Protein AF-B4MTN2-F1 (afdb_monomer)

pLDDT: mean 71.53, std 23.49, range [26.39, 98.38]

Mean predicted aligned error: 24.42 Å

Organism: Drosophila willistoni (NCBI:txid7260)

Secondary structure (DSSP, 8-state):
-HHHHHHHHHHHHHHHHHHHHHHHHHHHHHHHHHHHHHHHHHHHHHHHHHHHTT--PPPGGG-----------PPP--------------------------------------------------------TTS-----------------------HHHHHHHHHT----------------S--SHHHHHHHHHHHHHHHHHHHHHHHHHH-HHHHHHHHT-HHHHHHHHHHHHHHHHHHHHHHHHHHHHHHHHHHHTT-GGG-----S--HHHHHHHHHHHHHHHHHHHHHHHHHHHHHHHHHHHHHHHHHHHHHHHHHHHHHHHHHHHHHS-STT-HHHHHHHHHHHHHHHHHHHHHHHHHHHHHHHHHHHHHHHHHHHHHHB-STT-BHHHHHHHHHHHHHHHHHHHHHHHHHHHHHHHHHHHHHHHHHHHHHHHHHHHHHHHHHHHHHHHHHHHHHHHHHHHHHHHHHHHHHHHHHHHHHS--GGG-HHHHHHHHHHHHHHHHHHHHHHHHHHHHHHHHHHHHHHHHHT--

InterPro domains:
  IPR025254 CCDC113/CCDC96, coiled-coil [PF13870] (355-531)
  IPR051885 Coiled-coil domain-containing protein involved in ciliogenesis [PTHR15654] (247-532)

Solvent-accessible surface area (backbone atoms only — not comparable to full-atom values): 32712 Å² total; per-residue (Å²): 117,69,77,65,50,58,58,48,54,55,51,48,57,48,53,53,48,57,50,50,58,50,52,56,52,51,55,54,48,56,56,51,54,55,53,56,52,51,56,51,51,54,53,50,52,54,52,50,57,53,50,61,74,58,64,85,61,80,64,77,84,76,72,70,95,70,94,75,94,78,91,79,81,86,78,88,80,89,83,86,83,82,90,87,84,90,86,84,88,86,81,89,80,89,93,84,90,84,92,78,81,95,75,93,73,88,80,76,84,86,79,85,78,88,76,79,86,81,80,82,77,89,71,88,81,82,87,82,79,91,79,76,94,78,84,81,86,81,81,84,88,79,90,86,83,92,78,92,75,81,82,75,74,78,84,79,82,53,73,66,59,58,58,51,55,63,70,65,66,72,81,79,82,77,89,71,90,78,76,91,72,93,76,88,86,91,75,68,68,66,58,50,53,53,51,50,51,51,49,52,50,50,50,47,54,50,50,52,52,46,49,57,60,64,34,63,69,52,44,47,54,66,73,62,34,63,67,63,52,49,54,53,48,52,50,50,52,49,52,52,50,51,50,52,49,53,48,56,51,47,53,48,54,51,48,54,51,32,58,78,67,68,48,63,90,73,69,63,74,88,69,73,82,57,62,69,58,56,51,53,49,51,51,53,50,52,51,47,50,52,52,51,50,54,50,48,53,51,49,51,56,46,49,54,52,49,50,53,53,50,51,53,51,49,52,53,47,51,56,49,53,49,54,51,50,54,49,50,50,50,50,47,59,69,74,51,71,55,94,88,51,62,68,57,45,52,51,51,52,50,50,53,54,50,52,50,50,54,50,50,55,53,46,52,57,50,49,53,49,53,52,52,52,50,51,49,54,54,48,52,59,44,50,60,58,66,35,38,77,52,98,80,43,40,50,68,57,51,52,52,52,47,53,51,49,51,56,49,50,52,52,49,51,53,52,51,51,53,52,50,56,50,50,54,50,52,51,50,58,49,52,52,50,51,52,52,53,51,54,47,52,52,49,53,52,51,52,49,53,51,52,52,51,50,53,51,53,50,51,53,52,50,54,51,51,50,52,53,50,54,48,51,52,51,51,53,47,54,53,48,53,53,49,49,51,56,73,75,40,59,64,82,79,38,64,70,62,39,52,52,48,55,51,51,53,53,52,51,50,55,50,48,57,51,49,52,53,51,47,55,52,47,56,50,49,49,54,50,49,62,48,52,61,59,69,72,75,118

Radius of gyration: 75.9 Å; Cα contacts (8 Å, |Δi|>4): 38; chains: 1; bounding box: 159×68×278 Å

Foldseek 3Di:
DVVVVVVVVVVVVVVVVVVVVVVVVVVVVVVVVVVVVVVVVVVVVVVVVVVVVVVPDDDPVVPDDDDDDDDDDDDDDDDDDDDDDDDDDDDDDDDDDDDDDDDDDDDDDDDDDDDDDPPDDDDDDDDDDDDDPPPPDDDDDDDDDDDDDDPDDPDPPPPVVVVVVVVPDDPDDPDDDPDDDDDDDDDPVVVVVVVVVVVVVVVVVVVVVVCVVVPPVVVVCVVPPVVVVVVVVVVVVVVVVVVVVVVVVVVVVVVVVCVVVVVVVPPDPDDDPPVVVVVVVVVVVVVVVVVVVVVVVVVVVVVVVVVVVVVVVVVVVVVVVVVLVVVLVVLCCVFVVDPPPVVSVVVSVVVSVVVVVVVVVVVVVVVVVVVVVVVVVVVVVVVVVVQPPPPRHGVVNVVVVVVVVVVVVVVVVVVVVVVVVVVVVVVVVVVVVVVVVVVVVVVVVVVVVVVVVVVVVVVVVVVVVVVVVVVVVVVVVVVVVLVVCVVPPDPVNPVVSVVVVVVVVVVVVVVVVVVVVVVVVVVVVVVVVVVVVVVVPD

Structure (mmCIF, N/CA/C/O backbone):
data_AF-B4MTN2-F1
#
_entry.id   AF-B4MTN2-F1
#
loop_
_atom_site.group_PDB
_atom_site.id
_atom_site.type_symbol
_atom_site.label_atom_id
_atom_site.label_alt_id
_atom_site.label_comp_id
_atom_site.label_asym_id
_atom_site.label_entity_id
_atom_site.label_seq_id
_atom_site.pdbx_PDB_ins_code
_atom_site.Cartn_x
_atom_site.Cartn_y
_atom_site.Cartn_z
_atom_site.occupancy
_atom_site.B_iso_or_equiv
_atom_site.auth_seq_id
_atom_site.auth_comp_id
_atom_site.auth_asym_id
_atom_site.auth_atom_id
_atom_site.pdbx_PDB_model_num
ATOM 1 N N . MET A 1 1 ? 62.648 -0.865 -48.982 1.00 49.62 1 MET A N 1
ATOM 2 C CA . MET A 1 1 ? 61.297 -1.332 -49.376 1.00 49.62 1 MET A CA 1
ATOM 3 C C . MET A 1 1 ? 60.649 -2.292 -48.371 1.00 49.62 1 MET A C 1
ATOM 5 O O . MET A 1 1 ? 59.435 -2.245 -48.251 1.00 49.62 1 MET A O 1
ATOM 9 N N . SER A 1 2 ? 61.390 -3.109 -47.608 1.00 49.22 2 SER A N 1
ATOM 10 C CA . SER A 1 2 ? 60.801 -4.161 -46.749 1.00 49.22 2 SER A CA 1
ATOM 11 C C . SER A 1 2 ? 59.825 -3.670 -45.664 1.00 49.22 2 SER A C 1
ATOM 13 O O . SER A 1 2 ? 58.795 -4.298 -45.461 1.00 49.22 2 SER A O 1
ATOM 15 N N . LYS A 1 3 ? 60.062 -2.506 -45.034 1.00 49.53 3 LYS A N 1
ATOM 16 C CA . LYS A 1 3 ? 59.155 -1.961 -43.996 1.00 49.53 3 LYS A CA 1
ATOM 17 C C . LYS A 1 3 ? 57.739 -1.626 -44.502 1.00 49.53 3 LYS A C 1
ATOM 19 O O . LYS A 1 3 ? 56.805 -1.644 -43.714 1.00 49.53 3 LYS A O 1
ATOM 24 N N . SER A 1 4 ? 57.569 -1.353 -45.800 1.00 52.56 4 SER A N 1
ATOM 25 C CA . SER A 1 4 ? 56.253 -1.036 -46.378 1.00 52.56 4 SER A CA 1
ATOM 26 C C . SER A 1 4 ? 55.410 -2.276 -46.688 1.00 52.56 4 SER A C 1
ATOM 28 O O . SER A 1 4 ? 54.206 -2.131 -46.868 1.00 52.56 4 SER A O 1
ATOM 30 N N . LYS A 1 5 ? 56.019 -3.469 -46.777 1.00 54.75 5 LYS A N 1
ATOM 31 C CA . LYS A 1 5 ? 55.292 -4.722 -47.033 1.00 54.75 5 LYS A CA 1
ATOM 32 C C . LYS A 1 5 ? 54.670 -5.268 -45.749 1.00 54.75 5 LYS A C 1
ATOM 34 O O . LYS A 1 5 ? 53.460 -5.442 -45.718 1.00 54.75 5 LYS A O 1
ATOM 39 N N . ASN A 1 6 ? 55.446 -5.348 -44.663 1.00 58.47 6 ASN A N 1
ATOM 40 C CA . ASN A 1 6 ? 54.928 -5.760 -43.352 1.00 58.47 6 ASN A CA 1
ATOM 41 C C . ASN A 1 6 ? 53.756 -4.882 -42.871 1.00 58.47 6 ASN A C 1
ATOM 43 O O . ASN A 1 6 ? 52.824 -5.396 -42.267 1.00 58.47 6 ASN A O 1
ATOM 47 N N . SER A 1 7 ? 53.772 -3.572 -43.156 1.00 57.06 7 SER A N 1
ATOM 48 C CA . SER A 1 7 ? 52.662 -2.670 -42.803 1.00 57.06 7 SER A CA 1
ATOM 49 C C . SER A 1 7 ? 51.372 -2.959 -43.582 1.00 57.06 7 SER A C 1
ATOM 51 O O . SER A 1 7 ? 50.293 -2.666 -43.078 1.00 57.06 7 SER A O 1
ATOM 53 N N . LEU A 1 8 ? 51.479 -3.494 -44.802 1.00 61.97 8 LEU A N 1
ATOM 54 C CA . LEU A 1 8 ? 50.344 -3.856 -45.653 1.00 61.97 8 LEU A CA 1
ATOM 55 C C . LEU A 1 8 ? 49.796 -5.237 -45.272 1.00 61.97 8 LEU A C 1
ATOM 57 O O . LEU A 1 8 ? 48.590 -5.375 -45.108 1.00 61.97 8 LEU A O 1
ATOM 61 N N . GLU A 1 9 ? 50.668 -6.216 -45.013 1.00 65.44 9 GLU A N 1
ATOM 62 C CA . GLU A 1 9 ? 50.270 -7.534 -44.489 1.00 65.44 9 GLU A CA 1
ATOM 63 C C . GLU A 1 9 ? 49.614 -7.423 -43.102 1.00 65.44 9 GLU A C 1
ATOM 65 O O . GLU A 1 9 ? 48.593 -8.054 -42.850 1.00 65.44 9 GLU A O 1
ATOM 70 N N . GLN A 1 10 ? 50.120 -6.558 -42.213 1.00 63.03 10 GLN A N 1
ATOM 71 C CA . GLN A 1 10 ? 49.482 -6.305 -40.914 1.00 63.03 10 GLN A CA 1
ATOM 72 C C . GLN A 1 10 ? 48.103 -5.640 -41.043 1.00 63.03 10 GLN A C 1
ATOM 74 O O . GLN A 1 10 ? 47.213 -5.942 -40.252 1.00 63.03 10 GLN A O 1
ATOM 79 N N . GLN A 1 11 ? 47.897 -4.771 -42.039 1.00 64.50 11 GLN A N 1
ATOM 80 C CA . GLN A 1 11 ? 46.586 -4.167 -42.307 1.00 64.50 11 GLN A CA 1
ATOM 81 C C . GLN A 1 11 ? 45.608 -5.152 -42.963 1.00 64.50 11 GLN A C 1
ATOM 83 O O . GLN A 1 11 ? 44.425 -5.126 -42.629 1.00 64.50 11 GLN A O 1
ATOM 88 N N . GLN A 1 12 ? 46.081 -6.045 -43.839 1.00 67.06 12 GLN A N 1
ATOM 89 C CA . GLN A 1 12 ? 45.249 -7.106 -44.416 1.00 67.06 12 GLN A CA 1
ATOM 90 C C . GLN A 1 12 ? 44.818 -8.120 -43.349 1.00 67.06 12 GLN A C 1
ATOM 92 O O . GLN A 1 12 ? 43.622 -8.343 -43.203 1.00 67.06 12 GLN A O 1
ATOM 97 N N . ASN A 1 13 ? 45.741 -8.620 -42.521 1.00 68.19 13 ASN A N 1
ATOM 98 C CA . ASN A 1 13 ? 45.415 -9.563 -41.441 1.00 68.19 13 ASN A CA 1
ATOM 99 C C . ASN A 1 13 ? 44.470 -8.963 -40.379 1.00 68.19 13 ASN A C 1
ATOM 101 O O . ASN A 1 13 ? 43.725 -9.694 -39.728 1.00 68.19 13 ASN A O 1
ATOM 105 N N . PHE A 1 14 ? 44.492 -7.639 -40.181 1.00 70.88 14 PHE A N 1
ATOM 106 C CA . PHE A 1 14 ? 43.542 -6.950 -39.301 1.00 70.88 14 PHE A CA 1
ATOM 107 C C . PHE A 1 14 ? 42.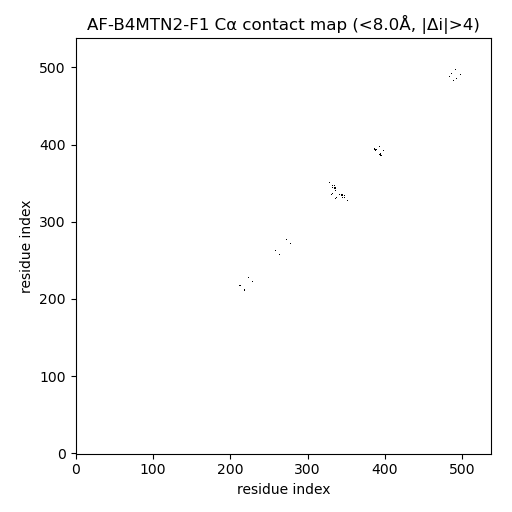139 -6.869 -39.924 1.00 70.88 14 PHE A C 1
ATOM 109 O O . PHE A 1 14 ? 41.154 -7.161 -39.253 1.00 70.88 14 PHE A O 1
ATOM 116 N N . LEU A 1 15 ? 42.046 -6.534 -41.217 1.00 63.72 15 LEU A N 1
ATOM 117 C CA . LEU A 1 15 ? 40.778 -6.527 -41.958 1.00 63.72 15 LEU A CA 1
ATOM 118 C C . LEU A 1 15 ? 40.149 -7.923 -42.064 1.00 63.72 15 LEU A C 1
ATOM 120 O O . LEU A 1 15 ? 38.935 -8.048 -41.942 1.00 63.72 15 LEU A O 1
ATOM 124 N N . GLU A 1 16 ? 40.962 -8.960 -42.262 1.00 67.50 16 GLU A N 1
ATOM 125 C CA . GLU A 1 16 ? 40.501 -10.348 -42.378 1.00 67.50 16 GLU A CA 1
ATOM 126 C C . GLU A 1 16 ? 39.918 -10.858 -41.046 1.00 67.50 16 GLU A C 1
ATOM 128 O O . GLU A 1 16 ? 38.827 -11.427 -41.036 1.00 67.50 16 GLU A O 1
ATOM 133 N N . ARG A 1 17 ? 40.548 -10.515 -39.909 1.00 66.12 17 ARG A N 1
ATOM 134 C CA . ARG A 1 17 ? 39.980 -10.750 -38.568 1.00 66.12 17 ARG A CA 1
ATOM 135 C C . ARG A 1 17 ? 38.664 -10.015 -38.333 1.00 66.12 17 ARG A C 1
ATOM 137 O O . ARG A 1 17 ? 37.696 -10.647 -37.934 1.00 66.12 17 ARG A O 1
ATOM 144 N N . CYS A 1 18 ? 38.591 -8.715 -38.626 1.00 61.28 18 CYS A N 1
ATOM 145 C CA . CYS A 1 18 ? 37.345 -7.964 -38.436 1.00 61.28 18 CYS A CA 1
ATOM 146 C C . CYS A 1 18 ? 36.190 -8.488 -39.307 1.00 61.28 18 CYS A C 1
ATOM 148 O O . CYS A 1 18 ? 35.030 -8.357 -38.917 1.00 61.28 18 CYS A O 1
ATOM 150 N N . LEU A 1 19 ? 36.485 -9.080 -40.470 1.00 59.66 19 LEU A N 1
ATOM 151 C CA . LEU A 1 19 ? 35.484 -9.752 -41.298 1.00 59.66 19 LEU A CA 1
ATOM 152 C C . LEU A 1 19 ? 35.035 -11.086 -40.682 1.00 59.66 19 LEU A C 1
ATOM 154 O O . LEU A 1 19 ? 33.831 -11.324 -40.637 1.00 59.66 19 LEU A O 1
ATOM 158 N N . GLN A 1 20 ? 35.954 -11.902 -40.151 1.00 61.12 20 GLN A N 1
ATOM 159 C CA . GLN A 1 20 ? 35.601 -13.146 -39.450 1.00 61.12 20 GLN A CA 1
ATOM 160 C C . GLN A 1 20 ? 34.764 -12.892 -38.187 1.00 61.12 20 GLN A C 1
ATOM 162 O O . GLN A 1 20 ? 33.677 -13.460 -38.071 1.00 61.12 20 GLN A O 1
ATOM 167 N N . ASP A 1 21 ? 35.182 -11.961 -37.323 1.00 58.47 21 ASP A N 1
ATOM 168 C CA . ASP A 1 21 ? 34.436 -11.580 -36.112 1.00 58.47 21 ASP A CA 1
ATOM 169 C C . ASP A 1 21 ? 33.015 -11.075 -36.458 1.00 58.47 21 ASP A C 1
ATOM 171 O O . ASP A 1 21 ? 32.048 -11.335 -35.740 1.00 58.47 21 ASP A O 1
ATOM 175 N N . SER A 1 22 ? 32.862 -10.383 -37.597 1.00 56.84 22 SER A N 1
ATOM 176 C CA . SER A 1 22 ? 31.555 -9.917 -38.086 1.00 56.84 22 SER A CA 1
ATOM 177 C C . SER A 1 22 ? 30.668 -11.064 -38.584 1.00 56.84 22 SER A C 1
ATOM 179 O O . SER A 1 22 ? 29.459 -11.032 -38.364 1.00 56.84 22 SER A O 1
ATOM 181 N N . THR A 1 23 ? 31.240 -12.080 -39.241 1.00 55.69 23 THR A N 1
ATOM 182 C CA . THR A 1 23 ? 30.480 -13.257 -39.701 1.00 55.69 23 THR A CA 1
ATOM 183 C C . THR A 1 23 ? 30.087 -14.197 -38.564 1.00 55.69 23 THR A C 1
ATOM 185 O O . THR A 1 23 ? 28.987 -14.738 -38.588 1.00 55.69 23 THR A O 1
ATOM 188 N N . GLU A 1 24 ? 30.930 -14.354 -37.540 1.00 54.09 24 GLU A N 1
ATOM 189 C CA . GLU A 1 24 ? 30.590 -15.155 -36.356 1.00 54.09 24 GLU A CA 1
ATOM 190 C C . GLU A 1 24 ? 29.486 -14.479 -35.524 1.00 54.09 24 GLU A C 1
ATOM 192 O O . GLU A 1 24 ? 28.557 -15.150 -35.077 1.00 54.09 24 GLU A O 1
ATOM 197 N N . SER A 1 25 ? 29.515 -13.145 -35.409 1.00 54.84 25 SER A N 1
ATOM 198 C CA . SER A 1 25 ? 28.452 -12.368 -34.756 1.00 54.84 25 SER A CA 1
ATOM 199 C C . SER A 1 25 ? 27.109 -12.435 -35.501 1.00 54.84 25 SER A C 1
ATOM 201 O O . SER A 1 25 ? 26.069 -12.599 -34.868 1.00 54.84 25 SER A O 1
ATOM 203 N N . LEU A 1 26 ? 27.104 -12.374 -36.840 1.00 53.53 26 LEU A N 1
ATOM 204 C CA . LEU A 1 26 ? 25.868 -12.497 -37.630 1.00 53.53 26 LEU A CA 1
ATOM 205 C C . LEU A 1 26 ? 25.243 -13.895 -37.515 1.00 53.53 26 LEU A C 1
ATOM 207 O O . LEU A 1 26 ? 24.050 -14.002 -37.239 1.00 53.53 26 LEU A O 1
ATOM 211 N N . ASN A 1 27 ? 26.051 -14.954 -37.619 1.00 51.94 27 ASN A N 1
ATOM 212 C CA . ASN A 1 27 ? 25.566 -16.325 -37.447 1.00 51.94 27 ASN A CA 1
ATOM 213 C C . ASN A 1 27 ? 25.023 -16.572 -36.025 1.00 51.94 27 ASN A C 1
ATOM 215 O O . ASN A 1 27 ? 24.081 -17.341 -35.854 1.00 51.94 27 ASN A O 1
ATOM 219 N N . ALA A 1 28 ? 25.583 -15.932 -34.992 1.00 53.16 28 ALA A N 1
ATOM 220 C CA . ALA A 1 28 ? 25.058 -16.038 -33.628 1.00 53.16 28 ALA A CA 1
ATOM 221 C C . ALA A 1 28 ? 23.677 -15.369 -33.463 1.00 53.16 28 ALA A C 1
ATOM 223 O O . ALA A 1 28 ? 22.854 -15.870 -32.699 1.00 53.16 28 ALA A O 1
ATOM 224 N N . PHE A 1 29 ? 23.409 -14.282 -34.195 1.00 52.06 29 PHE A N 1
ATOM 225 C CA . PHE A 1 29 ? 22.109 -13.603 -34.188 1.00 52.06 29 PHE A CA 1
ATOM 226 C C . PHE A 1 29 ? 21.030 -14.369 -34.969 1.00 52.06 29 PHE A C 1
ATOM 228 O O . PHE A 1 29 ? 19.929 -14.525 -34.448 1.00 52.06 29 PHE A O 1
ATOM 235 N N . GLU A 1 30 ? 21.334 -14.910 -36.156 1.00 53.47 30 GLU A N 1
ATOM 236 C CA . GLU A 1 30 ? 20.354 -15.695 -36.937 1.00 53.47 30 GLU A CA 1
ATOM 237 C C . GLU A 1 30 ? 19.887 -16.955 -36.179 1.00 53.47 30 GLU A C 1
ATOM 239 O O . GLU A 1 30 ? 18.696 -17.259 -36.164 1.00 53.47 30 GLU A O 1
ATOM 244 N N . ASN A 1 31 ? 20.789 -17.640 -35.461 1.00 53.47 31 ASN A N 1
ATOM 245 C CA . ASN A 1 31 ? 20.408 -18.791 -34.630 1.00 53.47 31 ASN A CA 1
ATOM 246 C C . ASN A 1 31 ? 19.537 -18.396 -33.416 1.00 53.47 31 ASN A C 1
ATOM 248 O O . ASN A 1 31 ? 18.671 -19.171 -33.019 1.00 53.47 31 ASN A O 1
ATOM 252 N N . GLN A 1 32 ? 19.720 -17.201 -32.836 1.00 53.09 32 GLN A N 1
ATOM 253 C CA . GLN A 1 32 ? 18.853 -16.723 -31.747 1.00 53.09 32 GLN A CA 1
ATOM 254 C C . GLN A 1 32 ? 17.469 -16.275 -32.236 1.00 53.09 32 GLN A C 1
ATOM 256 O O . GLN A 1 32 ? 16.490 -16.488 -31.524 1.00 53.09 32 GLN A O 1
ATOM 261 N N . GLU A 1 33 ? 17.355 -15.690 -33.433 1.00 52.88 33 GLU A N 1
ATOM 262 C CA . GLU A 1 33 ? 16.042 -15.368 -34.010 1.00 52.88 33 GLU A CA 1
ATOM 263 C C . GLU A 1 33 ? 15.255 -16.640 -34.374 1.00 52.88 33 GLU A C 1
ATOM 265 O O . GLU A 1 33 ? 14.055 -16.705 -34.108 1.00 52.88 33 GLU A O 1
ATOM 270 N N . GLU A 1 34 ? 15.914 -17.683 -34.892 1.00 53.16 34 GLU A N 1
ATOM 271 C CA . GLU A 1 34 ? 15.254 -18.960 -35.197 1.00 53.16 34 GLU A CA 1
ATOM 272 C C . GLU A 1 34 ? 14.681 -19.681 -33.964 1.00 53.16 34 GLU A C 1
ATOM 274 O O . GLU A 1 34 ? 13.585 -20.240 -34.049 1.00 53.16 34 GLU A O 1
ATOM 279 N N . ASP A 1 35 ? 15.387 -19.691 -32.831 1.00 54.91 35 ASP A N 1
ATOM 280 C CA . ASP A 1 35 ? 14.905 -20.371 -31.619 1.00 54.91 35 ASP A CA 1
ATOM 281 C C . ASP A 1 35 ? 13.746 -19.610 -30.949 1.00 54.91 35 ASP A C 1
ATOM 283 O O . ASP A 1 35 ? 12.779 -20.232 -30.509 1.00 54.91 35 ASP A O 1
ATOM 287 N N . ILE A 1 36 ? 13.768 -18.270 -30.966 1.00 56.72 36 ILE A N 1
ATOM 288 C CA . ILE A 1 36 ? 12.667 -17.438 -30.444 1.00 56.72 36 ILE A CA 1
ATOM 289 C C . ILE A 1 36 ? 11.398 -17.588 -31.303 1.00 56.72 36 ILE A C 1
ATOM 291 O O . ILE A 1 36 ? 10.290 -17.618 -30.766 1.00 56.72 36 ILE A O 1
ATOM 295 N N . VAL A 1 37 ? 11.528 -17.709 -32.630 1.00 59.84 37 VAL A N 1
ATOM 296 C CA . VAL A 1 37 ? 10.370 -17.922 -33.519 1.00 59.84 37 VAL A CA 1
ATOM 297 C C . VAL A 1 37 ? 9.717 -19.287 -33.268 1.00 59.84 37 VAL A C 1
ATOM 299 O O . VAL A 1 37 ? 8.491 -19.355 -33.174 1.00 59.84 37 VAL A O 1
ATOM 302 N N . LYS A 1 38 ? 10.512 -20.349 -33.075 1.00 59.19 38 LYS A N 1
ATOM 303 C CA . LYS A 1 38 ? 10.000 -21.698 -32.766 1.00 59.19 38 LYS A CA 1
ATOM 304 C C . LYS A 1 38 ? 9.244 -21.732 -31.435 1.00 59.19 38 LYS A C 1
ATOM 306 O O . LYS A 1 38 ? 8.168 -22.317 -31.367 1.00 59.19 38 LYS A O 1
ATOM 311 N N . GLU A 1 39 ? 9.752 -21.060 -30.399 1.00 63.34 39 GLU A N 1
ATOM 312 C CA . GLU A 1 39 ? 9.102 -21.017 -29.079 1.00 63.34 39 GLU A CA 1
ATOM 313 C C . GLU A 1 39 ? 7.728 -20.306 -29.126 1.00 63.34 39 GLU A C 1
ATOM 315 O O . GLU A 1 39 ? 6.774 -20.734 -28.472 1.00 63.34 39 GLU A O 1
ATOM 320 N N . VAL A 1 40 ? 7.584 -19.280 -29.978 1.00 64.12 40 VAL A N 1
ATOM 321 C CA . VAL A 1 40 ? 6.315 -18.559 -30.200 1.00 64.12 40 VAL A CA 1
ATOM 322 C C . VAL A 1 40 ? 5.312 -19.366 -31.039 1.00 64.12 40 VAL A C 1
ATOM 324 O O . VAL A 1 40 ? 4.113 -19.329 -30.748 1.00 64.12 40 VAL A O 1
ATOM 327 N N . GLU A 1 41 ? 5.756 -20.115 -32.054 1.00 65.31 41 GLU A N 1
ATOM 328 C CA . GLU A 1 41 ? 4.880 -21.030 -32.812 1.00 65.31 41 GLU A CA 1
ATOM 329 C C . GLU A 1 41 ? 4.361 -22.183 -31.929 1.00 65.31 41 GLU A C 1
ATOM 331 O O . GLU A 1 41 ? 3.184 -22.559 -32.006 1.00 65.31 41 GLU A O 1
ATOM 336 N N . ASP A 1 42 ? 5.194 -22.674 -31.012 1.00 68.69 42 ASP A N 1
ATOM 337 C CA . ASP A 1 42 ? 4.844 -23.687 -30.015 1.00 68.69 42 ASP A CA 1
ATOM 338 C C . ASP A 1 42 ? 3.805 -23.198 -28.985 1.00 68.69 42 ASP A C 1
ATOM 340 O O . ASP A 1 42 ? 2.972 -23.982 -28.528 1.00 68.69 42 ASP A O 1
ATOM 344 N N . GLU A 1 43 ? 3.812 -21.921 -28.586 1.00 70.00 43 GLU A N 1
ATOM 345 C CA . GLU A 1 43 ? 2.744 -21.356 -27.741 1.00 70.00 43 GLU A CA 1
ATOM 346 C C . GLU A 1 43 ? 1.437 -21.130 -28.514 1.00 70.00 43 GLU A C 1
ATOM 348 O O . GLU A 1 43 ? 0.345 -21.360 -27.979 1.00 70.00 43 GLU A O 1
ATOM 353 N N . GLN A 1 44 ? 1.520 -20.700 -29.776 1.00 70.50 44 GLN A N 1
ATOM 354 C CA . GLN A 1 44 ? 0.333 -20.486 -30.606 1.00 70.50 44 GLN A CA 1
ATOM 355 C C . GLN A 1 44 ? -0.377 -21.803 -30.923 1.00 70.50 44 GLN A C 1
ATOM 357 O O . GLN A 1 44 ? -1.596 -21.881 -30.775 1.00 70.50 44 GLN A O 1
ATOM 362 N N . THR A 1 45 ? 0.360 -22.858 -31.272 1.00 72.19 45 THR A N 1
ATOM 363 C CA . THR A 1 45 ? -0.213 -24.197 -31.492 1.00 72.19 45 THR A CA 1
ATOM 364 C C . THR A 1 45 ? -0.865 -24.759 -30.227 1.00 72.19 45 THR A C 1
ATOM 366 O O . THR A 1 45 ? -1.998 -25.230 -30.311 1.00 72.19 45 THR A O 1
ATOM 369 N N . LYS A 1 46 ? -0.250 -24.599 -29.042 1.00 71.69 46 LYS A N 1
ATOM 370 C CA . LYS A 1 46 ? -0.871 -24.960 -27.746 1.00 71.69 46 LYS A CA 1
ATOM 371 C C . LYS A 1 46 ? -2.181 -24.201 -27.492 1.00 71.69 46 LYS A C 1
ATOM 373 O O . LYS A 1 46 ? -3.149 -24.794 -27.010 1.00 71.69 46 LYS A O 1
ATOM 378 N N . ARG A 1 47 ? -2.253 -22.912 -27.853 1.00 69.38 47 ARG A N 1
ATOM 379 C CA . ARG A 1 47 ? -3.497 -22.120 -27.789 1.00 69.38 47 ARG A CA 1
ATOM 380 C C . ARG A 1 47 ? -4.559 -22.587 -28.782 1.00 69.38 47 ARG A C 1
ATOM 382 O O . ARG A 1 47 ? -5.722 -22.657 -28.400 1.00 69.38 47 ARG A O 1
ATOM 389 N N . PHE A 1 48 ? -4.188 -22.923 -30.016 1.00 69.38 48 PHE A N 1
ATOM 390 C CA . PHE A 1 48 ? -5.143 -23.442 -30.999 1.00 69.38 48 PHE A CA 1
ATOM 391 C C . PHE A 1 48 ? -5.703 -24.807 -30.585 1.00 69.38 48 PHE A C 1
ATOM 393 O O . PHE A 1 48 ? -6.918 -24.967 -30.606 1.00 69.38 48 PHE A O 1
ATOM 400 N N . THR A 1 49 ? -4.877 -25.732 -30.083 1.00 70.25 49 THR A N 1
ATOM 401 C CA . THR A 1 49 ? -5.365 -27.024 -29.562 1.00 70.25 49 THR A CA 1
ATOM 402 C C . THR A 1 49 ? -6.252 -26.877 -28.320 1.00 70.25 49 THR A C 1
ATOM 404 O O . THR A 1 49 ? -7.182 -27.654 -28.132 1.00 70.25 49 THR A O 1
ATOM 407 N N . PHE A 1 50 ? -6.009 -25.865 -27.478 1.00 71.38 50 PHE A N 1
ATOM 408 C CA . PHE A 1 50 ? -6.882 -25.550 -26.340 1.00 71.38 50 PHE A CA 1
ATOM 409 C C . PHE A 1 50 ? -8.240 -24.983 -26.786 1.00 71.38 50 PHE A C 1
ATOM 411 O O . PHE A 1 50 ? -9.266 -25.337 -26.215 1.00 71.38 50 PHE A O 1
ATOM 418 N N . LEU A 1 51 ? -8.261 -24.136 -27.820 1.00 66.62 51 LEU A N 1
ATOM 419 C CA . LEU A 1 51 ? -9.502 -23.608 -28.397 1.00 66.62 51 LEU A CA 1
ATOM 420 C C . LEU A 1 51 ? -10.303 -24.689 -29.137 1.00 66.62 51 LEU A C 1
ATOM 422 O O . LEU A 1 51 ? -11.524 -24.714 -29.030 1.00 66.62 51 LEU A O 1
ATOM 426 N N . GLU A 1 52 ? -9.626 -25.608 -29.827 1.00 70.94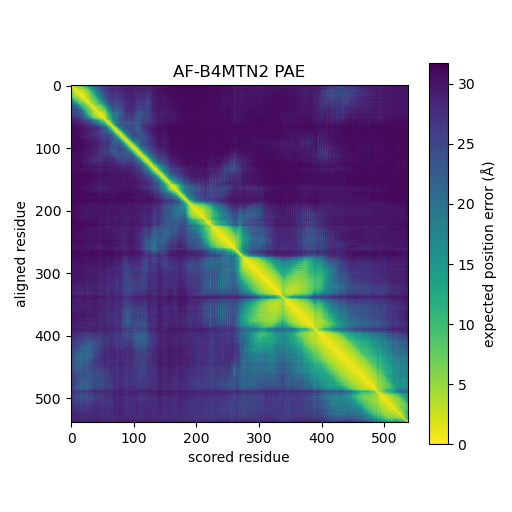 52 GLU A N 1
ATOM 427 C CA . GLU A 1 52 ? -10.244 -26.761 -30.492 1.00 70.94 52 GLU A CA 1
ATOM 428 C C . GLU A 1 52 ? -10.909 -27.707 -29.472 1.00 70.94 52 GLU A C 1
ATOM 430 O O . GLU A 1 52 ? -12.025 -28.162 -29.696 1.00 70.94 52 GLU A O 1
ATOM 435 N N . ALA A 1 53 ? -10.306 -27.893 -28.291 1.00 68.19 53 ALA A N 1
ATOM 436 C CA . ALA A 1 53 ? -10.892 -28.658 -27.183 1.00 68.19 53 ALA A CA 1
ATOM 437 C C . ALA A 1 53 ? -12.104 -27.988 -26.494 1.00 68.19 53 ALA A C 1
ATOM 439 O O . ALA A 1 53 ? -12.793 -28.641 -25.713 1.00 68.19 53 ALA A O 1
ATOM 440 N N . ILE A 1 54 ? -12.363 -26.700 -26.754 1.00 60.72 54 ILE A N 1
ATOM 441 C CA . ILE A 1 54 ? -13.515 -25.939 -26.225 1.00 60.72 54 ILE A CA 1
ATOM 442 C C . ILE A 1 54 ? -14.594 -25.736 -27.307 1.00 60.72 54 ILE A C 1
ATOM 444 O O . ILE A 1 54 ? -15.706 -25.307 -27.007 1.00 60.72 54 ILE A O 1
ATOM 448 N N . MET A 1 55 ? -14.297 -26.062 -28.569 1.00 50.12 55 MET A N 1
ATOM 449 C CA . MET A 1 55 ? -15.188 -25.783 -29.698 1.00 50.12 55 MET A CA 1
ATOM 450 C C . MET A 1 55 ? -16.448 -26.664 -29.752 1.00 50.12 55 MET A C 1
ATOM 452 O O . MET A 1 55 ? -17.413 -26.265 -30.399 1.00 50.12 55 MET A O 1
ATOM 456 N N . ASP A 1 56 ? -16.481 -27.785 -29.026 1.00 59.91 56 ASP A N 1
ATOM 457 C CA . ASP A 1 56 ? -17.673 -28.628 -28.840 1.00 59.91 56 ASP A CA 1
ATOM 458 C C . ASP A 1 56 ? -18.542 -28.136 -27.659 1.00 59.91 56 ASP A C 1
ATOM 460 O O . ASP A 1 56 ? -18.855 -28.869 -26.718 1.00 59.91 56 ASP A O 1
ATOM 464 N N . LEU A 1 57 ? -18.945 -26.863 -27.709 1.00 55.84 57 LEU A N 1
ATOM 465 C CA . LEU A 1 57 ? -20.015 -26.316 -26.869 1.00 55.84 57 LEU A CA 1
ATOM 466 C C . LEU A 1 57 ? -21.376 -26.600 -27.539 1.00 55.84 57 LEU A C 1
ATOM 468 O O . LEU A 1 57 ? -21.542 -26.252 -28.710 1.00 55.84 57 LEU A O 1
ATOM 472 N N . PRO A 1 58 ? -22.358 -27.207 -26.840 1.00 54.56 58 PRO A N 1
ATOM 473 C CA . PRO A 1 58 ? -23.681 -27.455 -27.412 1.00 54.56 58 PRO A CA 1
ATOM 474 C C . PRO A 1 58 ? -24.406 -26.142 -27.744 1.00 54.56 58 PRO A C 1
ATOM 476 O O . PRO A 1 58 ? -24.245 -25.136 -27.049 1.00 54.56 58 PRO A O 1
ATOM 479 N N . ASP A 1 59 ? -25.205 -26.157 -28.815 1.00 44.72 59 ASP A N 1
ATOM 480 C CA . ASP A 1 59 ? -25.900 -24.970 -29.318 1.00 44.72 59 ASP A CA 1
ATOM 481 C C . ASP A 1 59 ? -26.910 -24.448 -28.281 1.00 44.72 59 ASP A C 1
ATOM 483 O O . ASP A 1 59 ? -27.765 -25.176 -27.773 1.00 44.72 59 ASP A O 1
ATOM 487 N N . ILE A 1 60 ? -26.820 -23.153 -27.977 1.00 56.94 60 ILE A N 1
ATOM 488 C CA . ILE A 1 60 ? -27.616 -22.468 -26.948 1.00 56.94 60 ILE A CA 1
ATOM 489 C C . ILE A 1 60 ? -29.120 -22.503 -27.300 1.00 56.94 60 ILE A C 1
ATOM 491 O O . ILE A 1 60 ? -29.970 -22.350 -26.425 1.00 56.94 60 ILE A O 1
ATOM 495 N N . ASN A 1 61 ? -29.460 -22.758 -28.568 1.00 55.88 61 ASN A N 1
ATOM 496 C CA . ASN A 1 61 ? -30.839 -22.888 -29.041 1.00 55.88 61 ASN A CA 1
ATOM 497 C C . ASN A 1 61 ? -31.545 -24.199 -28.626 1.00 55.88 61 ASN A C 1
ATOM 499 O O . ASN A 1 61 ? -32.772 -24.248 -28.706 1.00 55.88 61 ASN A O 1
ATOM 503 N N . ASP A 1 62 ? -30.824 -25.224 -28.150 1.00 49.41 62 ASP A N 1
ATOM 504 C CA . ASP A 1 62 ? -31.423 -26.493 -27.686 1.00 49.41 62 ASP A CA 1
ATOM 505 C C . ASP A 1 62 ? -31.882 -26.452 -26.207 1.00 49.41 62 ASP A C 1
ATOM 507 O O . ASP A 1 62 ? -32.481 -27.406 -25.704 1.00 49.41 62 ASP A O 1
ATOM 511 N N . LEU A 1 63 ? -31.668 -25.336 -25.497 1.00 48.09 63 LEU A N 1
ATOM 512 C CA . LEU A 1 63 ? -32.149 -25.117 -24.126 1.00 48.09 63 LEU A CA 1
ATOM 513 C C . LEU A 1 63 ? -33.515 -24.409 -24.106 1.00 48.09 63 LEU A C 1
ATOM 515 O O . LEU A 1 63 ? -33.630 -23.245 -23.722 1.00 48.09 63 LEU A O 1
ATOM 519 N N . SER A 1 64 ? -34.576 -25.116 -24.504 1.00 38.94 64 SER A N 1
ATOM 520 C CA . SER A 1 64 ? -35.947 -24.597 -24.401 1.00 38.94 64 SER A CA 1
ATOM 521 C C . SER A 1 64 ? -36.554 -24.808 -23.008 1.00 38.94 64 SER A C 1
ATOM 523 O O . SER A 1 64 ? -36.680 -25.945 -22.546 1.00 38.94 64 SER A O 1
ATOM 525 N N . GLU A 1 65 ? -37.037 -23.735 -22.379 1.00 44.50 65 GLU A N 1
ATOM 526 C CA . GLU A 1 65 ? -37.858 -23.806 -21.165 1.00 44.50 65 GLU A CA 1
ATOM 527 C C . GLU A 1 65 ? -39.227 -24.463 -21.438 1.00 44.50 65 GLU A C 1
ATOM 529 O O . GLU A 1 65 ? -40.193 -23.797 -21.812 1.00 44.50 65 GLU A O 1
ATOM 534 N N . THR A 1 66 ? -39.359 -25.763 -21.169 1.00 32.97 66 THR A N 1
ATOM 535 C CA . THR A 1 66 ? -40.671 -26.382 -20.915 1.00 32.97 66 THR A CA 1
ATOM 536 C C . THR A 1 66 ? -40.597 -27.367 -19.763 1.00 32.97 66 THR A C 1
ATOM 538 O O . THR A 1 66 ? -39.798 -28.299 -19.776 1.00 32.97 66 THR A O 1
ATOM 541 N N . MET A 1 67 ? -41.472 -27.173 -18.777 1.00 38.91 67 MET A N 1
ATOM 542 C CA . MET A 1 67 ? -41.591 -28.053 -17.619 1.00 38.91 67 MET A CA 1
ATOM 543 C C . MET A 1 67 ? -42.054 -29.455 -18.025 1.00 38.91 67 MET A C 1
ATOM 545 O O . MET A 1 67 ? -43.103 -29.602 -18.655 1.00 38.91 67 MET A O 1
ATOM 549 N N . SER A 1 68 ? -41.346 -30.482 -17.567 1.00 31.25 68 SER A N 1
ATOM 550 C CA . SER A 1 68 ? -41.936 -31.770 -17.193 1.00 31.25 68 SER A CA 1
ATOM 551 C C . SER A 1 68 ? -41.018 -32.477 -16.205 1.00 31.25 68 SER A C 1
ATOM 553 O O . SER A 1 68 ? -39.826 -32.639 -16.450 1.00 31.25 68 SER A O 1
ATOM 555 N N . GLU A 1 69 ? -41.594 -32.879 -15.077 1.00 44.56 69 GLU A N 1
ATOM 556 C CA . GLU A 1 69 ? -40.998 -33.873 -14.196 1.00 44.56 69 GLU A CA 1
ATOM 557 C C . GLU A 1 69 ? -41.014 -35.213 -14.939 1.00 44.56 69 GLU A C 1
ATOM 559 O O . GLU A 1 69 ? -42.090 -35.692 -15.288 1.00 44.56 69 GLU A O 1
ATOM 564 N N . ASP A 1 70 ? -39.856 -35.836 -15.157 1.00 30.06 70 ASP A N 1
ATOM 565 C CA . ASP A 1 70 ? -39.820 -37.266 -15.459 1.00 30.06 70 ASP A CA 1
ATOM 566 C C . ASP A 1 70 ? -38.572 -37.928 -14.864 1.00 30.06 70 ASP A C 1
ATOM 568 O O . ASP A 1 70 ? -37.443 -37.445 -14.970 1.00 30.06 70 ASP A O 1
ATOM 572 N N . LEU A 1 71 ? -38.812 -39.035 -14.165 1.00 44.62 71 LEU A N 1
ATOM 573 C CA . LEU A 1 71 ? -37.845 -39.743 -13.330 1.00 44.62 71 LEU A CA 1
ATOM 574 C C . LEU A 1 71 ? -37.081 -40.786 -14.152 1.00 44.62 71 LEU A C 1
ATOM 576 O O . LEU A 1 71 ? -37.683 -41.727 -14.667 1.00 44.62 71 LEU A O 1
ATOM 580 N N . ILE A 1 72 ? -35.748 -40.717 -14.175 1.00 30.78 72 ILE A N 1
ATOM 581 C CA . ILE A 1 72 ? -34.890 -41.844 -14.581 1.00 30.78 72 ILE A CA 1
ATOM 582 C C . ILE A 1 72 ? -33.598 -41.864 -13.733 1.00 30.78 72 ILE A C 1
ATOM 584 O O . ILE A 1 72 ? -33.250 -40.850 -13.128 1.00 30.78 72 ILE A O 1
ATOM 588 N N . PRO A 1 73 ? -32.962 -43.035 -13.520 1.00 32.88 73 PRO A N 1
ATOM 589 C CA . PRO A 1 73 ? -32.682 -43.464 -12.153 1.00 32.88 73 PRO A CA 1
ATOM 590 C C . PRO A 1 73 ? -31.184 -43.588 -11.864 1.00 32.88 73 PRO A C 1
ATOM 592 O O . PRO A 1 73 ? -30.443 -44.237 -12.608 1.00 32.88 73 PRO A O 1
ATOM 595 N N . PHE A 1 74 ? -30.749 -43.062 -10.721 1.00 26.45 74 PHE A N 1
ATOM 596 C CA . PHE A 1 74 ? -29.417 -43.368 -10.207 1.00 26.45 74 PHE A CA 1
ATOM 597 C C . PHE A 1 74 ? -29.364 -44.818 -9.722 1.00 26.45 74 PHE A C 1
ATOM 599 O O . PHE A 1 74 ? -30.184 -45.247 -8.911 1.00 26.45 74 PHE A O 1
ATOM 606 N N . LYS A 1 75 ? -28.398 -45.574 -10.251 1.00 34.06 75 LYS A N 1
ATOM 607 C CA . LYS A 1 75 ? -28.071 -46.914 -9.762 1.00 34.06 75 LYS A CA 1
ATOM 608 C C . LYS A 1 75 ? -27.359 -46.812 -8.419 1.00 34.06 75 LYS A C 1
ATOM 610 O O . LYS A 1 75 ? -26.523 -45.934 -8.224 1.00 34.06 75 LYS A O 1
ATOM 615 N N . GLU A 1 76 ? -27.692 -47.743 -7.540 1.00 31.38 76 GLU A N 1
ATOM 616 C CA . GLU A 1 76 ? -27.061 -47.935 -6.241 1.00 31.38 76 GLU A CA 1
ATOM 617 C C . GLU A 1 76 ? -25.610 -48.413 -6.411 1.00 31.38 76 GLU A C 1
ATOM 619 O O . GLU A 1 76 ? -25.359 -49.379 -7.132 1.00 31.38 76 GLU A O 1
ATOM 624 N N . GLU A 1 77 ? -24.681 -47.790 -5.687 1.00 32.59 77 GLU A N 1
ATOM 625 C CA . GLU A 1 77 ? -23.593 -48.514 -5.025 1.00 32.59 77 GLU A CA 1
ATOM 626 C C . GLU A 1 77 ? -23.594 -48.089 -3.550 1.00 32.59 77 GLU A C 1
ATOM 628 O O . GLU A 1 77 ? -23.640 -46.900 -3.225 1.00 32.59 77 GLU A O 1
ATOM 633 N N . ASP A 1 78 ? -23.646 -49.077 -2.658 1.00 31.70 78 ASP A N 1
ATOM 634 C CA . ASP A 1 78 ? -23.752 -48.887 -1.212 1.00 31.70 78 ASP A CA 1
ATOM 635 C C . ASP A 1 78 ? -22.436 -48.392 -0.587 1.00 31.70 78 ASP A C 1
ATOM 637 O O . ASP A 1 78 ? -21.356 -48.790 -1.022 1.00 31.70 78 ASP A O 1
ATOM 641 N N . ILE A 1 79 ? -22.527 -47.630 0.515 1.00 31.80 79 ILE A N 1
ATOM 642 C CA . ILE A 1 79 ? -22.077 -48.054 1.865 1.00 31.80 79 ILE A CA 1
ATOM 643 C C . ILE A 1 79 ? -22.230 -46.903 2.896 1.00 31.80 79 ILE A C 1
ATOM 645 O O . ILE A 1 79 ? -21.722 -45.801 2.724 1.00 31.80 79 ILE A O 1
ATOM 649 N N . ASP A 1 80 ? -22.933 -47.231 3.986 1.00 33.44 80 ASP A N 1
ATOM 650 C CA . ASP A 1 80 ? -22.979 -46.649 5.342 1.00 33.44 80 ASP A CA 1
ATOM 651 C C . ASP A 1 80 ? -23.358 -45.170 5.631 1.00 33.44 80 ASP A C 1
ATOM 653 O O . ASP A 1 80 ? -22.635 -44.204 5.400 1.00 33.44 80 ASP A O 1
ATOM 657 N N . LYS A 1 81 ? -24.497 -45.038 6.338 1.00 34.78 81 LYS A N 1
ATOM 658 C CA . LYS A 1 81 ? -24.956 -43.868 7.124 1.00 34.78 81 LYS A CA 1
ATOM 659 C C . LYS A 1 81 ? -24.522 -44.016 8.602 1.00 34.78 81 LYS A C 1
ATOM 661 O O . LYS A 1 81 ? -24.223 -45.133 9.023 1.00 34.78 81 LYS A O 1
ATOM 666 N N . PRO A 1 82 ? -24.582 -42.953 9.434 1.00 37.53 82 PRO A N 1
ATOM 667 C CA . PRO A 1 82 ? -25.830 -42.614 10.158 1.00 37.53 82 PRO A CA 1
ATOM 668 C C . PRO A 1 82 ? -26.178 -41.103 10.114 1.00 37.53 82 PRO A C 1
ATOM 670 O O . PRO A 1 82 ? -25.315 -40.255 10.283 1.00 37.53 82 PRO A O 1
ATOM 673 N N . GLN A 1 83 ? -27.420 -40.715 9.779 1.00 32.59 83 GLN A N 1
ATOM 674 C CA . GLN A 1 83 ? -28.449 -40.210 10.730 1.00 32.59 83 GLN A CA 1
ATOM 675 C C . GLN A 1 83 ? -27.928 -39.137 11.724 1.00 32.59 83 GLN A C 1
ATOM 677 O O . GLN A 1 83 ? -27.165 -39.468 12.622 1.00 32.59 83 GLN A O 1
ATOM 682 N N . GLN A 1 84 ? -28.318 -37.854 11.663 1.00 32.62 84 GLN A N 1
ATOM 683 C CA . GLN A 1 84 ? -29.619 -37.240 12.051 1.00 32.62 84 GLN A CA 1
ATOM 684 C C . GLN A 1 84 ? -29.577 -35.715 11.721 1.00 32.62 84 GLN A C 1
ATOM 686 O O . GLN A 1 84 ? -28.478 -35.186 11.618 1.00 32.62 84 GLN A O 1
ATOM 691 N N . SER A 1 85 ? -30.645 -34.900 11.631 1.00 28.08 85 SER A N 1
ATOM 692 C CA . SER A 1 85 ? -32.112 -35.070 11.484 1.00 28.08 85 SER A CA 1
ATOM 693 C C . SER A 1 85 ? -32.744 -33.702 11.088 1.00 28.08 85 SER A C 1
ATOM 695 O O . SER A 1 85 ? -32.114 -32.664 11.271 1.00 28.08 85 SER A O 1
ATOM 697 N N . TYR A 1 86 ? -33.989 -33.672 10.591 1.00 29.56 86 TYR A N 1
ATOM 698 C CA . TYR A 1 86 ? -34.751 -32.447 10.255 1.00 29.56 86 TYR A CA 1
ATOM 699 C C . TYR A 1 86 ? -35.450 -31.793 11.465 1.00 29.56 86 TYR A C 1
ATOM 701 O O . TYR A 1 86 ? -36.017 -32.525 12.273 1.00 29.56 86 TYR A O 1
ATOM 709 N N . VAL A 1 87 ? -35.574 -30.450 11.469 1.00 32.66 87 VAL A N 1
ATOM 710 C CA . VAL A 1 87 ? -36.801 -29.677 11.819 1.00 32.66 87 VAL A CA 1
ATOM 711 C C . VAL A 1 87 ? -36.850 -28.396 10.952 1.00 32.66 87 VAL A C 1
ATOM 713 O O . VAL A 1 87 ? -35.810 -27.894 10.537 1.00 32.66 87 VAL A O 1
ATOM 716 N N . ALA A 1 88 ? -38.056 -27.913 10.628 1.00 31.23 88 ALA A N 1
ATOM 717 C CA . ALA A 1 88 ? -38.338 -26.911 9.592 1.00 31.23 88 ALA A CA 1
ATOM 718 C C . ALA A 1 88 ? -38.519 -25.451 10.084 1.00 31.23 88 ALA A C 1
ATOM 720 O O . ALA A 1 88 ? -38.503 -25.156 11.277 1.00 31.23 88 ALA A O 1
ATOM 721 N N . ALA A 1 89 ? -38.719 -24.552 9.113 1.00 32.16 89 ALA A N 1
ATOM 722 C CA . ALA A 1 89 ? -38.896 -23.105 9.259 1.00 32.16 89 ALA A CA 1
ATOM 723 C C . ALA A 1 89 ? -40.228 -22.661 9.906 1.00 32.16 89 ALA A C 1
ATOM 725 O O . ALA A 1 89 ? -41.217 -23.393 9.903 1.00 32.16 89 ALA A O 1
ATOM 726 N N . ILE A 1 90 ? -40.274 -21.397 10.353 1.00 33.72 90 ILE A N 1
ATOM 727 C CA . ILE A 1 90 ? -41.508 -20.649 10.653 1.00 33.72 90 ILE A CA 1
ATOM 728 C C . ILE A 1 90 ? -41.480 -19.298 9.917 1.00 33.72 90 ILE A C 1
ATOM 730 O O . ILE A 1 90 ? -40.445 -18.644 9.825 1.00 33.72 90 ILE A O 1
ATOM 734 N N . TYR A 1 91 ? -42.640 -18.916 9.380 1.00 32.25 91 TYR A N 1
ATOM 735 C CA . TYR A 1 91 ? -42.884 -17.749 8.527 1.00 32.25 91 TYR A CA 1
ATOM 736 C C . TYR A 1 91 ? -43.236 -16.465 9.316 1.00 32.25 91 TYR A C 1
ATOM 738 O O . TYR A 1 91 ? -43.960 -16.525 10.304 1.00 32.25 91 TYR A O 1
ATOM 746 N N . ASN A 1 92 ? -42.798 -15.320 8.776 1.00 33.19 92 ASN A N 1
ATOM 747 C CA . ASN A 1 92 ? -43.424 -13.981 8.703 1.00 33.19 92 ASN A CA 1
ATOM 748 C C . ASN A 1 92 ? -44.382 -13.448 9.798 1.00 33.19 92 ASN A C 1
ATOM 750 O O . ASN A 1 92 ? -45.468 -13.990 9.988 1.00 33.19 92 ASN A O 1
ATOM 754 N N . ALA A 1 93 ? -44.135 -12.200 10.243 1.00 29.92 93 ALA A N 1
ATOM 755 C CA . ALA A 1 93 ? -45.179 -11.159 10.363 1.00 29.92 93 ALA A CA 1
ATOM 756 C C . ALA A 1 93 ? -44.626 -9.707 10.444 1.00 29.92 93 ALA A C 1
ATOM 758 O O . ALA A 1 93 ? -43.755 -9.439 11.258 1.00 29.92 93 ALA A O 1
ATOM 759 N N . ALA A 1 94 ? -45.232 -8.795 9.662 1.00 29.17 94 ALA A N 1
ATOM 760 C CA . ALA A 1 94 ? -45.306 -7.315 9.775 1.00 29.17 94 ALA A CA 1
ATOM 761 C C . ALA A 1 94 ? -44.003 -6.467 9.941 1.00 29.17 94 ALA A C 1
ATOM 763 O O . ALA A 1 94 ? -43.272 -6.628 10.904 1.00 29.17 94 ALA A O 1
ATOM 764 N N . SER A 1 95 ? -43.621 -5.524 9.059 1.00 28.92 95 SER A N 1
ATOM 765 C CA . SER A 1 95 ? -44.330 -4.386 8.408 1.00 28.92 95 SER A CA 1
ATOM 766 C C . SER A 1 95 ? -44.322 -3.047 9.182 1.00 28.92 95 SER A C 1
ATOM 768 O O . SER A 1 95 ? -45.336 -2.707 9.783 1.00 28.92 95 SER A O 1
ATOM 770 N N . VAL A 1 96 ? -43.247 -2.253 9.032 1.00 31.84 96 VAL A N 1
ATOM 771 C CA . VAL A 1 96 ? -43.161 -0.767 8.867 1.00 31.84 96 VAL A CA 1
ATOM 772 C C . VAL A 1 96 ? -41.752 -0.511 8.268 1.00 31.84 96 VAL A C 1
ATOM 774 O O . VAL A 1 96 ? -40.821 -1.170 8.708 1.00 31.84 96 VAL A O 1
ATOM 777 N N . GLY A 1 97 ? -41.446 0.348 7.288 1.00 28.72 97 GLY A N 1
ATOM 778 C CA . GLY A 1 97 ? -42.223 1.357 6.564 1.00 28.72 97 GLY A CA 1
ATOM 779 C C . GLY A 1 97 ? -41.498 2.718 6.529 1.00 28.72 97 GLY A C 1
ATOM 780 O O . GLY A 1 97 ? -41.795 3.551 7.377 1.00 28.72 97 GLY A O 1
ATOM 781 N N . SER A 1 98 ? -40.572 2.951 5.581 1.00 28.08 98 SER A N 1
ATOM 782 C CA . SER A 1 98 ? -40.117 4.292 5.134 1.00 28.08 98 SER A CA 1
ATOM 783 C C . SER A 1 98 ? -39.219 4.205 3.885 1.00 28.08 98 SER A C 1
ATOM 785 O O . SER A 1 98 ? -38.511 3.219 3.700 1.00 28.08 98 SER A O 1
ATOM 787 N N . ASP A 1 99 ? -39.239 5.248 3.052 1.00 30.52 99 ASP A N 1
ATOM 788 C CA . ASP A 1 99 ? -38.536 5.361 1.763 1.00 30.52 99 ASP A CA 1
ATOM 789 C C . ASP A 1 99 ? -36.997 5.392 1.844 1.00 30.52 99 ASP A C 1
ATOM 791 O O . ASP A 1 99 ? -36.459 6.177 2.620 1.00 30.52 99 ASP A O 1
ATOM 795 N N . THR A 1 100 ? -36.307 4.717 0.907 1.00 32.47 100 THR A N 1
ATOM 796 C CA . THR A 1 100 ? -35.120 5.265 0.202 1.00 32.47 100 THR A CA 1
ATOM 797 C C . THR A 1 100 ? -34.767 4.491 -1.081 1.00 32.47 100 THR A C 1
ATOM 799 O O . THR A 1 100 ? -34.389 3.331 -1.010 1.00 32.47 100 THR A O 1
ATOM 802 N N . ARG A 1 101 ? -34.814 5.208 -2.216 1.00 33.69 101 ARG A N 1
ATOM 803 C CA . ARG A 1 101 ? -33.942 5.161 -3.420 1.00 33.69 101 ARG A CA 1
ATOM 804 C C . ARG A 1 101 ? -33.354 3.827 -3.927 1.00 33.69 101 ARG A C 1
ATOM 806 O O . ARG A 1 101 ? -32.519 3.216 -3.272 1.00 33.69 101 ARG A O 1
ATOM 813 N N . ASP A 1 102 ? -33.610 3.561 -5.212 1.00 29.27 102 ASP A N 1
ATOM 814 C CA . ASP A 1 102 ? -32.871 2.609 -6.052 1.00 29.27 102 ASP A CA 1
ATOM 815 C C . ASP A 1 102 ? -31.344 2.804 -6.006 1.00 29.27 102 ASP A C 1
ATOM 817 O O . ASP A 1 102 ? -30.826 3.846 -6.419 1.00 29.27 102 ASP A O 1
ATOM 821 N N . VAL A 1 103 ? -30.630 1.742 -5.624 1.00 33.84 103 VAL A N 1
ATOM 822 C CA . VAL A 1 103 ? -29.313 1.389 -6.172 1.00 33.84 103 VAL A CA 1
ATOM 823 C C . VAL A 1 103 ? -29.306 -0.124 -6.376 1.00 33.84 103 VAL A C 1
ATOM 825 O O . VAL A 1 103 ? -29.384 -0.890 -5.419 1.00 33.84 103 VAL A O 1
ATOM 828 N N . THR A 1 104 ? -29.225 -0.559 -7.630 1.00 29.88 104 THR A N 1
ATOM 829 C CA . THR A 1 104 ? -29.080 -1.971 -7.995 1.00 29.88 104 THR A CA 1
ATOM 830 C C . THR A 1 104 ? -27.699 -2.476 -7.588 1.00 29.88 104 THR A C 1
ATOM 832 O O . THR A 1 104 ? -26.696 -2.019 -8.137 1.00 29.88 104 THR A O 1
ATOM 835 N N . SER A 1 105 ? -27.650 -3.434 -6.665 1.00 29.75 105 SER A N 1
ATOM 836 C CA . SER A 1 105 ? -26.441 -4.188 -6.335 1.00 29.75 105 SER A CA 1
ATOM 837 C C . SER A 1 105 ? -26.717 -5.668 -6.573 1.00 29.75 105 SER A C 1
ATOM 839 O O . SER A 1 105 ? -27.341 -6.321 -5.738 1.00 29.75 105 SER A O 1
ATOM 841 N N . GLU A 1 106 ? -26.262 -6.196 -7.710 1.00 29.14 106 GLU A N 1
ATOM 842 C CA . GLU A 1 106 ? -26.133 -7.644 -7.881 1.00 29.14 106 GLU A CA 1
ATOM 843 C C . GLU A 1 106 ? -25.009 -8.129 -6.965 1.00 29.14 106 GLU A C 1
ATOM 845 O O . GLU A 1 106 ? -23.837 -7.803 -7.155 1.00 29.14 106 GLU A O 1
ATOM 850 N N . VAL A 1 107 ? -25.387 -8.885 -5.938 1.00 31.09 107 VAL A N 1
ATOM 851 C CA . VAL A 1 107 ? -24.463 -9.747 -5.207 1.00 31.09 107 VAL A CA 1
ATOM 852 C C . VAL A 1 107 ? -24.390 -11.046 -5.999 1.00 31.09 107 VAL A C 1
ATOM 854 O O . VAL A 1 107 ? -25.400 -11.732 -6.127 1.00 31.09 107 VAL A O 1
ATOM 857 N N . LEU A 1 108 ? -23.214 -11.362 -6.540 1.00 31.22 108 LEU A N 1
ATOM 858 C CA . LEU A 1 108 ? -22.890 -12.718 -6.973 1.00 31.22 108 LEU A CA 1
ATOM 859 C C . LEU A 1 108 ? -22.139 -13.427 -5.851 1.00 31.22 108 LEU A C 1
ATOM 861 O O . LEU A 1 108 ? -21.302 -12.825 -5.172 1.00 31.22 108 LEU A O 1
ATOM 865 N N . ASP A 1 109 ? -22.483 -14.694 -5.655 1.00 29.19 109 ASP A N 1
ATOM 866 C CA . ASP A 1 109 ? -22.072 -15.471 -4.497 1.00 29.19 109 ASP A CA 1
ATOM 867 C C . ASP A 1 109 ? -20.564 -15.734 -4.435 1.00 29.19 109 ASP A C 1
ATOM 869 O O . ASP A 1 109 ? -19.891 -16.045 -5.420 1.00 29.19 109 ASP A O 1
ATOM 873 N N . THR A 1 110 ? -20.044 -15.668 -3.213 1.00 29.64 110 THR A N 1
ATOM 874 C CA . THR A 1 110 ? -18.738 -16.212 -2.846 1.00 29.64 110 THR A CA 1
ATOM 875 C C . THR A 1 110 ? -18.761 -17.738 -2.881 1.00 29.64 110 THR A C 1
ATOM 877 O O . THR A 1 110 ? -19.248 -18.362 -1.936 1.00 29.64 110 THR A O 1
ATOM 880 N N . GLU A 1 111 ? -18.132 -18.345 -3.887 1.00 31.12 111 GLU A N 1
ATOM 881 C CA . GLU A 1 111 ? -17.584 -19.696 -3.732 1.00 31.12 111 GLU A CA 1
ATOM 882 C C . GLU A 1 111 ? -16.223 -19.623 -3.029 1.00 31.12 111 GLU A C 1
ATOM 884 O O . GLU A 1 111 ? -15.270 -19.000 -3.506 1.00 31.12 111 GLU A O 1
ATOM 889 N N . GLY A 1 112 ? -16.136 -20.249 -1.855 1.00 30.72 112 GLY A N 1
ATOM 890 C CA . GLY A 1 112 ? -14.901 -20.330 -1.086 1.00 30.72 112 GLY A CA 1
ATOM 891 C C . GLY A 1 112 ? -13.971 -21.410 -1.630 1.00 30.72 112 GLY A C 1
ATOM 892 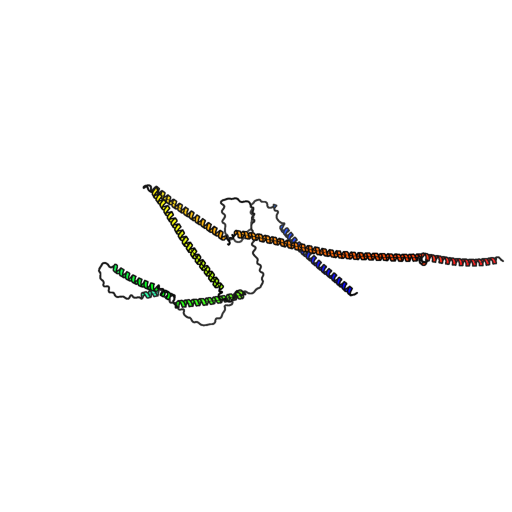O O . GLY A 1 112 ? -14.224 -22.594 -1.429 1.00 30.72 112 GLY A O 1
ATOM 893 N N . PHE A 1 113 ? -12.856 -21.005 -2.237 1.00 28.36 113 PHE A N 1
ATOM 894 C CA . PHE A 1 113 ? -11.713 -21.890 -2.463 1.00 28.36 113 PHE A CA 1
ATOM 895 C C . PHE A 1 113 ? -10.689 -21.727 -1.337 1.00 28.36 113 PHE A C 1
ATOM 897 O O . PHE A 1 113 ? -9.863 -20.812 -1.350 1.00 28.36 113 PHE A O 1
ATOM 904 N N . GLU A 1 114 ? -10.713 -22.648 -0.373 1.00 31.48 114 GLU A N 1
ATOM 905 C CA . GLU A 1 114 ? -9.558 -22.883 0.493 1.00 31.48 114 GLU A CA 1
ATOM 906 C C . GLU A 1 114 ? -8.404 -23.424 -0.363 1.00 31.48 114 GLU A C 1
ATOM 908 O O . GLU A 1 114 ? -8.476 -24.536 -0.888 1.00 31.48 114 GLU A O 1
ATOM 913 N N . TYR A 1 115 ? -7.319 -22.657 -0.486 1.00 30.84 115 TYR A N 1
ATOM 914 C CA . TYR A 1 115 ? -6.032 -23.200 -0.916 1.00 30.84 115 TYR A CA 1
ATOM 915 C C . TYR A 1 115 ? -5.056 -23.183 0.252 1.00 30.84 115 TYR A C 1
ATOM 917 O O . TYR A 1 115 ? -4.515 -22.144 0.634 1.00 30.84 115 TYR A O 1
ATOM 925 N N . ASP A 1 116 ? -4.864 -24.369 0.822 1.00 28.92 116 ASP A N 1
ATOM 926 C CA . ASP A 1 116 ? -4.035 -24.582 1.997 1.00 28.92 116 ASP A CA 1
ATOM 927 C C . ASP A 1 116 ? -2.551 -24.285 1.705 1.00 28.92 116 ASP A C 1
ATOM 929 O O . ASP A 1 116 ? -2.007 -24.569 0.629 1.00 28.92 116 ASP A O 1
ATOM 933 N N . THR A 1 117 ? -1.878 -23.668 2.675 1.00 31.45 117 THR A N 1
ATOM 934 C CA . THR A 1 117 ? -0.575 -23.020 2.461 1.00 31.45 117 THR A CA 1
ATOM 935 C C . THR A 1 117 ? 0.567 -24.038 2.436 1.00 31.45 117 THR A C 1
ATOM 937 O O . THR A 1 117 ? 1.196 -24.331 3.456 1.00 31.45 117 THR A O 1
ATOM 940 N N . PHE A 1 118 ? 0.915 -24.535 1.247 1.00 26.44 118 PHE A N 1
ATOM 941 C CA . PHE A 1 118 ? 2.083 -25.400 1.032 1.00 26.44 118 PHE A CA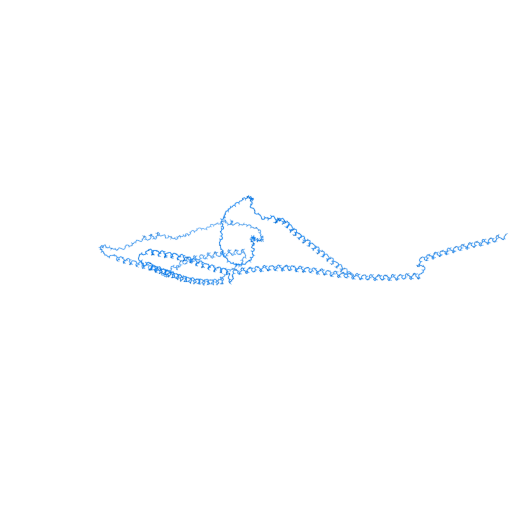 1
ATOM 942 C C . PHE A 1 118 ? 3.421 -24.650 1.251 1.00 26.44 118 PHE A C 1
ATOM 944 O O . PHE A 1 118 ? 4.126 -24.270 0.311 1.00 26.44 118 PHE A O 1
ATOM 951 N N . ILE A 1 119 ? 3.833 -24.464 2.512 1.00 34.69 119 ILE A N 1
ATOM 952 C CA . ILE A 1 119 ? 5.183 -23.991 2.864 1.00 34.69 119 ILE A CA 1
ATOM 953 C C . ILE A 1 119 ? 6.191 -25.124 2.614 1.00 34.69 119 ILE A C 1
ATOM 955 O O . ILE A 1 119 ? 6.536 -25.923 3.487 1.00 34.69 119 ILE A O 1
ATOM 959 N N . ARG A 1 120 ? 6.709 -25.171 1.385 1.00 26.39 120 ARG A N 1
ATOM 960 C CA . ARG A 1 120 ? 7.792 -26.067 0.967 1.00 26.39 120 ARG A CA 1
ATOM 961 C C . ARG A 1 120 ? 9.123 -25.655 1.611 1.00 26.39 120 ARG A C 1
ATOM 963 O O . ARG A 1 120 ? 9.870 -24.858 1.047 1.00 26.39 120 ARG A O 1
ATOM 970 N N . ARG A 1 121 ? 9.466 -26.231 2.769 1.00 31.80 121 ARG A N 1
ATOM 971 C CA . ARG A 1 121 ? 10.844 -26.202 3.295 1.00 31.80 121 ARG A CA 1
ATOM 972 C C . ARG A 1 121 ? 11.620 -27.431 2.825 1.00 31.80 121 ARG A C 1
ATOM 974 O O . ARG A 1 121 ? 11.561 -28.487 3.444 1.00 31.80 121 ARG A O 1
ATOM 981 N N . ASN A 1 122 ? 12.396 -27.262 1.757 1.00 27.00 122 ASN A N 1
ATOM 982 C CA . ASN A 1 122 ? 13.490 -28.178 1.461 1.00 27.00 122 ASN A CA 1
ATOM 983 C C . ASN A 1 122 ? 14.648 -27.901 2.431 1.00 27.00 122 ASN A C 1
ATOM 985 O O . ASN A 1 122 ? 15.303 -26.865 2.337 1.00 27.00 122 ASN A O 1
ATOM 989 N N . SER A 1 123 ? 14.940 -28.860 3.300 1.00 30.56 123 SER A N 1
ATOM 990 C CA . SER A 1 123 ? 16.281 -29.076 3.841 1.00 30.56 123 SER A CA 1
ATOM 991 C C . SER A 1 123 ? 16.495 -30.580 3.929 1.00 30.56 123 SER A C 1
ATOM 993 O O . SER A 1 123 ? 15.749 -31.255 4.640 1.00 30.56 123 SER A O 1
ATOM 995 N N . SER A 1 124 ? 17.491 -31.094 3.206 1.00 30.36 124 SER A N 1
ATOM 996 C CA . SER A 1 124 ? 18.093 -32.387 3.532 1.00 30.36 124 SER A CA 1
ATOM 997 C C . SER A 1 124 ? 18.634 -32.309 4.976 1.00 30.36 124 SER A C 1
ATOM 999 O O . SER A 1 124 ? 18.905 -31.223 5.486 1.00 30.36 124 SER A O 1
ATOM 1001 N N . ASP A 1 125 ? 18.655 -33.385 5.752 1.00 29.44 125 ASP A N 1
ATOM 1002 C CA . ASP A 1 125 ? 19.646 -34.445 5.589 1.00 29.44 125 ASP A CA 1
ATOM 1003 C C . ASP A 1 125 ? 19.176 -35.798 6.147 1.00 29.44 125 ASP A C 1
ATOM 1005 O O . ASP A 1 125 ? 18.164 -35.929 6.836 1.00 29.44 125 ASP A O 1
ATOM 1009 N N . THR A 1 126 ? 19.942 -36.822 5.786 1.00 32.97 126 THR A N 1
ATOM 1010 C CA . THR A 1 126 ? 19.691 -38.246 5.997 1.00 32.97 126 THR A CA 1
ATOM 1011 C C . THR A 1 126 ? 19.885 -38.723 7.438 1.00 32.97 126 THR A C 1
ATOM 1013 O O . THR A 1 126 ? 20.863 -38.374 8.091 1.00 32.97 126 THR A O 1
ATOM 1016 N N . GLU A 1 127 ? 18.990 -39.620 7.857 1.00 33.06 127 GLU A N 1
ATOM 1017 C CA . GLU A 1 127 ? 19.252 -40.838 8.644 1.00 33.06 127 GLU A CA 1
ATOM 1018 C C . GLU A 1 127 ? 20.351 -40.819 9.733 1.00 33.06 127 GLU A C 1
ATOM 1020 O O . GLU A 1 127 ? 21.540 -40.932 9.447 1.00 33.06 127 GLU A O 1
ATOM 1025 N N . SER A 1 128 ? 19.948 -40.925 11.007 1.00 28.42 128 SER A N 1
ATOM 1026 C CA . SER A 1 128 ? 20.519 -41.965 11.889 1.00 28.42 128 SER A CA 1
ATOM 1027 C C . SER A 1 128 ? 19.670 -42.256 13.139 1.00 28.42 128 SER A C 1
ATOM 1029 O O . SER A 1 128 ? 19.399 -41.389 13.962 1.00 28.42 128 SER A O 1
ATOM 1031 N N . SER A 1 129 ? 19.307 -43.536 13.275 1.00 31.39 129 SER A N 1
ATOM 1032 C CA . SER A 1 129 ? 19.086 -44.289 14.525 1.00 31.39 129 SER A CA 1
ATOM 1033 C C . SER A 1 129 ? 18.276 -43.664 15.676 1.00 31.39 129 SER A C 1
ATOM 1035 O O . SER A 1 129 ? 18.787 -42.933 16.524 1.00 31.39 129 SER A O 1
ATOM 1037 N N . ILE A 1 130 ? 17.050 -44.173 15.822 1.00 40.50 130 ILE A N 1
ATOM 1038 C CA . ILE A 1 130 ? 16.349 -44.294 17.108 1.00 40.50 130 ILE A CA 1
ATOM 1039 C C . ILE A 1 130 ? 17.216 -45.137 18.062 1.00 40.50 130 ILE A C 1
ATOM 1041 O O . ILE A 1 130 ? 17.545 -46.276 17.736 1.00 40.50 130 ILE A O 1
ATOM 1045 N N . ILE A 1 131 ? 17.539 -44.616 19.250 1.00 32.66 131 ILE A N 1
ATOM 1046 C CA . ILE A 1 131 ? 18.091 -45.411 20.359 1.00 32.66 131 ILE A CA 1
ATOM 1047 C C . ILE A 1 131 ? 17.080 -45.400 21.505 1.00 32.66 131 ILE A C 1
ATOM 1049 O O . ILE A 1 131 ? 16.811 -44.370 22.124 1.00 32.66 131 ILE A O 1
ATOM 1053 N N . THR A 1 132 ? 16.493 -46.568 21.751 1.00 30.22 132 THR A N 1
ATOM 1054 C CA . THR A 1 132 ? 15.436 -46.792 22.739 1.00 30.22 132 THR A CA 1
ATOM 1055 C C . THR A 1 132 ? 15.968 -46.648 24.167 1.00 30.22 132 THR A C 1
ATOM 1057 O O . THR A 1 132 ? 16.982 -47.242 24.526 1.00 30.22 132 THR A O 1
ATOM 1060 N N . LEU A 1 133 ? 15.237 -45.918 25.014 1.00 35.47 133 LEU A N 1
ATOM 1061 C CA . LEU A 1 133 ? 15.601 -45.559 26.397 1.00 35.47 133 LEU A CA 1
ATOM 1062 C C . LEU A 1 133 ? 15.612 -46.741 27.407 1.00 35.47 133 LEU A C 1
ATOM 1064 O O . LEU A 1 133 ? 15.529 -46.521 28.610 1.00 35.47 133 LEU A O 1
ATOM 1068 N N . ALA A 1 134 ? 15.655 -47.990 26.937 1.00 38.38 134 ALA A N 1
ATOM 1069 C CA . ALA A 1 134 ? 15.362 -49.193 27.726 1.00 38.38 134 ALA A CA 1
ATOM 1070 C C . ALA A 1 134 ? 16.594 -50.054 28.085 1.00 38.38 134 ALA A C 1
ATOM 1072 O O . ALA A 1 134 ? 16.433 -51.106 28.688 1.00 38.38 134 ALA A O 1
ATOM 1073 N N . SER A 1 135 ? 17.812 -49.636 27.717 1.00 37.25 135 SER A N 1
ATOM 1074 C CA . SER A 1 135 ? 19.024 -50.482 27.764 1.00 37.25 135 SER A CA 1
ATOM 1075 C C . SER A 1 135 ? 20.074 -50.060 28.812 1.00 37.25 135 SER A C 1
ATOM 1077 O O . SER A 1 135 ? 21.259 -50.321 28.620 1.00 37.25 135 SER A O 1
ATOM 1079 N N . LEU A 1 136 ? 19.680 -49.356 29.882 1.00 34.16 136 LEU A N 1
ATOM 1080 C CA . LEU A 1 136 ? 20.606 -48.792 30.887 1.00 34.16 136 LEU A CA 1
ATOM 1081 C C . LEU A 1 136 ? 20.154 -48.996 32.352 1.00 34.16 136 LEU A C 1
ATOM 1083 O O . LEU A 1 136 ? 20.481 -48.185 33.215 1.00 34.16 136 LEU A O 1
ATOM 1087 N N . ILE A 1 137 ? 19.395 -50.061 32.644 1.00 43.78 137 ILE A N 1
ATOM 1088 C CA . ILE A 1 137 ? 19.030 -50.447 34.023 1.00 43.78 137 ILE A CA 1
ATOM 1089 C C . ILE A 1 137 ? 19.287 -51.948 34.239 1.00 43.78 137 ILE A C 1
ATOM 1091 O O . ILE A 1 137 ? 18.363 -52.750 34.247 1.00 43.78 137 ILE A O 1
ATOM 1095 N N . GLU A 1 138 ? 20.565 -52.276 34.408 1.00 32.75 138 GLU A N 1
ATOM 1096 C CA . GLU A 1 138 ? 21.185 -53.509 34.930 1.00 32.75 138 GLU A CA 1
ATOM 1097 C C . GLU A 1 138 ? 22.641 -53.097 35.250 1.00 32.75 138 GLU A C 1
ATOM 1099 O O . GLU A 1 138 ? 23.214 -52.337 34.469 1.00 32.75 138 GLU A O 1
ATOM 1104 N N . SER A 1 139 ? 23.331 -53.494 36.322 1.00 31.86 139 SER A N 1
ATOM 1105 C CA . SER A 1 139 ? 23.011 -54.022 37.668 1.00 31.86 139 SER A CA 1
ATOM 1106 C C . SER A 1 139 ? 24.323 -53.914 38.504 1.00 31.86 139 SER A C 1
ATOM 1108 O O . SER A 1 139 ? 25.255 -53.295 38.001 1.00 31.86 139 SER A O 1
ATOM 1110 N N . GLU A 1 140 ? 24.428 -54.515 39.705 1.00 32.94 140 GLU A N 1
ATOM 1111 C CA . GLU A 1 140 ? 25.532 -54.361 40.705 1.00 32.94 140 GLU A CA 1
ATOM 1112 C C . GLU A 1 140 ? 25.362 -53.075 41.548 1.00 32.94 140 GLU A C 1
ATOM 1114 O O . GLU A 1 140 ? 25.536 -51.961 41.060 1.00 32.94 140 GLU A O 1
ATOM 1119 N N . ASP A 1 141 ? 24.892 -53.085 42.800 1.00 34.25 141 ASP A N 1
ATOM 1120 C CA . ASP A 1 141 ? 24.823 -54.106 43.867 1.00 34.25 141 ASP A CA 1
ATOM 1121 C C . ASP A 1 141 ? 26.184 -54.539 44.437 1.00 34.25 141 ASP A C 1
ATOM 1123 O O . ASP A 1 141 ? 26.903 -55.319 43.824 1.00 34.25 141 ASP A O 1
ATOM 1127 N N . ASP A 1 142 ? 26.490 -54.003 45.623 1.00 32.34 142 ASP A N 1
ATOM 1128 C CA . ASP A 1 142 ? 27.370 -54.576 46.645 1.00 32.34 142 ASP A CA 1
ATOM 1129 C C . ASP A 1 142 ? 27.007 -53.918 48.003 1.00 32.34 142 ASP A C 1
ATOM 1131 O O . ASP A 1 142 ? 27.211 -52.717 48.210 1.00 32.34 142 ASP A O 1
ATOM 1135 N N . SER A 1 143 ? 26.392 -54.720 48.884 1.00 32.91 143 SER A N 1
ATOM 1136 C CA . SER A 1 143 ? 26.559 -54.822 50.359 1.00 32.91 143 SER A CA 1
ATOM 1137 C C . SER A 1 143 ? 27.491 -53.819 51.074 1.00 32.91 143 SER A C 1
ATOM 1139 O O . SER A 1 143 ? 28.571 -53.515 50.578 1.00 32.91 143 SER A O 1
ATOM 1141 N N . ASP A 1 144 ? 27.278 -53.345 52.307 1.00 29.22 144 ASP A N 1
ATOM 1142 C CA . ASP A 1 144 ? 26.305 -53.558 53.405 1.00 29.22 144 ASP A CA 1
ATOM 1143 C C . ASP A 1 144 ? 26.283 -52.211 54.211 1.00 29.22 144 ASP A C 1
ATOM 1145 O O . ASP A 1 144 ? 27.078 -51.313 53.932 1.00 29.22 144 ASP A O 1
ATOM 1149 N N . ASP A 1 145 ? 25.434 -51.891 55.195 1.00 32.41 145 ASP A N 1
ATOM 1150 C CA . ASP A 1 145 ? 25.030 -52.695 56.352 1.00 32.41 145 ASP A CA 1
ATOM 1151 C C . ASP A 1 145 ? 23.825 -52.060 57.088 1.00 32.41 145 ASP A C 1
ATOM 1153 O O . ASP A 1 145 ? 23.548 -50.859 56.981 1.00 32.41 145 ASP A O 1
ATOM 1157 N N . ILE A 1 146 ? 23.097 -52.869 57.860 1.00 36.09 146 ILE A N 1
ATOM 1158 C CA . ILE A 1 146 ? 21.795 -52.524 58.452 1.00 36.09 146 ILE A CA 1
ATOM 1159 C C . ILE A 1 146 ? 21.953 -51.971 59.874 1.00 36.09 146 ILE A C 1
ATOM 1161 O O . ILE A 1 146 ? 22.422 -52.672 60.768 1.00 36.09 146 ILE A O 1
ATOM 1165 N N . LEU A 1 147 ? 21.399 -50.782 60.151 1.00 35.25 147 LEU A N 1
ATOM 1166 C CA . LEU A 1 147 ? 20.986 -50.414 61.513 1.00 35.25 147 LEU A CA 1
ATOM 1167 C C . LEU A 1 147 ? 19.621 -49.718 61.551 1.00 35.25 147 LEU A C 1
ATOM 1169 O O . LEU A 1 147 ? 19.477 -48.525 61.286 1.00 35.25 147 LEU A O 1
ATOM 1173 N N . GLU A 1 148 ? 18.615 -50.477 61.983 1.00 40.81 148 GLU A N 1
ATOM 1174 C CA . GLU A 1 148 ? 17.310 -49.958 62.377 1.00 40.81 148 GLU A CA 1
ATOM 1175 C C . GLU A 1 148 ? 17.431 -48.994 63.572 1.00 40.81 148 GLU A C 1
ATOM 1177 O O . GLU A 1 148 ? 17.825 -49.389 64.672 1.00 40.81 148 GLU A O 1
ATOM 1182 N N . GLN A 1 149 ? 16.976 -47.746 63.421 1.00 33.56 149 GLN A N 1
ATOM 1183 C CA . GLN A 1 149 ? 16.666 -46.884 64.567 1.00 33.56 149 GLN A CA 1
ATOM 1184 C C . GLN A 1 149 ? 15.234 -46.354 64.523 1.00 33.56 149 GLN A C 1
ATOM 1186 O O . GLN A 1 149 ? 14.950 -45.238 64.103 1.00 33.56 149 GLN A O 1
ATOM 1191 N N . LYS A 1 150 ? 14.340 -47.204 65.041 1.00 32.84 150 LYS A N 1
ATOM 1192 C CA . LYS A 1 150 ? 13.165 -46.868 65.864 1.00 32.84 150 LYS A CA 1
ATOM 1193 C C . LYS A 1 150 ? 12.675 -45.414 65.779 1.00 32.84 150 LYS A C 1
ATOM 1195 O O . LYS A 1 150 ? 12.938 -44.607 66.673 1.00 32.84 150 LYS A O 1
ATOM 1200 N N . TYR A 1 151 ? 11.786 -45.142 64.828 1.00 33.62 151 TYR A N 1
ATOM 1201 C CA . TYR A 1 151 ? 10.784 -44.098 65.033 1.00 33.62 151 TYR A CA 1
ATOM 1202 C C . TYR A 1 151 ? 9.770 -44.584 66.071 1.00 33.62 151 TYR A C 1
ATOM 1204 O O . TYR A 1 151 ? 8.828 -45.316 65.763 1.00 33.62 151 TYR A O 1
ATOM 1212 N N . ALA A 1 152 ? 9.978 -44.186 67.326 1.00 33.44 152 ALA A N 1
ATOM 1213 C CA . ALA A 1 152 ? 8.961 -44.320 68.356 1.00 33.44 152 ALA A CA 1
ATOM 1214 C C . ALA A 1 152 ? 7.735 -43.492 67.941 1.00 33.44 152 ALA A C 1
ATOM 1216 O O . ALA A 1 152 ? 7.805 -42.264 67.862 1.00 33.44 152 ALA A O 1
ATOM 1217 N N . LYS A 1 153 ? 6.613 -44.167 67.662 1.00 33.47 153 LYS A N 1
ATOM 1218 C CA . LYS A 1 153 ? 5.324 -43.496 67.462 1.00 33.47 153 LYS A CA 1
ATOM 1219 C C . LYS A 1 153 ? 5.004 -42.669 68.717 1.00 33.47 153 LYS A C 1
ATOM 1221 O O . LYS A 1 153 ? 5.167 -43.199 69.820 1.00 33.47 153 LYS A O 1
ATOM 1226 N N . PRO A 1 154 ? 4.557 -41.408 68.590 1.00 35.00 154 PRO A N 1
ATOM 1227 C CA . PRO A 1 154 ? 4.072 -40.664 69.741 1.00 35.00 154 PRO A CA 1
ATOM 1228 C C . PRO A 1 154 ? 2.858 -41.390 70.327 1.00 35.00 154 PRO A C 1
ATOM 1230 O O . PRO A 1 154 ? 2.033 -41.931 69.592 1.00 35.00 154 PRO A O 1
ATOM 1233 N N . LEU A 1 155 ? 2.778 -41.417 71.655 1.00 39.97 155 LEU A N 1
ATOM 1234 C CA . LEU A 1 155 ? 1.702 -42.076 72.384 1.00 39.97 155 LEU A CA 1
ATOM 1235 C C . LEU A 1 155 ? 0.369 -41.372 72.068 1.00 39.97 155 LEU A C 1
ATOM 1237 O O . LEU A 1 155 ? 0.136 -40.255 72.532 1.00 39.97 155 LEU A O 1
ATOM 1241 N N . GLU A 1 156 ? -0.509 -42.012 71.294 1.00 41.72 156 GLU A N 1
ATOM 1242 C CA . GLU A 1 156 ? -1.911 -41.597 71.223 1.00 41.72 156 GLU A CA 1
ATOM 1243 C C . GLU A 1 156 ? -2.563 -41.905 72.573 1.00 41.72 156 GLU A C 1
ATOM 1245 O O . GLU A 1 156 ? -2.970 -43.033 72.850 1.00 41.72 156 GLU A O 1
ATOM 1250 N N . VAL A 1 157 ? -2.646 -40.886 73.432 1.00 46.22 157 VAL A N 1
ATOM 1251 C CA . VAL A 1 157 ? -3.458 -40.936 74.651 1.00 46.22 157 VAL A CA 1
ATOM 1252 C C . VAL A 1 157 ? -4.919 -40.972 74.218 1.00 46.22 157 VAL A C 1
ATOM 1254 O O . VAL A 1 157 ? -5.556 -39.940 74.004 1.00 46.22 157 VAL A O 1
ATOM 1257 N N . THR A 1 158 ? -5.438 -42.182 74.026 1.00 50.44 158 THR A N 1
ATOM 1258 C CA . THR A 1 158 ? -6.844 -42.378 73.681 1.00 50.44 158 THR A CA 1
ATOM 1259 C C . THR A 1 158 ? -7.737 -41.952 74.847 1.00 50.44 158 THR A C 1
ATOM 1261 O O . THR A 1 158 ? -7.377 -42.055 76.021 1.00 50.44 158 THR A O 1
ATOM 1264 N N . ILE A 1 159 ? -8.939 -41.474 74.518 1.00 52.72 159 ILE A N 1
ATOM 1265 C CA . ILE A 1 159 ? -9.905 -40.868 75.455 1.00 52.72 159 ILE A CA 1
ATOM 1266 C C . ILE A 1 159 ? -10.264 -41.810 76.630 1.00 52.72 159 ILE A C 1
ATOM 1268 O O . ILE A 1 159 ? -10.663 -41.352 77.703 1.00 52.72 159 ILE A O 1
ATOM 1272 N N . LEU A 1 160 ? -10.042 -43.118 76.457 1.00 52.84 160 LEU A N 1
ATOM 1273 C CA . LEU A 1 160 ? -10.269 -44.159 77.454 1.00 52.84 160 LEU A CA 1
ATOM 1274 C C . LEU A 1 160 ? -9.387 -44.006 78.714 1.00 52.84 160 LEU A C 1
ATOM 1276 O O . LEU A 1 160 ? -9.882 -44.208 79.827 1.00 52.84 160 LEU A O 1
ATOM 1280 N N . ASP A 1 161 ? -8.128 -43.574 78.577 1.00 53.16 161 ASP A N 1
ATOM 1281 C CA . ASP A 1 161 ? -7.211 -43.412 79.719 1.00 53.16 161 ASP A CA 1
ATOM 1282 C C . ASP A 1 161 ? -7.578 -42.216 80.606 1.00 53.16 161 ASP A C 1
ATOM 1284 O O . ASP A 1 161 ? -7.474 -42.289 81.833 1.00 53.16 161 ASP A O 1
ATOM 1288 N N . ILE A 1 162 ? -8.111 -41.142 80.016 1.00 55.06 162 ILE A N 1
ATOM 1289 C CA . ILE A 1 162 ? -8.616 -39.982 80.767 1.00 55.06 162 ILE A CA 1
ATOM 1290 C C . ILE A 1 162 ? -9.855 -40.387 81.580 1.00 55.06 162 ILE A C 1
ATOM 1292 O O . ILE A 1 162 ? -9.963 -40.048 82.761 1.00 55.06 162 ILE A O 1
ATOM 1296 N N . THR A 1 163 ? -10.764 -41.183 81.002 1.00 56.34 163 THR A N 1
ATOM 1297 C CA . THR A 1 163 ? -11.928 -41.703 81.741 1.00 56.34 163 THR A CA 1
ATOM 1298 C C . THR A 1 163 ? -11.564 -42.701 82.842 1.00 56.34 163 THR A C 1
ATOM 1300 O O . THR A 1 163 ? -12.259 -42.755 83.857 1.00 56.34 163 THR A O 1
ATOM 1303 N N . ASN A 1 164 ? -10.470 -43.454 82.697 1.00 55.69 164 ASN A N 1
ATOM 1304 C CA . ASN A 1 164 ? -9.959 -44.325 83.759 1.00 55.69 164 ASN A CA 1
ATOM 1305 C C . ASN A 1 164 ? -9.271 -43.517 84.873 1.00 55.69 164 ASN A C 1
ATOM 1307 O O . ASN A 1 164 ? -9.485 -43.803 86.051 1.00 55.69 164 ASN A O 1
ATOM 1311 N N . SER A 1 165 ? -8.536 -42.456 84.523 1.00 52.03 165 SER A N 1
ATOM 1312 C CA . SER A 1 165 ? -7.950 -41.516 85.487 1.00 52.03 165 SER A CA 1
ATOM 1313 C C . SER A 1 165 ? -9.021 -40.808 86.330 1.00 52.03 165 SER A C 1
ATOM 1315 O O . SER A 1 165 ? -8.920 -40.791 87.556 1.00 52.03 165 SER A O 1
ATOM 1317 N N . MET A 1 166 ? -10.107 -40.320 85.714 1.00 48.56 166 MET A N 1
ATOM 1318 C CA . MET A 1 166 ? -11.203 -39.679 86.460 1.00 48.56 166 MET A CA 1
ATOM 1319 C C . MET A 1 166 ? -11.964 -40.642 87.387 1.00 48.56 166 MET A C 1
ATOM 1321 O O . MET A 1 166 ? -12.445 -40.219 88.434 1.00 48.56 166 MET A O 1
ATOM 1325 N N . LYS A 1 167 ? -12.024 -41.943 87.068 1.00 54.28 167 LYS A N 1
ATOM 1326 C CA . LYS A 1 167 ? -12.612 -42.969 87.954 1.00 54.28 167 LYS A CA 1
ATOM 1327 C C . LYS A 1 167 ? -11.723 -43.344 89.149 1.00 54.28 167 LYS A C 1
ATOM 1329 O O . LYS A 1 167 ? -12.216 -43.970 90.084 1.00 54.28 167 LYS A O 1
ATOM 1334 N N . ALA A 1 168 ? -10.441 -42.972 89.144 1.00 48.44 168 ALA A N 1
ATOM 1335 C CA . ALA A 1 168 ? -9.509 -43.254 90.240 1.00 48.44 168 ALA A CA 1
ATOM 1336 C C . ALA A 1 168 ? -9.561 -42.214 91.380 1.00 48.44 168 ALA A C 1
ATOM 1338 O O . ALA A 1 168 ? -9.008 -42.450 92.458 1.00 48.44 168 ALA A O 1
ATOM 1339 N N . LEU A 1 169 ? -10.241 -41.079 91.180 1.00 44.00 169 LEU A N 1
ATOM 1340 C CA . LEU A 1 169 ? -10.437 -40.055 92.207 1.00 44.00 169 LEU A CA 1
ATOM 1341 C C . LEU A 1 169 ? -11.530 -40.480 93.199 1.00 44.00 169 LEU A C 1
ATOM 1343 O O . LEU A 1 169 ? -12.693 -40.098 93.082 1.00 44.00 169 LEU A O 1
ATOM 1347 N N . LYS A 1 170 ? -11.142 -41.258 94.216 1.00 47.62 170 LYS A N 1
ATOM 1348 C CA . LYS A 1 170 ? -11.985 -41.480 95.401 1.00 47.62 170 LYS A CA 1
ATOM 1349 C C . LYS A 1 170 ? -12.303 -40.127 96.062 1.00 47.62 170 LYS A C 1
ATOM 1351 O O . LYS A 1 170 ? -11.356 -39.415 96.409 1.00 47.62 170 LYS A O 1
ATOM 1356 N N . PRO A 1 171 ? -13.580 -39.782 96.316 1.00 40.88 171 PRO A N 1
ATOM 1357 C CA . PRO A 1 171 ? -13.894 -38.638 97.156 1.00 40.88 171 PRO A CA 1
ATOM 1358 C C . PRO A 1 171 ? -13.374 -38.916 98.568 1.00 40.88 171 PRO A C 1
ATOM 1360 O O . PRO A 1 171 ? -13.636 -39.969 99.155 1.00 40.88 171 PRO A O 1
ATOM 1363 N N . ARG A 1 172 ? -12.602 -37.974 99.109 1.00 35.91 172 ARG A N 1
ATOM 1364 C CA . ARG A 1 172 ? -12.168 -38.002 100.504 1.00 35.91 172 ARG A CA 1
ATOM 1365 C C . ARG A 1 172 ? -13.380 -37.621 101.349 1.00 35.91 172 ARG A C 1
ATOM 1367 O O . ARG A 1 172 ? -13.787 -36.464 101.321 1.00 35.91 172 ARG A O 1
ATOM 1374 N N . SER A 1 173 ? -13.976 -38.592 102.035 1.00 39.62 173 SER A N 1
ATOM 1375 C CA . SER A 1 173 ? -15.099 -38.358 102.941 1.00 39.62 173 SER A CA 1
ATOM 1376 C C . SER A 1 173 ? -14.655 -37.431 104.072 1.00 39.62 173 SER A C 1
ATOM 1378 O O . SER A 1 173 ? -13.865 -37.814 104.934 1.00 39.62 173 SER A O 1
ATOM 1380 N N . SER A 1 174 ? -15.132 -36.190 104.031 1.00 37.00 174 SER A N 1
ATOM 1381 C CA . SER A 1 174 ? -15.116 -35.298 105.185 1.00 37.00 174 SER A CA 1
ATOM 1382 C C . SER A 1 174 ? -16.308 -35.677 106.050 1.00 37.00 174 SER A C 1
ATOM 1384 O O . SER A 1 174 ? -17.440 -35.338 105.709 1.00 37.00 174 SER A O 1
ATOM 1386 N N . ASP A 1 175 ? -16.057 -36.409 107.131 1.00 39.47 175 ASP A N 1
ATOM 1387 C CA . ASP A 1 175 ? -17.099 -36.821 108.067 1.00 39.47 175 ASP A CA 1
ATOM 1388 C C . ASP A 1 175 ? -17.693 -35.585 108.760 1.00 39.47 175 ASP A C 1
ATOM 1390 O O . ASP A 1 175 ? -17.109 -35.020 109.686 1.00 39.47 175 ASP A O 1
ATOM 1394 N N . LEU A 1 176 ? -18.871 -35.160 108.301 1.00 37.88 176 LEU A N 1
ATOM 1395 C CA . LEU A 1 176 ? -19.743 -34.238 109.018 1.00 37.88 176 LEU A CA 1
ATOM 1396 C C . LEU A 1 176 ? -20.958 -35.025 109.496 1.00 37.88 176 LEU A C 1
ATOM 1398 O O . LEU A 1 176 ? -21.807 -35.431 108.706 1.00 37.88 176 LEU A O 1
ATOM 1402 N N . LEU A 1 177 ? -21.015 -35.242 110.810 1.00 40.31 177 LEU A N 1
ATOM 1403 C CA . LEU A 1 177 ? -22.176 -35.799 111.493 1.00 40.31 177 LEU A CA 1
ATOM 1404 C C . LEU A 1 177 ? -23.342 -34.811 111.380 1.00 40.31 177 LEU A C 1
ATOM 1406 O O . LEU A 1 177 ? -23.442 -33.873 112.168 1.00 40.31 177 LEU A O 1
ATOM 1410 N N . ILE A 1 178 ? -24.224 -35.031 110.407 1.00 38.59 178 ILE A N 1
ATOM 1411 C CA . ILE A 1 178 ? -25.557 -34.429 110.405 1.00 38.59 178 ILE A CA 1
ATOM 1412 C C . ILE A 1 178 ? -26.456 -35.389 111.173 1.00 38.59 178 ILE A C 1
ATOM 1414 O O . ILE A 1 178 ? -26.813 -36.461 110.688 1.00 38.59 178 ILE A O 1
ATOM 1418 N N . GLN A 1 179 ? -26.747 -35.015 112.413 1.00 38.69 179 GLN A N 1
ATOM 1419 C CA . GLN A 1 179 ? -27.716 -35.697 113.253 1.00 38.69 179 GLN A CA 1
ATOM 1420 C C . GLN A 1 179 ? -29.121 -35.355 112.748 1.00 38.69 179 GLN A C 1
ATOM 1422 O O . GLN A 1 179 ? -29.434 -34.183 112.546 1.00 38.69 179 GLN A O 1
ATOM 1427 N N . GLU A 1 180 ? -29.942 -36.378 112.525 1.00 41.25 180 GLU A N 1
ATOM 1428 C CA . GLU A 1 180 ? -31.330 -36.225 112.092 1.00 41.25 180 GLU A CA 1
ATOM 1429 C C . GLU A 1 180 ? -32.116 -35.414 113.131 1.00 41.25 180 GLU A C 1
ATOM 1431 O O . GLU A 1 180 ? -32.188 -35.791 114.303 1.00 41.25 180 GLU A O 1
ATOM 1436 N N . ILE A 1 181 ? -32.705 -34.302 112.691 1.00 38.78 181 ILE A N 1
ATOM 1437 C CA . ILE A 1 181 ? -33.796 -33.623 113.386 1.00 38.78 181 ILE A CA 1
ATOM 1438 C C . ILE A 1 181 ? -34.876 -33.387 112.334 1.00 38.78 181 ILE A C 1
ATOM 1440 O O . ILE A 1 181 ? -34.741 -32.520 111.470 1.00 38.78 181 ILE A O 1
ATOM 1444 N N . GLU A 1 182 ? -35.921 -34.209 112.395 1.00 43.31 182 GLU A N 1
ATOM 1445 C CA . GLU A 1 182 ? -37.228 -33.849 111.857 1.00 43.31 182 GLU A CA 1
ATOM 1446 C C . GLU A 1 182 ? -37.717 -32.601 112.593 1.00 43.31 182 GLU A C 1
ATOM 1448 O O . GLU A 1 182 ? -37.850 -32.626 113.812 1.00 43.31 182 GLU A O 1
ATOM 1453 N N . ASP A 1 183 ? -37.994 -31.534 111.852 1.00 38.12 183 ASP A N 1
ATOM 1454 C CA . ASP A 1 183 ? -39.091 -30.613 112.141 1.00 38.12 183 ASP A CA 1
ATOM 1455 C C . ASP A 1 183 ? -39.467 -29.891 110.837 1.00 38.12 183 ASP A C 1
ATOM 1457 O O . ASP A 1 183 ? -38.614 -29.560 110.007 1.00 38.12 183 ASP A O 1
ATOM 1461 N N . GLU A 1 184 ? -40.767 -29.722 110.609 1.00 47.88 184 GLU A N 1
ATOM 1462 C CA . GLU A 1 184 ? -41.302 -29.151 109.373 1.00 47.88 184 GLU A CA 1
ATOM 1463 C C . GLU A 1 184 ? -41.137 -27.616 109.314 1.00 47.88 184 GLU A C 1
ATOM 1465 O O . GLU A 1 184 ? -41.160 -26.941 110.340 1.00 47.88 184 GLU A O 1
ATOM 1470 N N . ILE A 1 185 ? -41.139 -27.086 108.077 1.00 45.28 185 ILE A N 1
ATOM 1471 C CA . ILE A 1 185 ? -41.358 -25.676 107.666 1.00 45.28 185 ILE A CA 1
ATOM 1472 C C . ILE A 1 185 ? -40.085 -24.825 107.396 1.00 45.28 185 ILE A C 1
ATOM 1474 O O . ILE A 1 185 ? -39.224 -24.618 108.239 1.00 45.28 185 ILE A O 1
ATOM 1478 N N . GLU A 1 186 ? -40.044 -24.274 106.168 1.00 53.25 186 GLU A N 1
ATOM 1479 C CA . GLU A 1 186 ? -39.164 -23.193 105.656 1.00 53.25 186 GLU A CA 1
ATOM 1480 C C . GLU A 1 186 ? -37.653 -23.466 105.428 1.00 53.25 186 GLU A C 1
ATOM 1482 O O . GLU A 1 186 ? -36.790 -22.715 105.877 1.00 53.25 186 GLU A O 1
ATOM 1487 N N . VAL A 1 187 ? -37.315 -24.449 104.571 1.00 54.16 187 VAL A N 1
ATOM 1488 C CA . VAL A 1 187 ? -35.929 -24.648 104.056 1.00 54.16 187 VAL A CA 1
ATOM 1489 C C . VAL A 1 187 ? -35.750 -24.655 102.509 1.00 54.16 187 VAL A C 1
ATOM 1491 O O . VAL A 1 187 ? -34.957 -25.447 102.001 1.00 54.16 187 VAL A O 1
ATOM 1494 N N . PRO A 1 188 ? -36.395 -23.785 101.696 1.00 53.91 188 PRO A N 1
ATOM 1495 C CA . PRO A 1 188 ? -35.947 -23.566 100.312 1.00 53.91 188 PRO A CA 1
ATOM 1496 C C . PRO A 1 188 ? -34.769 -22.571 100.230 1.00 53.91 188 PRO A C 1
ATOM 1498 O O . PRO A 1 188 ? -33.815 -22.788 99.487 1.00 53.91 188 PRO A O 1
ATOM 1501 N N . VAL A 1 189 ? -34.790 -21.510 101.049 1.00 56.50 189 VAL A N 1
ATOM 1502 C CA . VAL A 1 189 ? -33.887 -20.347 100.922 1.00 56.50 189 VAL A CA 1
ATOM 1503 C C . VAL A 1 189 ? -32.427 -20.685 101.252 1.00 56.50 189 VAL A C 1
ATOM 1505 O O . VAL A 1 189 ? -31.508 -20.206 100.593 1.00 56.50 189 VAL A O 1
ATOM 1508 N N . VAL A 1 190 ? -32.182 -21.528 102.260 1.00 58.16 190 VAL A N 1
ATOM 1509 C CA . VAL A 1 190 ? -30.812 -21.832 102.718 1.00 58.16 190 VAL A CA 1
ATOM 1510 C C . VAL A 1 190 ? -30.045 -22.674 101.691 1.00 58.16 190 VAL A C 1
ATOM 1512 O O . VAL A 1 190 ? -28.850 -22.460 101.490 1.00 58.16 190 VAL A O 1
ATOM 1515 N N . HIS A 1 191 ? -30.721 -23.597 101.001 1.00 58.62 191 HIS A N 1
ATOM 1516 C CA . HIS A 1 191 ? -30.084 -24.437 99.985 1.00 58.62 191 HIS A CA 1
ATOM 1517 C C . HIS A 1 191 ? -29.763 -23.643 98.707 1.00 58.62 191 HIS A C 1
ATOM 1519 O O . HIS A 1 191 ? -28.721 -23.871 98.092 1.00 58.62 191 HIS A O 1
ATOM 1525 N N . GLU A 1 192 ? -30.619 -22.690 98.331 1.00 61.62 192 GLU A N 1
ATOM 1526 C CA . GLU A 1 192 ? -30.397 -21.796 97.189 1.00 61.62 192 GLU A CA 1
ATOM 1527 C C . GLU A 1 192 ? -29.172 -20.893 97.423 1.00 61.62 192 GLU A C 1
ATOM 1529 O O . GLU A 1 192 ? -28.266 -20.860 96.594 1.00 61.62 192 GLU A O 1
ATOM 1534 N N . VAL A 1 193 ? -29.051 -20.290 98.615 1.00 68.31 193 VAL A N 1
ATOM 1535 C CA . VAL A 1 193 ? -27.888 -19.463 99.000 1.00 68.31 193 VAL A CA 1
ATOM 1536 C C . VAL A 1 193 ? -26.569 -20.249 98.986 1.00 68.31 193 VAL A C 1
ATOM 1538 O O . VAL A 1 193 ? -25.548 -19.729 98.536 1.00 68.31 193 VAL A O 1
ATOM 1541 N N . VAL A 1 194 ? -26.554 -21.507 99.444 1.00 69.62 194 VAL A N 1
ATOM 1542 C CA . VAL A 1 194 ? -25.336 -22.345 99.402 1.00 69.62 194 VAL A CA 1
ATOM 1543 C C . VAL A 1 194 ? -24.950 -22.702 97.962 1.00 69.62 194 VAL A C 1
ATOM 1545 O O . VAL A 1 194 ? -23.767 -22.662 97.619 1.00 69.62 194 VAL A O 1
ATOM 1548 N N . VAL A 1 195 ? -25.930 -22.999 97.104 1.00 74.31 195 VAL A N 1
ATOM 1549 C CA . VAL A 1 195 ? -25.703 -23.267 95.674 1.00 74.31 195 VAL A CA 1
ATOM 1550 C C . VAL A 1 195 ? -25.174 -22.020 94.960 1.00 74.31 195 VAL A C 1
ATOM 1552 O O . VAL A 1 195 ? -24.207 -22.131 94.205 1.00 74.31 195 VAL A O 1
ATOM 1555 N N . ASP A 1 196 ? -25.707 -20.836 95.264 1.00 77.00 196 ASP A N 1
ATOM 1556 C CA . ASP A 1 196 ? -25.215 -19.557 94.741 1.00 77.00 196 ASP A CA 1
ATOM 1557 C C . ASP A 1 196 ? -23.778 -19.253 95.183 1.00 77.00 196 ASP A C 1
ATOM 1559 O O . ASP A 1 196 ? -22.962 -18.831 94.364 1.00 77.00 196 ASP A O 1
ATOM 1563 N N . ILE A 1 197 ? -23.416 -19.523 96.442 1.00 78.19 197 ILE A N 1
ATOM 1564 C CA . ILE A 1 197 ? -22.033 -19.369 96.927 1.00 78.19 197 ILE A CA 1
ATOM 1565 C C . ILE A 1 197 ? -21.089 -20.328 96.186 1.00 78.19 197 ILE A C 1
ATOM 1567 O O . ILE A 1 197 ? -20.003 -19.923 95.763 1.00 78.19 197 ILE A O 1
ATOM 1571 N N . CYS A 1 198 ? -21.497 -21.581 95.960 1.00 78.00 198 CYS A N 1
ATOM 1572 C CA . CYS A 1 198 ? -20.722 -22.531 95.160 1.00 78.00 198 CYS A CA 1
ATOM 1573 C C . CYS A 1 198 ? -20.600 -22.099 93.689 1.00 78.00 198 CYS A C 1
ATOM 1575 O O . CYS A 1 198 ? -19.513 -22.208 93.118 1.00 78.00 198 CYS A O 1
ATOM 1577 N N . HIS A 1 199 ? -21.663 -21.560 93.083 1.00 78.81 199 HIS A N 1
ATOM 1578 C CA . HIS A 1 199 ? -21.622 -21.005 91.729 1.00 78.81 199 HIS A CA 1
ATOM 1579 C C . HIS A 1 199 ? -20.724 -19.770 91.637 1.00 78.81 199 HIS A C 1
ATOM 1581 O O . HIS A 1 199 ? -19.938 -19.669 90.699 1.00 78.81 199 HIS A O 1
ATOM 1587 N N . GLN A 1 200 ? -20.772 -18.860 92.610 1.00 81.75 200 GLN A N 1
ATOM 1588 C CA . GLN A 1 200 ? -19.887 -17.694 92.670 1.00 81.75 200 GLN A CA 1
ATOM 1589 C C . GLN A 1 200 ? -18.421 -18.107 92.852 1.00 81.75 200 GLN A C 1
ATOM 1591 O O . GLN A 1 200 ? -17.552 -17.558 92.180 1.00 81.75 200 GLN A O 1
ATOM 1596 N N . PHE A 1 201 ? -18.137 -19.115 93.682 1.00 83.19 201 PHE A N 1
ATOM 1597 C CA . PHE A 1 201 ? -16.785 -19.650 93.867 1.00 83.19 201 PHE A CA 1
ATOM 1598 C C . PHE A 1 201 ? -16.248 -20.347 92.606 1.00 83.19 201 PHE A C 1
ATOM 1600 O O . PHE A 1 201 ? -15.113 -20.098 92.197 1.00 83.19 201 PHE A O 1
ATOM 1607 N N . LEU A 1 202 ? -17.068 -21.168 91.940 1.00 84.25 202 LEU A N 1
ATOM 1608 C CA . LEU A 1 202 ? -16.715 -21.780 90.655 1.00 84.25 202 LEU A CA 1
ATOM 1609 C C . LEU A 1 202 ? -16.509 -20.720 89.571 1.00 84.25 202 LEU A C 1
ATOM 1611 O O . LEU A 1 202 ? -15.499 -20.763 88.875 1.00 84.25 202 LEU A O 1
ATOM 1615 N N . ASN A 1 203 ? -17.403 -19.735 89.469 1.00 83.88 203 ASN A N 1
ATOM 1616 C CA . ASN A 1 203 ? -17.259 -18.614 88.542 1.00 83.88 203 ASN A CA 1
ATOM 1617 C C . ASN A 1 203 ? -16.007 -17.783 88.848 1.00 83.88 203 ASN A C 1
ATOM 1619 O O . ASN A 1 203 ? -15.351 -17.343 87.915 1.00 83.88 203 ASN A O 1
ATOM 1623 N N . HIS A 1 204 ? -15.622 -17.601 90.114 1.00 85.31 204 HIS A N 1
ATOM 1624 C CA . HIS A 1 204 ? -14.381 -16.914 90.477 1.00 85.31 204 HIS A CA 1
ATOM 1625 C C . HIS A 1 204 ? -13.141 -17.712 90.051 1.00 85.31 204 HIS A C 1
ATOM 1627 O O . HIS A 1 204 ? -12.264 -17.142 89.414 1.00 85.31 204 HIS A O 1
ATOM 1633 N N . ILE A 1 205 ? -13.088 -19.028 90.293 1.00 83.88 205 ILE A N 1
ATOM 1634 C CA . ILE A 1 205 ? -11.982 -19.884 89.820 1.00 83.88 205 ILE A CA 1
ATOM 1635 C C . ILE A 1 205 ? -11.922 -19.920 88.285 1.00 83.88 205 ILE A C 1
ATOM 1637 O O . ILE A 1 205 ? -10.837 -19.868 87.701 1.00 83.88 205 ILE A O 1
ATOM 1641 N N . ILE A 1 206 ? -13.073 -19.993 87.615 1.00 82.75 206 ILE A N 1
ATOM 1642 C CA . ILE A 1 206 ? -13.161 -19.937 86.152 1.00 82.75 206 ILE A CA 1
ATOM 1643 C C . ILE A 1 206 ? -12.673 -18.572 85.657 1.00 82.75 206 ILE A C 1
ATOM 1645 O O . ILE A 1 206 ? -11.827 -18.529 84.775 1.00 82.75 206 ILE A O 1
ATOM 1649 N N . ASN A 1 207 ? -13.110 -17.466 86.257 1.00 83.75 207 ASN A N 1
ATOM 1650 C CA . ASN A 1 207 ? -12.685 -16.122 85.866 1.00 83.75 207 ASN A CA 1
ATOM 1651 C C . ASN A 1 207 ? -11.196 -15.872 86.145 1.00 83.75 207 ASN A C 1
ATOM 1653 O O . ASN A 1 207 ? -10.536 -15.266 85.311 1.00 83.75 207 ASN A O 1
ATOM 1657 N N . ASP A 1 208 ? -10.636 -16.386 87.241 1.00 80.81 208 ASP A N 1
ATOM 1658 C CA . ASP A 1 208 ? -9.207 -16.272 87.558 1.00 80.81 208 ASP A CA 1
ATOM 1659 C C . ASP A 1 208 ? -8.345 -17.120 86.610 1.00 80.81 208 ASP A C 1
ATOM 1661 O O . ASP A 1 208 ? -7.283 -16.683 86.163 1.00 80.81 208 ASP A O 1
ATOM 1665 N N . THR A 1 209 ? -8.801 -18.324 86.248 1.00 76.19 209 THR A N 1
ATOM 1666 C CA . THR A 1 209 ? -8.102 -19.171 85.265 1.00 76.19 209 THR A CA 1
ATOM 1667 C C . THR A 1 209 ? -8.249 -18.646 83.838 1.00 76.19 209 THR A C 1
ATOM 1669 O O . THR A 1 209 ? -7.276 -18.694 83.078 1.00 76.19 209 THR A O 1
ATOM 1672 N N . VAL A 1 210 ? -9.404 -18.073 83.484 1.00 79.06 210 VAL A N 1
ATOM 1673 C CA . VAL A 1 210 ? -9.611 -17.318 82.242 1.00 79.06 210 VAL A CA 1
ATOM 1674 C C . VAL A 1 210 ? -8.684 -16.111 82.226 1.00 79.06 210 VAL A C 1
ATOM 1676 O O . VAL A 1 210 ? -7.867 -16.043 81.316 1.00 79.06 210 VAL A O 1
ATOM 1679 N N . ALA A 1 211 ? -8.681 -15.254 83.250 1.00 75.00 211 ALA A N 1
ATOM 1680 C CA . ALA A 1 211 ? -7.791 -14.099 83.356 1.00 75.00 211 ALA A CA 1
ATOM 1681 C C . ALA A 1 211 ? -6.313 -14.503 83.237 1.00 75.00 211 ALA A C 1
ATOM 1683 O O . ALA A 1 211 ? -5.595 -13.936 82.420 1.00 75.00 211 ALA A O 1
ATOM 1684 N N . TYR A 1 212 ? -5.866 -15.548 83.943 1.00 75.31 212 TYR A N 1
ATOM 1685 C CA . TYR A 1 212 ? -4.502 -16.082 83.828 1.00 75.31 212 TYR A CA 1
ATOM 1686 C C . TYR A 1 212 ? -4.167 -16.606 82.418 1.00 75.31 212 TYR A C 1
ATOM 1688 O O . TYR A 1 212 ? -3.025 -16.490 81.961 1.00 75.31 212 TYR A O 1
ATOM 1696 N N . SER A 1 213 ? -5.146 -17.189 81.717 1.00 66.19 213 SER A N 1
ATOM 1697 C CA . SER A 1 213 ? -5.003 -17.650 80.329 1.00 66.19 213 SER A CA 1
ATOM 1698 C C . SER A 1 213 ? -5.089 -16.517 79.303 1.00 66.19 213 SER A C 1
ATOM 1700 O O . SER A 1 213 ? -4.520 -16.621 78.212 1.00 66.19 213 SER A O 1
ATOM 1702 N N . GLU A 1 214 ? -5.802 -15.445 79.647 1.00 73.19 214 GLU A N 1
ATOM 1703 C CA . GLU A 1 214 ? -6.014 -14.283 78.805 1.00 73.19 214 GLU A CA 1
ATOM 1704 C C . GLU A 1 214 ? -4.890 -13.264 78.909 1.00 73.19 214 GLU A C 1
ATOM 1706 O O . GLU A 1 214 ? -4.634 -12.569 77.919 1.00 73.19 214 GLU A O 1
ATOM 1711 N N . ASP A 1 215 ? -4.205 -13.259 80.054 1.00 76.06 215 ASP A N 1
ATOM 1712 C CA . ASP A 1 215 ? -3.079 -12.410 80.393 1.00 76.06 215 ASP A CA 1
ATOM 1713 C C . ASP A 1 215 ? -2.017 -12.442 79.287 1.00 76.06 215 ASP A C 1
ATOM 1715 O O . ASP A 1 215 ? -1.476 -13.490 78.899 1.00 76.06 215 ASP A O 1
ATOM 1719 N N . TYR A 1 216 ? -1.739 -11.256 78.747 1.00 68.38 216 TYR A N 1
ATOM 1720 C CA . TYR A 1 216 ? -0.961 -11.075 77.526 1.00 68.38 216 TYR A CA 1
ATOM 1721 C C . TYR A 1 216 ? 0.431 -11.702 77.651 1.00 68.38 216 TYR A C 1
ATOM 1723 O O . TYR A 1 216 ? 0.918 -12.337 76.716 1.00 68.38 216 TYR A O 1
ATOM 1731 N N . ASN A 1 217 ? 1.032 -11.618 78.841 1.00 68.12 217 ASN A N 1
ATOM 1732 C CA . ASN A 1 217 ? 2.341 -12.195 79.131 1.00 68.12 217 ASN A CA 1
ATOM 1733 C C . ASN A 1 217 ? 2.347 -13.731 79.045 1.00 68.12 217 ASN A C 1
ATOM 1735 O O . ASN A 1 217 ? 3.302 -14.302 78.521 1.00 68.12 217 ASN A O 1
ATOM 1739 N N . ASN A 1 218 ? 1.285 -14.414 79.485 1.00 65.62 218 ASN A N 1
ATOM 1740 C CA . ASN A 1 218 ? 1.195 -15.878 79.443 1.00 65.62 218 ASN A CA 1
ATOM 1741 C C . ASN A 1 218 ? 0.886 -16.395 78.032 1.00 65.62 218 ASN A C 1
ATOM 1743 O O . ASN A 1 218 ? 1.494 -17.378 77.590 1.00 65.62 218 ASN A O 1
ATOM 1747 N N . LYS A 1 219 ? 0.018 -15.697 77.283 1.00 64.69 219 LYS A N 1
ATOM 1748 C CA . LYS A 1 219 ? -0.172 -15.930 75.839 1.00 64.69 219 LYS A CA 1
ATOM 1749 C C . LYS A 1 219 ? 1.149 -15.769 75.086 1.00 64.69 219 LYS A C 1
ATOM 1751 O O . LYS A 1 219 ? 1.551 -16.672 74.352 1.00 64.69 219 LYS A O 1
ATOM 1756 N N . LEU A 1 220 ? 1.868 -14.673 75.331 1.00 64.69 220 LEU A N 1
ATOM 1757 C CA . LEU A 1 220 ? 3.159 -14.392 74.707 1.00 64.69 220 LEU A CA 1
ATOM 1758 C C . LEU A 1 220 ? 4.209 -15.456 75.068 1.00 64.69 220 LEU A C 1
ATOM 1760 O O . LEU A 1 220 ? 4.935 -15.911 74.190 1.00 64.69 220 LEU A O 1
ATOM 1764 N N . ARG A 1 221 ? 4.239 -15.944 76.315 1.00 68.50 221 ARG A N 1
ATOM 1765 C CA . ARG A 1 221 ? 5.157 -17.010 76.765 1.00 68.50 221 ARG A CA 1
ATOM 1766 C C . ARG A 1 221 ? 4.851 -18.385 76.154 1.00 68.50 221 ARG A C 1
ATOM 1768 O O . ARG A 1 221 ? 5.777 -19.162 75.943 1.00 68.50 221 ARG A O 1
ATOM 1775 N N . ARG A 1 222 ? 3.582 -18.682 75.835 1.00 64.50 222 ARG A N 1
ATOM 1776 C CA . ARG A 1 222 ? 3.173 -19.882 75.070 1.00 64.50 222 ARG A CA 1
ATOM 1777 C C . ARG A 1 222 ? 3.494 -19.776 73.575 1.00 64.50 222 ARG A C 1
ATOM 1779 O O . ARG A 1 222 ? 3.826 -20.787 72.961 1.00 64.50 222 ARG A O 1
ATOM 1786 N N . LEU A 1 223 ? 3.376 -18.581 72.994 1.00 62.91 223 LEU A N 1
ATOM 1787 C CA . LEU A 1 223 ? 3.663 -18.318 71.577 1.00 62.91 223 LEU A CA 1
ATOM 1788 C C . LEU A 1 223 ? 5.173 -18.216 71.296 1.00 62.91 223 LEU A C 1
ATOM 1790 O O . LEU A 1 223 ? 5.635 -18.687 70.260 1.00 62.91 223 LEU A O 1
ATOM 1794 N N . LEU A 1 224 ? 5.946 -17.673 72.241 1.00 65.50 224 LEU A N 1
ATOM 1795 C CA . LEU A 1 224 ? 7.411 -17.580 72.213 1.00 65.50 224 LEU A CA 1
ATOM 1796 C C . LEU A 1 224 ? 8.096 -18.772 72.907 1.00 65.50 224 LEU A C 1
ATOM 1798 O O . LEU A 1 224 ? 9.162 -18.627 73.509 1.00 65.50 224 LEU A O 1
ATOM 1802 N N . ASP A 1 225 ? 7.507 -19.966 72.819 1.00 73.75 225 ASP A N 1
ATOM 1803 C CA . ASP A 1 225 ? 8.176 -21.198 73.236 1.00 73.75 225 ASP A CA 1
ATOM 1804 C C . ASP A 1 225 ? 9.408 -21.429 72.343 1.00 73.75 225 ASP A C 1
ATOM 1806 O O . ASP A 1 225 ? 9.309 -21.864 71.189 1.00 73.75 225 ASP A O 1
ATOM 1810 N N . LYS A 1 226 ? 10.588 -21.115 72.897 1.00 76.38 226 LYS A N 1
ATOM 1811 C CA . LYS A 1 226 ? 11.888 -21.215 72.224 1.00 76.38 226 LYS A CA 1
ATOM 1812 C C . LYS A 1 226 ? 12.098 -22.591 71.595 1.00 76.38 226 LYS A C 1
ATOM 1814 O O . LYS A 1 226 ? 12.690 -22.661 70.523 1.00 76.38 226 LYS A O 1
ATOM 1819 N N . HIS A 1 227 ? 11.618 -23.670 72.219 1.00 78.12 227 HIS A N 1
ATOM 1820 C CA . HIS A 1 227 ? 11.788 -25.010 71.665 1.00 78.12 227 HIS A CA 1
ATOM 1821 C C . HIS A 1 227 ? 10.969 -25.177 70.382 1.00 78.12 227 HIS A C 1
ATOM 1823 O O . HIS A 1 227 ? 11.524 -25.545 69.349 1.00 78.12 227 HIS A O 1
ATOM 1829 N N . LYS A 1 228 ? 9.675 -24.825 70.413 1.00 79.19 228 LYS A N 1
ATOM 1830 C CA . LYS A 1 228 ? 8.791 -24.889 69.234 1.00 79.19 228 LYS A CA 1
ATOM 1831 C C . LYS A 1 228 ? 9.288 -24.011 68.091 1.00 79.19 228 LYS A C 1
ATOM 1833 O O . LYS A 1 228 ? 9.302 -24.455 66.939 1.00 79.19 228 LYS A O 1
ATOM 1838 N N . LEU A 1 229 ? 9.734 -22.794 68.409 1.00 79.81 229 LEU A N 1
ATOM 1839 C CA . LEU A 1 229 ? 10.289 -21.873 67.422 1.00 79.81 229 LEU A CA 1
ATOM 1840 C C . LEU A 1 229 ? 11.571 -22.441 66.795 1.00 79.81 229 LEU A C 1
ATOM 1842 O O . LEU A 1 229 ? 11.688 -22.441 65.574 1.00 79.81 229 LEU A O 1
ATOM 1846 N N . MET A 1 230 ? 12.482 -23.007 67.597 1.00 81.38 230 MET A N 1
ATOM 1847 C CA . MET A 1 230 ? 13.694 -23.661 67.091 1.00 81.38 230 MET A CA 1
ATOM 1848 C C . MET A 1 230 ? 13.388 -24.903 66.247 1.00 81.38 230 MET A C 1
ATOM 1850 O O . MET A 1 230 ? 14.004 -25.065 65.201 1.00 81.38 230 MET A O 1
ATOM 1854 N N . THR A 1 231 ? 12.418 -25.750 66.615 1.00 85.75 231 THR A N 1
ATOM 1855 C CA . THR A 1 231 ? 12.017 -26.884 65.759 1.00 85.75 231 THR A CA 1
ATOM 1856 C C . THR A 1 231 ? 11.440 -26.424 64.420 1.00 85.75 231 THR A C 1
ATOM 1858 O O . THR A 1 231 ? 11.803 -26.981 63.387 1.00 85.75 231 THR A O 1
ATOM 1861 N N . LYS A 1 232 ? 10.606 -25.373 64.409 1.00 83.94 232 LYS A N 1
ATOM 1862 C CA . LYS A 1 232 ? 10.016 -24.835 63.173 1.00 83.94 232 LYS A CA 1
ATOM 1863 C C . LYS A 1 232 ? 11.044 -24.092 62.311 1.00 83.94 232 LYS A C 1
ATOM 1865 O O . LYS A 1 232 ? 10.978 -24.156 61.087 1.00 83.94 232 LYS A O 1
ATOM 1870 N N . LEU A 1 233 ? 12.018 -23.426 62.935 1.00 86.50 233 LEU A N 1
ATOM 1871 C CA . LEU A 1 233 ? 13.166 -22.836 62.245 1.00 86.50 233 LEU A CA 1
ATOM 1872 C C . LEU A 1 233 ? 14.039 -23.930 61.613 1.00 86.50 233 LEU A C 1
ATOM 1874 O O . LEU A 1 233 ? 14.413 -23.809 60.453 1.00 86.50 233 LEU A O 1
ATOM 1878 N N . SER A 1 234 ? 14.316 -25.019 62.336 1.00 86.88 234 SER A N 1
ATOM 1879 C CA . SER A 1 234 ? 15.085 -26.157 61.820 1.00 86.88 234 SER A CA 1
ATOM 1880 C C . SER A 1 234 ? 14.393 -26.841 60.639 1.00 86.88 234 SER A C 1
ATOM 1882 O O . SER A 1 234 ? 15.063 -27.134 59.651 1.00 86.88 234 SER A O 1
ATOM 1884 N N . SER A 1 235 ? 13.066 -27.032 60.681 1.00 89.88 235 SER A N 1
ATOM 1885 C CA . SER A 1 235 ? 12.324 -27.563 59.527 1.00 89.88 235 SER A CA 1
ATOM 1886 C C . SER A 1 235 ? 12.334 -26.590 58.343 1.00 89.88 235 SER A C 1
ATOM 1888 O O . SER A 1 235 ? 12.578 -27.007 57.219 1.00 89.88 235 SER A O 1
ATOM 1890 N N . LEU A 1 236 ? 12.165 -25.281 58.579 1.00 91.38 236 LEU A N 1
ATOM 1891 C CA . LEU A 1 236 ? 12.279 -24.260 57.526 1.00 91.38 236 LEU A CA 1
ATOM 1892 C C . LEU A 1 236 ? 13.686 -24.198 56.907 1.00 91.38 236 LEU A C 1
ATOM 1894 O O . LEU A 1 236 ? 13.811 -24.010 55.701 1.00 91.38 236 LEU A O 1
ATOM 1898 N N . ILE A 1 237 ? 14.744 -24.395 57.700 1.00 90.94 237 ILE A N 1
ATOM 1899 C CA . ILE A 1 237 ? 16.127 -24.496 57.207 1.00 90.94 237 ILE A CA 1
ATOM 1900 C C . ILE A 1 237 ? 16.327 -25.775 56.381 1.00 90.94 237 ILE A C 1
ATOM 1902 O O . ILE A 1 237 ? 17.068 -25.735 55.400 1.00 90.94 237 ILE A O 1
ATOM 1906 N N . GLY A 1 238 ? 15.672 -26.884 56.745 1.00 90.12 238 GLY A N 1
ATOM 1907 C CA . GLY A 1 238 ? 15.607 -28.102 55.931 1.00 90.12 238 GLY A CA 1
ATOM 1908 C C . GLY A 1 238 ? 14.994 -27.820 54.560 1.00 90.12 238 GLY A C 1
ATOM 1909 O O . GLY A 1 238 ? 15.690 -27.920 53.551 1.00 90.12 238 GLY A O 1
ATOM 1910 N N . ASN A 1 239 ? 13.754 -27.325 54.544 1.00 89.38 239 ASN A N 1
ATOM 1911 C CA . ASN A 1 239 ? 13.031 -26.970 53.321 1.00 89.38 239 ASN A CA 1
ATOM 1912 C C . ASN A 1 239 ? 13.832 -25.991 52.442 1.00 89.38 239 ASN A C 1
ATOM 1914 O O . ASN A 1 239 ? 13.973 -26.215 51.247 1.00 89.38 239 ASN A O 1
ATOM 1918 N N . TYR A 1 240 ? 14.430 -24.945 53.025 1.00 90.56 240 TYR A N 1
ATOM 1919 C CA . TYR A 1 240 ? 15.256 -23.984 52.284 1.00 90.56 240 TYR A CA 1
ATOM 1920 C C . TYR A 1 240 ? 16.525 -24.614 51.682 1.00 90.56 240 TYR A C 1
ATOM 1922 O O . TYR A 1 240 ? 16.978 -24.202 50.613 1.00 90.56 240 TYR A O 1
ATOM 1930 N N . ARG A 1 241 ? 17.128 -25.616 52.338 1.00 88.25 241 ARG A N 1
ATOM 1931 C CA . ARG A 1 241 ? 18.269 -26.360 51.776 1.00 88.25 241 ARG A CA 1
ATOM 1932 C C . ARG A 1 241 ? 17.838 -27.246 50.612 1.00 88.25 241 ARG A C 1
ATOM 1934 O O . ARG A 1 241 ? 18.545 -27.272 49.607 1.00 88.25 241 ARG A O 1
ATOM 1941 N N . GLU A 1 242 ? 16.702 -27.925 50.735 1.00 89.25 242 GLU A N 1
ATOM 1942 C CA . GLU A 1 242 ? 16.117 -28.746 49.669 1.00 89.25 242 GLU A CA 1
ATOM 1943 C C . GLU A 1 242 ? 15.717 -27.889 48.465 1.00 89.25 242 GLU A C 1
ATOM 1945 O O . GLU A 1 242 ? 16.125 -28.187 47.347 1.00 89.25 242 GLU A O 1
ATOM 1950 N N . GLU A 1 243 ? 15.026 -26.772 48.690 1.00 86.25 243 GLU A N 1
ATOM 1951 C CA . GLU A 1 243 ? 14.638 -25.805 47.659 1.00 86.25 243 GLU A CA 1
ATOM 1952 C C . GLU A 1 243 ? 15.862 -25.174 46.979 1.00 86.25 243 GLU A C 1
ATOM 1954 O O . GLU A 1 243 ? 15.928 -25.070 45.756 1.00 86.25 243 GLU A O 1
ATOM 1959 N N . LYS A 1 244 ? 16.907 -24.827 47.740 1.00 86.88 244 LYS A N 1
ATOM 1960 C CA . LYS A 1 244 ? 18.175 -24.356 47.165 1.00 86.88 244 LYS A CA 1
ATOM 1961 C C . LYS A 1 244 ? 18.878 -25.443 46.341 1.00 86.88 244 LYS A C 1
ATOM 1963 O O . LYS A 1 244 ? 19.495 -25.129 45.320 1.00 86.88 244 LYS A O 1
ATOM 1968 N N . TYR A 1 245 ? 18.812 -26.705 46.764 1.00 88.88 245 TYR A N 1
ATOM 1969 C CA . TYR A 1 245 ? 19.392 -27.835 46.035 1.00 88.88 245 TYR A CA 1
ATOM 1970 C C . TYR A 1 245 ? 18.624 -28.134 44.740 1.00 88.88 245 TYR A C 1
ATOM 1972 O O . TYR A 1 245 ? 19.242 -28.278 43.684 1.00 88.88 245 TYR A O 1
ATOM 1980 N N . THR A 1 246 ? 17.290 -28.170 44.779 1.00 87.56 246 THR A N 1
ATOM 1981 C CA . THR A 1 246 ? 16.464 -28.365 43.579 1.00 87.56 246 THR A CA 1
ATOM 1982 C C . THR A 1 246 ? 16.624 -27.202 42.609 1.00 87.56 246 THR A C 1
ATOM 1984 O O . THR A 1 246 ? 16.828 -27.446 41.422 1.00 87.56 246 THR A O 1
ATOM 1987 N N . ASN A 1 247 ? 16.649 -25.957 43.094 1.00 83.50 247 ASN A N 1
ATOM 1988 C CA . ASN A 1 247 ? 16.848 -24.784 42.246 1.00 83.50 247 ASN A CA 1
ATOM 1989 C C . ASN A 1 247 ? 18.244 -24.787 41.592 1.00 83.50 247 ASN A C 1
ATOM 1991 O O . ASN A 1 247 ? 18.340 -24.704 40.374 1.00 83.50 247 ASN A O 1
ATOM 1995 N N . THR A 1 248 ? 19.327 -25.048 42.338 1.00 86.00 248 THR A N 1
ATOM 1996 C CA . THR A 1 248 ? 20.675 -25.183 41.730 1.00 86.00 248 THR A CA 1
ATOM 1997 C C . THR A 1 248 ? 20.821 -26.397 40.799 1.00 86.00 248 THR A C 1
ATOM 1999 O O . THR A 1 248 ? 21.625 -26.364 39.865 1.00 86.00 248 THR A O 1
ATOM 2002 N N . ARG A 1 249 ? 20.043 -27.473 40.992 1.00 86.56 249 ARG A N 1
ATOM 2003 C CA . ARG A 1 249 ? 19.950 -28.596 40.039 1.00 86.56 249 ARG A CA 1
ATOM 2004 C C . ARG A 1 249 ? 19.206 -28.197 38.758 1.00 86.56 249 ARG A C 1
ATOM 2006 O O . ARG A 1 249 ? 19.637 -28.585 37.673 1.00 86.56 249 ARG A O 1
ATOM 2013 N N . LEU A 1 250 ? 18.126 -27.425 38.870 1.00 86.81 250 LEU A N 1
ATOM 2014 C CA . LEU A 1 250 ? 17.375 -26.891 37.731 1.00 86.81 250 LEU A CA 1
ATOM 2015 C C . LEU A 1 250 ? 18.197 -25.855 36.954 1.00 86.81 250 LEU A C 1
ATOM 2017 O O . LEU A 1 250 ? 18.272 -25.956 35.735 1.00 86.81 250 LEU A O 1
ATOM 2021 N N . GLU A 1 251 ? 18.891 -24.938 37.634 1.00 79.88 251 GLU A N 1
ATOM 2022 C CA . GLU A 1 251 ? 19.833 -23.987 37.025 1.00 79.88 251 GLU A CA 1
ATOM 2023 C C . GLU A 1 251 ? 20.894 -24.709 36.179 1.00 79.88 251 GLU A C 1
ATOM 2025 O O . GLU A 1 251 ? 21.166 -24.291 35.053 1.00 79.88 251 GLU A O 1
ATOM 2030 N N . LYS A 1 252 ? 21.450 -25.829 36.669 1.00 84.06 252 LYS A N 1
ATOM 2031 C CA . LYS A 1 252 ? 22.382 -26.675 35.901 1.00 84.06 252 LYS A CA 1
ATOM 2032 C C . LYS A 1 252 ? 21.721 -27.312 34.678 1.00 84.06 252 LYS A C 1
ATOM 2034 O O . LYS A 1 252 ? 22.232 -27.149 33.579 1.00 84.06 252 LYS A O 1
ATOM 2039 N N . LEU A 1 253 ? 20.566 -27.964 34.838 1.00 85.06 253 LEU A N 1
ATOM 2040 C CA . LEU A 1 253 ? 19.830 -28.585 33.723 1.00 85.06 253 LEU A CA 1
ATOM 2041 C C . LEU A 1 253 ? 19.438 -27.574 32.632 1.00 85.06 253 LEU A C 1
ATOM 2043 O O . LEU A 1 253 ? 19.564 -27.861 31.441 1.00 85.06 253 LEU A O 1
ATOM 2047 N N . VAL A 1 254 ? 18.988 -26.383 33.030 1.00 80.94 254 VAL A N 1
ATOM 2048 C CA . VAL A 1 254 ? 18.644 -25.286 32.117 1.00 80.94 254 VAL A CA 1
ATOM 2049 C C . VAL A 1 254 ? 19.899 -24.735 31.440 1.00 80.94 254 VAL A C 1
ATOM 2051 O O . VAL A 1 254 ? 19.879 -24.516 30.229 1.00 80.94 254 VAL A O 1
ATOM 2054 N N . SER A 1 255 ? 21.004 -24.577 32.176 1.00 77.12 255 SER A N 1
ATOM 2055 C CA . SER A 1 255 ? 22.297 -24.177 31.608 1.00 77.12 255 SER A CA 1
ATOM 2056 C C . SER A 1 255 ? 22.781 -25.184 30.564 1.00 77.12 255 SER A C 1
ATOM 2058 O O . SER A 1 255 ? 23.081 -24.787 29.443 1.00 77.12 255 SER A O 1
ATOM 2060 N N . ASP A 1 256 ? 22.767 -26.482 30.876 1.00 80.38 256 ASP A N 1
ATOM 2061 C CA . ASP A 1 256 ? 23.171 -27.556 29.961 1.00 80.38 256 ASP A CA 1
ATOM 2062 C C . ASP A 1 256 ? 22.287 -27.607 28.705 1.00 80.38 256 ASP A C 1
ATOM 2064 O O . ASP A 1 256 ? 22.787 -27.768 27.591 1.00 80.38 256 ASP A O 1
ATOM 2068 N N . TYR A 1 257 ? 20.971 -27.418 28.848 1.00 81.31 257 TYR A N 1
ATOM 2069 C CA . TYR A 1 257 ? 20.044 -27.338 27.715 1.00 81.31 257 TYR A CA 1
ATOM 2070 C C . TYR A 1 257 ? 20.306 -26.110 26.825 1.00 81.31 257 TYR A C 1
ATOM 2072 O O . TYR A 1 257 ? 20.321 -26.222 25.595 1.00 81.31 257 TYR A O 1
ATOM 2080 N N . LEU A 1 258 ? 20.549 -24.940 27.423 1.00 74.62 258 LEU A N 1
ATOM 2081 C CA . LEU A 1 258 ? 20.857 -23.705 26.694 1.00 74.62 258 LEU A CA 1
ATOM 2082 C C . LEU A 1 258 ? 22.244 -23.748 26.035 1.00 74.62 258 LEU A C 1
ATOM 2084 O O . LEU A 1 258 ? 22.393 -23.227 24.928 1.00 74.62 258 LEU A O 1
ATOM 2088 N N . LEU A 1 259 ? 23.221 -24.422 26.654 1.00 75.69 259 LEU A N 1
ATOM 2089 C CA . LEU A 1 259 ? 24.531 -24.726 26.072 1.00 75.69 259 LEU A CA 1
ATOM 2090 C C . LEU A 1 259 ? 24.395 -25.661 24.862 1.00 75.69 259 LEU A C 1
ATOM 2092 O O . LEU A 1 259 ? 24.915 -25.342 23.793 1.00 75.69 259 LEU A O 1
ATOM 2096 N N . ARG A 1 260 ? 23.618 -26.752 24.972 1.00 78.88 260 ARG A N 1
ATOM 2097 C CA . ARG A 1 260 ? 23.312 -27.651 23.837 1.00 78.88 260 ARG A CA 1
ATOM 2098 C C . ARG A 1 260 ? 22.618 -26.931 22.674 1.00 78.88 260 ARG A C 1
ATOM 2100 O O . ARG A 1 260 ? 22.815 -27.316 21.528 1.00 78.88 260 ARG A O 1
ATOM 2107 N N . LYS A 1 261 ? 21.834 -25.879 22.948 1.00 76.69 261 LYS A N 1
ATOM 2108 C CA . LYS A 1 261 ? 21.199 -25.017 21.928 1.00 76.69 261 LYS A CA 1
ATOM 2109 C C . LYS A 1 261 ? 21.988 -23.742 21.582 1.00 76.69 261 LYS A C 1
ATOM 2111 O O . LYS A 1 261 ? 21.446 -22.884 20.890 1.00 76.69 261 LYS A O 1
ATOM 2116 N N . GLN A 1 262 ? 23.234 -23.606 22.047 1.00 59.53 262 GLN A N 1
ATOM 2117 C CA . GLN A 1 262 ? 24.139 -22.472 21.782 1.00 59.53 262 GLN A CA 1
ATOM 2118 C C . GLN A 1 262 ? 23.550 -21.072 22.087 1.00 59.53 262 GLN A C 1
ATOM 2120 O O . GLN A 1 262 ? 23.935 -20.067 21.488 1.00 59.53 262 GLN A O 1
ATOM 2125 N N . ARG A 1 263 ? 22.619 -20.960 23.048 1.00 59.88 263 ARG A N 1
ATOM 2126 C CA . ARG A 1 263 ? 21.979 -19.683 23.430 1.00 59.88 263 ARG A CA 1
ATOM 2127 C C . ARG A 1 263 ? 22.722 -18.999 24.583 1.00 59.88 263 ARG A C 1
ATOM 2129 O O . ARG A 1 263 ? 22.211 -18.862 25.695 1.00 59.88 263 ARG A O 1
ATOM 2136 N N . PHE A 1 264 ? 23.939 -18.540 24.297 1.00 60.12 264 PHE A N 1
ATOM 2137 C CA . PHE A 1 264 ? 24.850 -17.945 25.287 1.00 60.12 264 PHE A CA 1
ATOM 2138 C C . PHE A 1 264 ? 24.365 -16.618 25.900 1.00 60.12 264 PHE A C 1
ATOM 2140 O O . PHE A 1 264 ? 24.704 -16.329 27.043 1.00 60.12 264 PHE A O 1
ATOM 2147 N N . SER A 1 265 ? 23.516 -15.844 25.207 1.00 57.56 265 SER A N 1
ATOM 2148 C CA . SER A 1 265 ? 22.964 -14.570 25.720 1.00 57.56 265 SER A CA 1
ATOM 2149 C C . SER A 1 265 ? 22.168 -14.708 27.028 1.00 57.56 265 SER A C 1
ATOM 2151 O O . SER A 1 265 ? 21.961 -13.714 27.722 1.00 57.56 265 SER A O 1
ATOM 2153 N N . SER A 1 266 ? 21.698 -15.915 27.347 1.00 55.34 266 SER A N 1
ATOM 2154 C CA . SER A 1 266 ? 20.915 -16.230 28.547 1.00 55.34 266 SER A CA 1
ATOM 2155 C C . SER A 1 266 ? 21.737 -16.862 29.681 1.00 55.34 266 SER A C 1
ATOM 2157 O O . SER A 1 266 ? 21.244 -16.930 30.801 1.00 55.34 266 SER A O 1
ATOM 2159 N N . LEU A 1 267 ? 23.000 -17.247 29.444 1.00 54.38 267 LEU A N 1
ATOM 2160 C CA . LEU A 1 267 ? 23.960 -17.615 30.500 1.00 54.38 267 LEU A CA 1
ATOM 2161 C C . LEU A 1 267 ? 24.726 -16.371 30.999 1.00 54.38 267 LEU A C 1
ATOM 2163 O O . LEU A 1 267 ? 25.954 -16.358 31.079 1.00 54.38 267 LEU A O 1
ATOM 2167 N N . SER A 1 268 ? 24.007 -15.301 31.351 1.00 52.47 268 SER A N 1
ATOM 2168 C CA . SER A 1 268 ? 24.631 -14.216 32.112 1.00 52.47 268 SER A CA 1
ATOM 2169 C C . SER A 1 268 ? 24.803 -14.671 33.560 1.00 52.47 268 SER A C 1
ATOM 2171 O O . SER A 1 268 ? 23.842 -15.093 34.203 1.00 52.47 268 SER A O 1
ATOM 2173 N N . HIS A 1 269 ? 26.042 -14.613 34.051 1.00 51.66 269 HIS A N 1
ATOM 2174 C CA . HIS A 1 269 ? 26.414 -14.946 35.424 1.00 51.66 269 HIS A CA 1
ATOM 2175 C C . HIS A 1 269 ? 25.464 -14.277 36.429 1.00 51.66 269 HIS A C 1
ATOM 2177 O O . HIS A 1 269 ? 25.102 -13.118 36.238 1.00 51.66 269 HIS A O 1
ATOM 2183 N N . ARG A 1 270 ? 25.076 -15.011 37.483 1.00 54.50 270 ARG A N 1
ATOM 2184 C CA . ARG A 1 270 ? 24.113 -14.610 38.524 1.00 54.50 270 ARG A CA 1
ATOM 2185 C C . ARG A 1 270 ? 24.396 -13.192 39.028 1.00 54.50 270 ARG A C 1
ATOM 2187 O O . ARG A 1 270 ? 25.206 -13.012 39.936 1.00 54.50 270 ARG A O 1
ATOM 2194 N N . LYS A 1 271 ? 23.723 -12.199 38.442 1.00 55.06 271 LYS A N 1
ATOM 2195 C CA . LYS A 1 271 ? 23.869 -10.806 38.852 1.00 55.06 271 LYS A CA 1
ATOM 2196 C C . LYS A 1 271 ? 23.388 -10.667 40.287 1.00 55.06 271 LYS A C 1
ATOM 2198 O O . LYS A 1 271 ? 22.334 -11.189 40.660 1.00 55.06 271 LYS A O 1
ATOM 2203 N N . GLU A 1 272 ? 24.186 -9.976 41.089 1.00 59.62 272 GLU A N 1
ATOM 2204 C CA . GLU A 1 272 ? 23.743 -9.449 42.374 1.00 59.62 272 GLU A CA 1
ATOM 2205 C C . GLU A 1 272 ? 22.456 -8.660 42.127 1.00 59.62 272 GLU A C 1
ATOM 2207 O O . GLU A 1 272 ? 22.397 -7.931 41.140 1.00 59.62 272 GLU A O 1
ATOM 2212 N N . ARG A 1 273 ? 21.424 -8.890 42.956 1.00 55.81 273 ARG A N 1
ATOM 2213 C CA . ARG A 1 273 ? 20.030 -8.458 42.728 1.00 55.81 273 ARG A CA 1
ATOM 2214 C C . ARG A 1 273 ? 19.984 -7.080 42.066 1.00 55.81 273 ARG A C 1
ATOM 2216 O O . ARG A 1 273 ? 20.238 -6.079 42.730 1.00 55.81 273 ARG A O 1
ATOM 2223 N N . ASP A 1 274 ? 19.711 -7.064 40.755 1.00 61.66 274 ASP A N 1
ATOM 2224 C CA . ASP A 1 274 ? 19.769 -5.855 39.930 1.00 61.66 274 ASP A CA 1
ATOM 2225 C C . ASP A 1 274 ? 18.817 -4.824 40.563 1.00 61.66 274 ASP A C 1
ATOM 2227 O O . ASP A 1 274 ? 17.596 -4.977 40.486 1.00 61.66 274 ASP A O 1
ATOM 2231 N N . SER A 1 275 ? 19.373 -3.785 41.200 1.00 71.06 275 SER A N 1
ATOM 2232 C CA . SER A 1 275 ? 18.626 -2.812 42.021 1.00 71.06 275 SER A CA 1
ATOM 2233 C C . SER A 1 275 ? 17.432 -2.200 41.279 1.00 71.06 275 SER A C 1
ATOM 2235 O O . SER A 1 275 ? 16.404 -1.918 41.885 1.00 71.06 275 SER A O 1
ATOM 2237 N N . PHE A 1 276 ? 17.538 -2.091 39.954 1.00 73.31 276 PHE A N 1
ATOM 2238 C CA . PHE A 1 276 ? 16.485 -1.651 39.044 1.00 73.31 276 PHE A CA 1
ATOM 2239 C C . PHE A 1 276 ? 15.208 -2.518 39.073 1.00 73.31 276 PHE A C 1
ATOM 2241 O O . PHE A 1 276 ? 14.102 -1.994 38.941 1.00 73.31 276 PHE A O 1
ATOM 2248 N N . TYR A 1 277 ? 15.325 -3.839 39.246 1.00 76.06 277 TYR A N 1
ATOM 2249 C CA . TYR A 1 277 ? 14.153 -4.710 39.396 1.00 76.06 277 TYR A CA 1
ATOM 2250 C C . TYR A 1 277 ? 13.572 -4.630 40.806 1.00 76.06 277 TYR A C 1
ATOM 2252 O O . TYR A 1 277 ? 12.357 -4.728 40.945 1.00 76.06 277 TYR A O 1
ATOM 2260 N N . GLU A 1 278 ? 14.399 -4.406 41.835 1.00 79.94 278 GLU A N 1
ATOM 2261 C CA . GLU A 1 278 ? 13.894 -4.142 43.188 1.00 79.94 278 GLU A CA 1
ATOM 2262 C C . GLU A 1 278 ? 13.107 -2.824 43.229 1.00 79.94 278 GLU A C 1
ATOM 2264 O O . GLU A 1 278 ? 11.978 -2.832 43.712 1.00 79.94 278 GLU A O 1
ATOM 2269 N N . THR A 1 279 ? 13.614 -1.733 42.634 1.00 83.69 279 THR A N 1
ATOM 2270 C CA . TH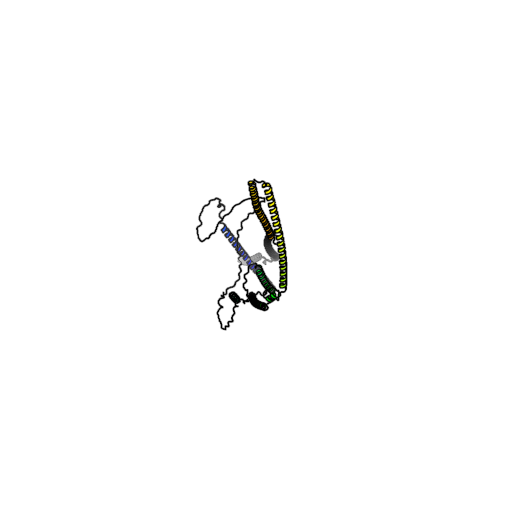R A 1 279 ? 12.871 -0.460 42.558 1.00 83.69 279 THR A CA 1
ATOM 2271 C C . THR A 1 279 ? 11.587 -0.597 41.744 1.00 83.69 279 THR A C 1
ATOM 2273 O O . THR A 1 279 ? 10.520 -0.213 42.216 1.00 83.69 279 THR A O 1
ATOM 2276 N N . ARG A 1 280 ? 11.643 -1.239 40.567 1.00 85.75 280 ARG A N 1
ATOM 2277 C CA . ARG A 1 280 ? 10.449 -1.484 39.739 1.00 85.75 280 ARG A CA 1
ATOM 2278 C C . ARG A 1 280 ? 9.404 -2.346 40.458 1.00 85.75 280 ARG A C 1
ATOM 2280 O O . ARG A 1 280 ? 8.210 -2.115 40.287 1.00 85.75 280 ARG A O 1
ATOM 2287 N N . LEU A 1 281 ? 9.834 -3.324 41.258 1.00 87.50 281 LEU A N 1
ATOM 2288 C CA . LEU A 1 281 ? 8.937 -4.131 42.084 1.00 87.50 281 LEU A CA 1
ATOM 2289 C C . LEU A 1 281 ? 8.327 -3.298 43.218 1.00 87.50 281 LEU A C 1
ATOM 2291 O O . LEU A 1 281 ? 7.125 -3.400 43.447 1.00 87.50 281 LEU A O 1
ATOM 2295 N N . THR A 1 282 ? 9.106 -2.452 43.901 1.00 90.00 282 THR A N 1
ATOM 2296 C CA . THR A 1 282 ? 8.559 -1.568 44.944 1.00 90.00 282 THR A CA 1
ATOM 2297 C C . THR A 1 282 ? 7.595 -0.527 44.386 1.00 90.00 282 THR A C 1
ATOM 2299 O O . THR A 1 282 ? 6.586 -0.252 45.029 1.00 90.00 282 THR A O 1
ATOM 2302 N N . ASP A 1 283 ? 7.847 0.004 43.189 1.00 91.75 283 ASP A N 1
ATOM 2303 C CA . ASP A 1 283 ? 6.954 0.960 42.530 1.00 91.75 283 ASP A CA 1
ATOM 2304 C C . ASP A 1 283 ? 5.636 0.285 42.125 1.00 91.75 283 ASP A C 1
ATOM 2306 O O . ASP A 1 283 ? 4.562 0.801 42.431 1.00 91.75 283 ASP A O 1
ATOM 2310 N N . ALA A 1 284 ? 5.700 -0.921 41.545 1.00 91.88 284 ALA A N 1
ATOM 2311 C CA . ALA A 1 284 ? 4.518 -1.719 41.216 1.00 9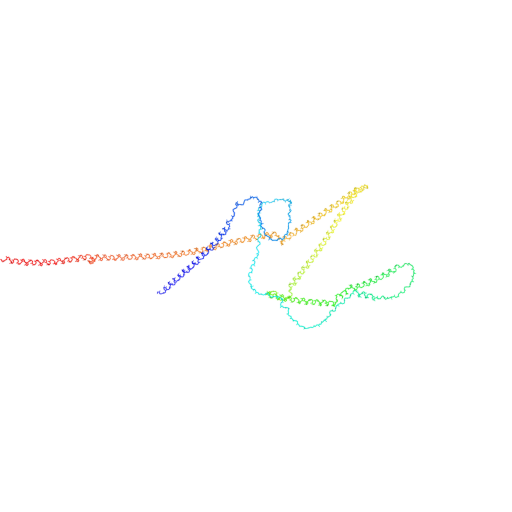1.88 284 ALA A CA 1
ATOM 2312 C C . ALA A 1 284 ? 3.709 -2.132 42.463 1.00 91.88 284 ALA A C 1
ATOM 2314 O O . ALA A 1 284 ? 2.479 -2.153 42.424 1.00 91.88 284 ALA A O 1
ATOM 2315 N N . LEU A 1 285 ? 4.376 -2.426 43.587 1.00 93.38 285 LEU A N 1
ATOM 2316 C CA . LEU A 1 285 ? 3.710 -2.694 44.868 1.00 93.38 285 LEU A CA 1
ATOM 2317 C C . LEU A 1 285 ? 3.043 -1.434 45.441 1.00 93.38 285 LEU A C 1
ATOM 2319 O O . LEU A 1 285 ? 1.907 -1.512 45.900 1.00 93.38 285 LEU A O 1
ATOM 2323 N N . GLN A 1 286 ? 3.689 -0.266 45.360 1.00 93.94 286 GLN A N 1
ATOM 2324 C CA . GLN A 1 286 ? 3.071 1.004 45.762 1.00 93.94 286 GLN A CA 1
ATOM 2325 C C . GLN A 1 286 ? 1.876 1.378 44.879 1.00 93.94 286 GLN A C 1
ATOM 2327 O O . GLN A 1 286 ? 0.884 1.906 45.381 1.00 93.94 286 GLN A O 1
ATOM 2332 N N . GLU A 1 287 ? 1.953 1.131 43.572 1.00 93.12 287 GLU A N 1
ATOM 2333 C CA . GLU A 1 287 ? 0.837 1.340 42.649 1.00 93.12 287 GLU A CA 1
ATOM 2334 C C . GLU A 1 287 ? -0.328 0.393 42.969 1.00 93.12 287 GLU A C 1
ATOM 2336 O O . GLU A 1 287 ? -1.477 0.833 43.060 1.00 93.12 287 GLU A O 1
ATOM 2341 N N . LEU A 1 288 ? -0.036 -0.885 43.239 1.00 94.00 288 LEU A N 1
ATOM 2342 C CA . LEU A 1 288 ? -1.025 -1.856 43.698 1.00 94.00 288 LEU A CA 1
ATOM 2343 C C . LEU A 1 288 ? -1.690 -1.414 45.010 1.00 94.00 288 LEU A C 1
ATOM 2345 O O . LEU A 1 288 ? -2.916 -1.432 45.088 1.00 94.00 288 LEU A O 1
ATOM 2349 N N . ASP A 1 289 ? -0.926 -0.964 46.008 1.00 95.50 289 ASP A N 1
ATOM 2350 C CA . ASP A 1 289 ? -1.475 -0.480 47.281 1.00 95.50 289 ASP A CA 1
ATOM 2351 C C . ASP A 1 289 ? -2.369 0.756 47.094 1.00 95.50 289 ASP A C 1
ATOM 2353 O O . ASP A 1 289 ? -3.472 0.805 47.644 1.00 95.50 289 ASP A O 1
ATOM 2357 N N . ARG A 1 290 ? -1.964 1.726 46.258 1.00 93.62 290 ARG A N 1
ATOM 2358 C CA . ARG A 1 290 ? -2.807 2.885 45.897 1.00 93.62 290 ARG A CA 1
ATOM 2359 C C . ARG A 1 290 ? -4.114 2.437 45.239 1.00 93.62 290 ARG A C 1
ATOM 2361 O O . ARG A 1 290 ? -5.186 2.899 45.631 1.00 93.62 290 ARG A O 1
ATOM 2368 N N . ASN A 1 291 ? -4.041 1.496 44.299 1.00 92.06 291 ASN A N 1
ATOM 2369 C CA . ASN A 1 291 ? -5.209 0.940 43.616 1.00 92.06 291 ASN A CA 1
ATOM 2370 C C . ASN A 1 291 ? -6.113 0.133 44.567 1.00 92.06 291 ASN A C 1
ATOM 2372 O O . ASN A 1 291 ? -7.339 0.192 44.452 1.00 92.06 291 ASN A O 1
ATOM 2376 N N . LEU A 1 292 ? -5.547 -0.575 45.549 1.00 93.88 292 LEU A N 1
ATOM 2377 C CA . LEU A 1 292 ? -6.300 -1.284 46.587 1.00 93.88 292 LEU A CA 1
ATOM 2378 C C . LEU A 1 292 ? -6.999 -0.324 47.559 1.00 93.88 292 LEU A C 1
ATOM 2380 O O . LEU A 1 292 ? -8.143 -0.585 47.933 1.00 93.88 292 LEU A O 1
ATOM 2384 N N . ILE A 1 293 ? -6.359 0.785 47.942 1.00 94.44 293 ILE A N 1
ATOM 2385 C CA . ILE A 1 293 ? -6.975 1.844 48.759 1.00 94.44 293 ILE A CA 1
ATOM 2386 C C . ILE A 1 293 ? -8.128 2.496 47.986 1.00 94.44 293 ILE A C 1
ATOM 2388 O O . ILE A 1 293 ? -9.257 2.504 48.475 1.00 94.44 293 ILE A O 1
ATOM 2392 N N . ALA A 1 294 ? -7.892 2.931 46.743 1.00 93.00 294 ALA A N 1
ATOM 2393 C CA . ALA A 1 294 ? -8.930 3.512 45.892 1.00 93.00 294 ALA A CA 1
ATOM 2394 C C . ALA A 1 294 ? -10.116 2.548 45.687 1.00 93.00 294 ALA A C 1
ATOM 2396 O O . ALA A 1 294 ? -11.277 2.946 45.796 1.00 93.00 294 ALA A O 1
ATOM 2397 N N . LYS A 1 295 ? -9.847 1.252 45.472 1.00 93.69 295 LYS A N 1
ATOM 2398 C CA . LYS A 1 295 ? -10.885 0.217 45.365 1.00 93.69 295 LYS A CA 1
ATOM 2399 C C . LYS A 1 295 ? -11.695 0.063 46.657 1.00 93.69 295 LYS A C 1
ATOM 2401 O O . LYS A 1 295 ? -12.914 -0.073 46.569 1.00 93.69 295 LYS A O 1
ATOM 2406 N N . LYS A 1 296 ? -11.059 0.097 47.836 1.00 94.25 296 LYS A N 1
ATOM 2407 C CA . LYS A 1 296 ? -11.761 0.070 49.134 1.00 94.25 296 LYS A CA 1
ATOM 2408 C C . LYS A 1 296 ? -12.674 1.282 49.291 1.00 94.25 296 LYS A C 1
ATOM 2410 O O . LYS A 1 296 ? -13.864 1.095 49.523 1.00 94.25 296 LYS A O 1
ATOM 2415 N N . GLU A 1 297 ? -12.168 2.491 49.047 1.00 94.06 297 GLU A N 1
ATOM 2416 C CA . GLU A 1 297 ? -12.981 3.711 49.110 1.00 94.06 297 GLU A CA 1
ATOM 2417 C C . GLU A 1 297 ? -14.184 3.670 48.158 1.00 94.06 297 GLU A C 1
ATOM 2419 O O . GLU A 1 297 ? -15.283 4.077 48.528 1.00 94.06 297 GLU A O 1
ATOM 2424 N N . ILE A 1 298 ? -14.000 3.181 46.926 1.00 93.44 298 ILE A N 1
ATOM 2425 C CA . ILE A 1 298 ? -15.090 3.036 45.949 1.00 93.44 298 ILE A CA 1
ATOM 2426 C C . ILE A 1 298 ? -16.131 2.024 46.445 1.00 93.44 298 ILE A C 1
ATOM 2428 O O . ILE A 1 298 ? -17.330 2.260 46.294 1.00 93.44 298 ILE A O 1
ATOM 2432 N N . ILE A 1 299 ? -15.703 0.917 47.062 1.00 94.00 299 ILE A N 1
ATOM 2433 C CA . ILE A 1 299 ? -16.609 -0.078 47.651 1.00 94.00 299 ILE A CA 1
ATOM 2434 C C . ILE A 1 299 ? -17.384 0.521 48.832 1.00 94.00 299 ILE A C 1
ATOM 2436 O O . ILE A 1 299 ? -18.601 0.364 48.873 1.00 94.00 299 ILE A O 1
ATOM 2440 N N . GLU A 1 300 ? -16.738 1.253 49.738 1.00 94.69 300 GLU A N 1
ATOM 2441 C CA . GLU A 1 300 ? -17.390 1.911 50.882 1.00 94.69 300 GLU A CA 1
ATOM 2442 C C . GLU A 1 300 ? -18.379 3.000 50.430 1.00 94.69 300 GLU A C 1
ATOM 2444 O O . GLU A 1 300 ? -19.534 3.021 50.865 1.00 94.69 300 GLU A O 1
ATOM 2449 N N . LYS A 1 301 ? -17.983 3.852 49.472 1.00 93.50 301 LYS A N 1
ATOM 2450 C CA . LYS A 1 301 ? -18.858 4.858 48.835 1.00 93.50 301 LYS A CA 1
ATOM 2451 C C . LYS A 1 301 ? -20.039 4.201 48.105 1.00 93.50 301 LYS A C 1
ATOM 2453 O O . LYS A 1 301 ? -21.158 4.711 48.151 1.00 93.50 301 LYS A O 1
ATOM 2458 N N . ARG A 1 302 ? -19.833 3.040 47.469 1.00 93.75 302 ARG A N 1
ATOM 2459 C CA . ARG A 1 302 ? -20.915 2.254 46.851 1.00 93.75 302 ARG A CA 1
ATOM 2460 C C . ARG A 1 302 ? -21.842 1.655 47.904 1.00 93.75 302 ARG A C 1
ATOM 2462 O O . ARG A 1 302 ? -23.054 1.737 47.732 1.00 93.75 302 ARG A O 1
ATOM 2469 N N . GLN A 1 303 ? -21.308 1.054 48.966 1.00 93.81 303 GLN A N 1
ATOM 2470 C CA . GLN A 1 303 ? -22.092 0.426 50.032 1.00 93.81 303 GLN A CA 1
ATOM 2471 C C . GLN A 1 303 ? -22.966 1.455 50.750 1.00 93.81 303 GLN A C 1
ATOM 2473 O O . GLN A 1 303 ? -24.177 1.266 50.792 1.00 93.81 303 GLN A O 1
ATOM 2478 N N . THR A 1 304 ? -22.387 2.572 51.196 1.00 94.25 304 THR A N 1
ATOM 2479 C CA . THR A 1 304 ? -23.115 3.683 51.839 1.00 94.25 304 THR A CA 1
ATOM 2480 C C . THR A 1 304 ? -24.196 4.274 50.930 1.00 94.25 304 THR A C 1
ATOM 2482 O O . THR A 1 304 ? -25.339 4.440 51.353 1.00 94.25 304 THR A O 1
ATOM 2485 N N . LYS A 1 305 ? -23.903 4.509 49.643 1.00 93.56 305 LYS A N 1
ATOM 2486 C CA . LYS A 1 305 ? -24.931 4.949 48.684 1.00 93.56 305 LYS A CA 1
ATOM 2487 C C . LYS A 1 305 ? -26.022 3.891 48.471 1.00 93.56 305 LYS A C 1
ATOM 2489 O O . LYS A 1 305 ? -27.189 4.238 48.330 1.00 93.56 305 LYS A O 1
ATOM 2494 N N . THR A 1 306 ? -25.669 2.604 48.482 1.00 93.12 306 THR A N 1
ATOM 2495 C CA . THR A 1 306 ? -26.633 1.499 48.343 1.00 93.12 306 THR A CA 1
ATOM 2496 C C . THR A 1 306 ? -27.527 1.367 49.577 1.00 93.12 306 THR A C 1
ATOM 2498 O O . THR A 1 306 ? -28.711 1.086 49.421 1.00 93.12 306 THR A O 1
ATOM 2501 N N . THR A 1 307 ? -27.011 1.576 50.794 1.00 94.25 307 THR A N 1
ATOM 2502 C CA . THR A 1 307 ? -27.835 1.553 52.014 1.00 94.25 307 THR A CA 1
ATOM 2503 C C . THR A 1 307 ? -28.803 2.729 52.049 1.00 94.25 307 THR A C 1
ATOM 2505 O O . THR A 1 307 ? -29.987 2.494 52.261 1.00 94.25 307 THR A O 1
ATOM 2508 N N . ILE A 1 308 ? -28.347 3.945 51.717 1.00 95.19 308 ILE A N 1
ATOM 2509 C CA . ILE A 1 308 ? -29.212 5.137 51.613 1.00 95.19 308 ILE A CA 1
ATOM 2510 C C . ILE A 1 308 ? -30.329 4.915 50.581 1.00 95.19 308 ILE A C 1
ATOM 2512 O O . ILE A 1 308 ? -31.492 5.194 50.854 1.00 95.19 308 ILE A O 1
ATOM 2516 N N . LEU A 1 309 ? -30.007 4.365 49.403 1.00 93.50 309 LEU A N 1
ATOM 2517 C CA . LEU A 1 309 ? -31.015 4.085 48.374 1.00 93.50 309 LEU A CA 1
ATOM 2518 C C . LEU A 1 309 ? -32.022 3.005 48.806 1.00 93.50 309 LEU A C 1
ATOM 2520 O O . LEU A 1 309 ? -33.199 3.125 48.483 1.00 93.50 309 LEU A O 1
ATOM 2524 N N . ARG A 1 310 ? -31.603 1.969 49.549 1.00 93.25 310 ARG A N 1
ATOM 2525 C CA . ARG A 1 310 ? -32.545 0.979 50.109 1.00 93.25 310 ARG A CA 1
ATOM 2526 C C . ARG A 1 310 ? -33.459 1.588 51.166 1.00 93.25 310 ARG A C 1
ATOM 2528 O O . ARG A 1 310 ? -34.643 1.281 51.166 1.00 93.25 310 ARG A O 1
ATOM 2535 N N . GLU A 1 311 ? -32.918 2.434 52.037 1.00 93.94 311 GLU A N 1
ATOM 2536 C CA . GLU A 1 311 ? -33.683 3.139 53.069 1.00 93.94 311 GLU A CA 1
ATOM 2537 C C . GLU A 1 311 ? -34.752 4.041 52.435 1.00 93.94 311 GLU A C 1
ATOM 2539 O O . GLU A 1 311 ? -35.922 3.933 52.785 1.00 93.94 311 GLU A O 1
ATOM 2544 N N . GLN A 1 312 ? -34.391 4.812 51.403 1.00 94.00 312 GLN A N 1
ATOM 2545 C CA . GLN A 1 312 ? -35.334 5.632 50.628 1.00 94.00 312 GLN A CA 1
ATOM 2546 C C . GLN A 1 312 ? -36.412 4.806 49.906 1.00 94.00 312 GLN A C 1
ATOM 2548 O O . GLN A 1 312 ? -37.568 5.223 49.838 1.00 94.00 312 GLN A O 1
ATOM 2553 N N . VAL A 1 313 ? -36.060 3.635 49.360 1.00 90.44 313 VAL A N 1
ATOM 2554 C CA . VAL A 1 313 ? -37.033 2.724 48.727 1.00 90.44 313 VAL A CA 1
ATOM 2555 C C . VAL A 1 313 ? -38.007 2.152 49.757 1.00 90.44 313 VAL A C 1
ATOM 2557 O O . VAL A 1 313 ? -39.205 2.087 49.482 1.00 90.44 313 VAL A O 1
ATOM 2560 N N . GLU A 1 314 ? -37.527 1.775 50.941 1.00 91.81 314 GLU A N 1
ATOM 2561 C CA . GLU A 1 314 ? -38.372 1.231 52.005 1.00 91.81 314 GLU A CA 1
ATOM 2562 C C . GLU A 1 314 ? -39.259 2.312 52.644 1.00 91.81 314 GLU A C 1
ATOM 2564 O O . GLU A 1 314 ? -40.447 2.077 52.853 1.00 91.81 314 GLU A O 1
ATOM 2569 N N . GLU A 1 315 ? -38.747 3.529 52.854 1.00 93.88 315 GLU A N 1
ATOM 2570 C CA . GLU A 1 315 ? -39.545 4.687 53.280 1.00 93.88 315 GLU A CA 1
ATOM 2571 C C . GLU A 1 315 ? -40.667 4.990 52.271 1.00 93.88 315 GLU A C 1
ATOM 2573 O O . GLU A 1 315 ? -41.835 5.133 52.647 1.00 93.88 315 GLU A O 1
ATOM 2578 N N . ALA A 1 316 ? -40.346 5.005 50.971 1.00 90.62 316 ALA A N 1
ATOM 2579 C CA . ALA A 1 316 ? -41.331 5.192 49.910 1.00 90.62 316 ALA A CA 1
ATOM 2580 C C . ALA A 1 316 ? -42.367 4.052 49.856 1.00 90.62 316 ALA A C 1
ATOM 2582 O O . ALA A 1 316 ? -43.550 4.317 49.612 1.00 90.62 316 ALA A O 1
ATOM 2583 N N . ARG A 1 317 ? -41.954 2.800 50.116 1.00 89.94 317 ARG A N 1
ATOM 2584 C CA . ARG A 1 317 ? -42.850 1.636 50.213 1.00 89.94 317 ARG A CA 1
ATOM 2585 C C . ARG A 1 317 ? -43.817 1.784 51.385 1.00 89.94 317 ARG A C 1
ATOM 2587 O O . ARG A 1 317 ? -45.026 1.718 51.172 1.00 89.94 317 ARG A O 1
ATOM 2594 N N . ILE A 1 318 ? -43.306 2.077 52.581 1.00 91.81 318 ILE A N 1
ATOM 2595 C CA . ILE A 1 318 ? -44.102 2.275 53.801 1.00 91.81 318 ILE A CA 1
ATOM 2596 C C . ILE A 1 318 ? -45.106 3.422 53.620 1.00 91.81 318 ILE A C 1
ATOM 2598 O O . ILE A 1 318 ? -46.289 3.253 53.904 1.00 91.81 318 ILE A O 1
ATOM 2602 N N . HIS A 1 319 ? -44.679 4.570 53.087 1.00 93.38 319 HIS A N 1
ATOM 2603 C CA . HIS A 1 319 ? -45.574 5.703 52.825 1.00 93.38 319 HIS A CA 1
ATOM 2604 C C . HIS A 1 319 ? -46.639 5.384 51.752 1.00 93.38 319 HIS A C 1
ATOM 2606 O O . HIS A 1 319 ? -47.778 5.850 51.848 1.00 93.38 319 HIS A O 1
ATOM 2612 N N . SER A 1 320 ? -46.316 4.560 50.747 1.00 88.56 320 SER A N 1
ATOM 2613 C CA . SER A 1 320 ? -47.296 4.058 49.770 1.00 88.56 320 SER A CA 1
ATOM 2614 C C . SER A 1 320 ? -48.331 3.132 50.425 1.00 88.56 320 SER A C 1
ATOM 2616 O O . SER A 1 320 ? -49.535 3.314 50.237 1.00 88.56 320 SER A O 1
ATOM 2618 N N . GLU A 1 321 ? -47.883 2.184 51.252 1.00 89.50 321 GLU A N 1
ATOM 2619 C CA . GLU A 1 321 ? -48.745 1.252 51.991 1.00 89.50 321 GLU A CA 1
ATOM 2620 C C . GLU A 1 321 ? -49.658 1.980 52.988 1.00 89.50 321 GLU A C 1
ATOM 2622 O O .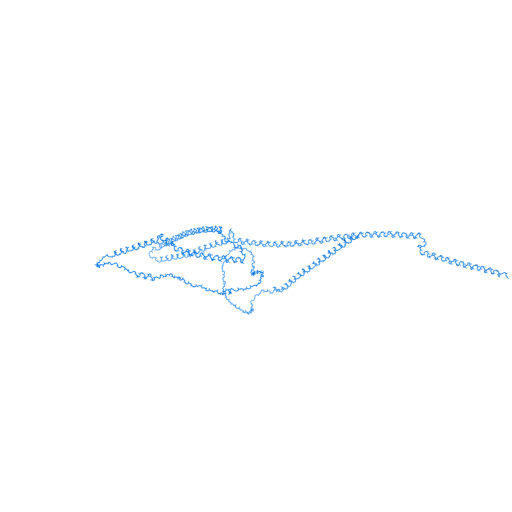 GLU A 1 321 ? -50.853 1.689 53.046 1.00 89.50 321 GLU A O 1
ATOM 2627 N N . GLN A 1 322 ? -49.145 2.998 53.687 1.00 92.44 322 GLN A N 1
ATOM 2628 C CA . GLN A 1 322 ? -49.939 3.879 54.550 1.00 92.44 322 GLN A CA 1
ATOM 2629 C C . GLN A 1 322 ? -51.045 4.600 53.769 1.00 92.44 322 GLN A C 1
ATOM 2631 O O . GLN A 1 322 ? -52.207 4.533 54.161 1.00 92.44 322 GLN A O 1
ATOM 2636 N N . ARG A 1 323 ? -50.738 5.210 52.614 1.00 90.62 323 ARG A N 1
ATOM 2637 C CA . ARG A 1 323 ? -51.766 5.870 51.783 1.00 90.62 323 ARG A CA 1
ATOM 2638 C C . ARG A 1 323 ? -52.828 4.905 51.260 1.00 90.62 323 ARG A C 1
ATOM 2640 O O . ARG A 1 323 ? -53.990 5.291 51.130 1.00 90.62 323 ARG A O 1
ATOM 2647 N N . LEU A 1 324 ? -52.449 3.667 50.947 1.00 89.50 324 LEU A N 1
ATOM 2648 C CA . LEU A 1 324 ? -53.394 2.624 50.544 1.00 89.50 324 LEU A CA 1
ATOM 2649 C C . LEU A 1 324 ? -54.290 2.200 51.715 1.00 89.50 324 LEU A C 1
ATOM 2651 O O . LEU A 1 324 ? -55.500 2.073 51.535 1.00 89.50 324 LEU A O 1
ATOM 2655 N N . TYR A 1 325 ? -53.729 2.062 52.917 1.00 90.50 325 TYR A N 1
ATOM 2656 C CA . TYR A 1 325 ? -54.482 1.788 54.140 1.00 90.50 325 TYR A CA 1
ATOM 2657 C C . TYR A 1 325 ? -55.452 2.928 54.501 1.00 90.50 325 TYR A C 1
ATOM 2659 O O . TYR A 1 325 ? -56.623 2.676 54.799 1.00 90.50 325 TYR A O 1
ATOM 2667 N N . ASP A 1 326 ? -55.018 4.185 54.403 1.00 92.19 326 ASP A N 1
ATOM 2668 C CA . ASP A 1 326 ? -55.859 5.367 54.624 1.00 92.19 326 ASP A CA 1
ATOM 2669 C C . ASP A 1 326 ? -57.010 5.436 53.608 1.00 92.19 326 ASP A C 1
ATOM 2671 O O . ASP A 1 326 ? -58.161 5.693 53.969 1.00 92.19 326 ASP A O 1
ATOM 2675 N N . PHE A 1 327 ? -56.734 5.133 52.335 1.00 90.56 327 PHE A N 1
ATOM 2676 C CA . PHE A 1 327 ? -57.767 5.020 51.305 1.00 90.56 327 PHE A CA 1
ATOM 2677 C C . PHE A 1 327 ? -58.764 3.896 51.620 1.00 90.56 327 PHE A C 1
ATOM 2679 O O . PHE A 1 327 ? -59.974 4.126 51.625 1.00 90.56 327 PHE A O 1
ATOM 2686 N N . GLU A 1 328 ? -58.287 2.689 51.934 1.00 89.56 328 GLU A N 1
ATOM 2687 C CA . GLU A 1 328 ? -59.156 1.557 52.259 1.00 89.56 328 GLU A CA 1
ATOM 2688 C C . GLU A 1 328 ? -60.012 1.799 53.503 1.00 89.56 328 GLU A C 1
ATOM 2690 O O . GLU A 1 328 ? -61.193 1.444 53.516 1.00 89.56 328 GLU A O 1
ATOM 2695 N N . THR A 1 329 ? -59.444 2.392 54.554 1.00 88.19 329 THR A N 1
ATOM 2696 C CA . THR A 1 329 ? -60.187 2.719 55.776 1.00 88.19 329 THR A CA 1
ATOM 2697 C C . THR A 1 329 ? -61.212 3.822 55.528 1.00 88.19 329 THR A C 1
ATOM 2699 O O . THR A 1 329 ? -62.328 3.713 56.037 1.00 88.19 329 THR A O 1
ATOM 2702 N N . LEU A 1 330 ? -60.915 4.821 54.689 1.00 90.00 330 LEU A N 1
ATOM 2703 C CA . LEU A 1 330 ? -61.878 5.847 54.278 1.00 90.00 330 LEU A CA 1
ATOM 2704 C C . LEU A 1 330 ? -63.011 5.262 53.419 1.00 90.00 330 LEU A C 1
ATOM 2706 O O . LEU A 1 330 ? -64.176 5.578 53.659 1.00 90.00 330 LEU A O 1
ATOM 2710 N N . VAL A 1 331 ? -62.713 4.357 52.481 1.00 86.69 331 VAL A N 1
ATOM 2711 C CA . VAL A 1 331 ? -63.720 3.633 51.678 1.00 86.69 331 VAL A CA 1
ATOM 2712 C C . VAL A 1 331 ? -64.614 2.762 52.567 1.00 86.69 331 VAL A C 1
ATOM 2714 O O . VAL A 1 331 ? -65.840 2.839 52.481 1.00 86.69 331 VAL A O 1
ATOM 2717 N N . LYS A 1 332 ? -64.026 1.988 53.489 1.00 84.75 332 LYS A N 1
ATOM 2718 C CA . LYS A 1 332 ? -64.776 1.179 54.465 1.00 84.75 332 LYS A CA 1
ATOM 2719 C C . LYS A 1 332 ? -65.635 2.078 55.371 1.00 84.75 332 LYS A C 1
ATOM 2721 O O . LYS A 1 332 ? -66.821 1.816 55.534 1.00 84.75 332 LYS A O 1
ATOM 2726 N N . LYS A 1 333 ? -65.099 3.189 55.884 1.00 84.50 333 LYS A N 1
ATOM 2727 C CA . LYS A 1 333 ? -65.826 4.147 56.740 1.00 84.50 333 LYS A CA 1
ATOM 2728 C C . LYS A 1 333 ? -66.913 4.941 56.004 1.00 84.50 333 LYS A C 1
ATOM 2730 O O . LYS A 1 333 ? -67.865 5.383 56.630 1.00 84.50 333 LYS A O 1
ATOM 2735 N N . THR A 1 334 ? -66.814 5.147 54.694 1.00 83.19 334 THR A N 1
ATOM 2736 C CA . THR A 1 334 ? -67.857 5.866 53.937 1.00 83.19 334 THR A CA 1
ATOM 2737 C C . THR A 1 334 ? -68.970 4.940 53.453 1.00 83.19 334 THR A C 1
ATOM 2739 O O . THR A 1 334 ? -70.138 5.310 53.546 1.00 83.19 334 THR A O 1
ATOM 2742 N N . LEU A 1 335 ? -68.642 3.726 52.995 1.00 79.44 335 LEU A N 1
ATOM 2743 C CA . LEU A 1 335 ? -69.614 2.803 52.391 1.00 79.44 335 LEU A CA 1
ATOM 2744 C C . LEU A 1 335 ? -70.178 1.751 53.360 1.00 79.44 335 LEU A C 1
ATOM 2746 O O . LEU A 1 335 ? -71.317 1.318 53.191 1.00 79.44 335 LEU A O 1
ATOM 2750 N N . CYS A 1 336 ? -69.424 1.343 54.387 1.00 78.56 336 CYS A N 1
ATOM 2751 C CA . CYS A 1 336 ? -69.814 0.260 55.304 1.00 78.56 336 CYS A CA 1
ATOM 2752 C C . CYS A 1 336 ? -70.435 0.752 56.626 1.00 78.56 336 CYS A C 1
ATOM 2754 O O . CYS A 1 336 ? -70.770 -0.070 57.476 1.00 78.56 336 CYS A O 1
ATOM 2756 N N . ASN A 1 337 ? -70.610 2.068 56.793 1.00 70.50 337 ASN A N 1
ATOM 2757 C CA . ASN A 1 337 ? -71.026 2.731 58.040 1.00 70.50 337 ASN A CA 1
ATOM 2758 C C . ASN A 1 337 ? -72.497 2.520 58.459 1.00 70.50 337 ASN A C 1
ATOM 2760 O O . ASN A 1 337 ? -72.931 3.109 59.448 1.00 70.50 337 ASN A O 1
ATOM 2764 N N . ARG A 1 338 ? -73.290 1.756 57.697 1.00 71.19 338 ARG A N 1
ATOM 2765 C CA . ARG A 1 338 ? -74.718 1.539 57.968 1.00 71.19 338 ARG A CA 1
ATOM 2766 C C . ARG A 1 338 ? -74.976 0.075 58.309 1.00 71.19 338 ARG A C 1
ATOM 2768 O O . ARG A 1 338 ? -74.762 -0.809 57.476 1.00 71.19 338 ARG A O 1
ATOM 2775 N N . ASP A 1 339 ? -75.458 -0.163 59.521 1.00 59.78 339 ASP A N 1
ATOM 2776 C CA . ASP A 1 339 ? -75.789 -1.503 59.995 1.00 59.78 339 ASP A CA 1
ATOM 2777 C C . ASP A 1 339 ? -76.962 -2.090 59.198 1.00 59.78 339 ASP A C 1
ATOM 2779 O O . ASP A 1 339 ? -77.986 -1.435 58.998 1.00 59.78 339 ASP A O 1
ATOM 2783 N N . GLY A 1 340 ? -76.777 -3.318 58.698 1.00 64.56 340 GLY A N 1
ATOM 2784 C CA . GLY A 1 340 ? -77.756 -4.051 57.886 1.00 64.56 340 GLY A CA 1
ATOM 2785 C C . GLY A 1 340 ? -77.425 -4.225 56.395 1.00 64.56 340 GLY A C 1
ATOM 2786 O O . GLY A 1 340 ? -78.203 -4.867 55.699 1.00 64.56 340 GLY A O 1
ATOM 2787 N N . ASN A 1 341 ? -76.306 -3.694 55.879 1.00 71.31 341 ASN A N 1
ATOM 2788 C CA . ASN A 1 341 ? -75.976 -3.762 54.442 1.00 71.31 341 ASN A CA 1
ATOM 2789 C C . ASN A 1 341 ? -74.757 -4.657 54.122 1.00 71.31 341 ASN A C 1
ATOM 2791 O O . ASN A 1 341 ? -73.810 -4.239 53.454 1.00 71.31 341 ASN A O 1
ATOM 2795 N N . ASP A 1 342 ? -74.751 -5.893 54.624 1.00 77.19 342 ASP A N 1
ATOM 2796 C CA . ASP A 1 342 ? -73.563 -6.764 54.589 1.00 77.19 342 ASP A CA 1
ATOM 2797 C C . ASP A 1 342 ? -73.165 -7.226 53.176 1.00 77.19 342 ASP A C 1
ATOM 2799 O O . ASP A 1 342 ? -71.972 -7.350 52.893 1.00 77.19 342 ASP A O 1
ATOM 2803 N N . HIS A 1 343 ? -74.119 -7.349 52.243 1.00 80.31 343 HIS A N 1
ATOM 2804 C CA . HIS A 1 343 ? -73.805 -7.557 50.824 1.00 80.31 343 HIS A CA 1
ATOM 2805 C C . HIS A 1 343 ? -72.926 -6.432 50.257 1.00 80.31 343 HIS A C 1
ATOM 2807 O O . HIS A 1 343 ? -71.955 -6.717 49.562 1.00 80.31 343 HIS A O 1
ATOM 2813 N N . LEU A 1 344 ? -73.195 -5.166 50.607 1.00 81.88 344 LEU A N 1
ATOM 2814 C CA . LEU A 1 344 ? -72.370 -4.037 50.166 1.00 81.88 344 LEU A CA 1
ATOM 2815 C C . LEU A 1 344 ? -70.959 -4.117 50.764 1.00 81.88 344 LEU A C 1
ATOM 2817 O O . LEU A 1 344 ? -69.982 -3.931 50.039 1.00 81.88 344 LEU A O 1
ATOM 2821 N N . LYS A 1 345 ? -70.836 -4.461 52.055 1.00 83.69 345 LYS A N 1
ATOM 2822 C CA . LYS A 1 345 ? -69.531 -4.662 52.715 1.00 83.69 345 LYS A CA 1
ATOM 2823 C C . LYS A 1 345 ? -68.710 -5.745 52.004 1.00 83.69 345 LYS A C 1
ATOM 2825 O O . LYS A 1 345 ? -67.520 -5.555 51.753 1.00 83.69 345 LYS A O 1
ATOM 2830 N N . GLN A 1 346 ? -69.350 -6.856 51.638 1.00 85.19 346 GLN A N 1
ATOM 2831 C CA . GLN A 1 346 ? -68.702 -7.983 50.969 1.00 85.19 346 GLN A CA 1
ATOM 2832 C C . GLN A 1 346 ? -68.311 -7.658 49.516 1.00 85.19 346 GLN A C 1
ATOM 2834 O O . GLN A 1 346 ? -67.207 -8.007 49.094 1.00 85.19 346 GLN A O 1
ATOM 2839 N N . THR A 1 347 ? -69.146 -6.920 48.774 1.00 86.81 347 THR A N 1
ATOM 2840 C CA . THR A 1 347 ? -68.813 -6.419 47.427 1.00 86.81 347 THR A CA 1
ATOM 2841 C C . THR A 1 347 ? -67.651 -5.423 47.458 1.00 86.81 347 THR A C 1
ATOM 2843 O O . THR A 1 347 ? -66.726 -5.550 46.658 1.00 86.81 347 THR A O 1
ATOM 2846 N N . VAL A 1 348 ? -67.640 -4.475 48.404 1.00 88.25 348 VAL A N 1
ATOM 2847 C CA . VAL A 1 348 ? -66.531 -3.518 48.580 1.00 88.25 348 VAL A CA 1
ATOM 2848 C C . VAL A 1 348 ? -65.229 -4.247 48.923 1.00 88.25 348 VAL A C 1
ATOM 2850 O O . VAL A 1 348 ? -64.200 -3.976 48.310 1.00 88.25 348 VAL A O 1
ATOM 2853 N N . HIS A 1 349 ? -65.263 -5.225 49.833 1.00 87.94 349 HIS A N 1
ATOM 2854 C CA . HIS A 1 349 ? -64.085 -6.031 50.168 1.00 87.94 349 HIS A CA 1
ATOM 2855 C C . HIS A 1 349 ? -63.565 -6.845 48.968 1.00 87.94 349 HIS A C 1
ATOM 2857 O O . HIS A 1 349 ? -62.355 -6.944 48.761 1.00 87.94 349 HIS A O 1
ATOM 2863 N N . TYR A 1 350 ? -64.458 -7.419 48.155 1.00 90.94 350 TYR A N 1
ATOM 2864 C CA . TYR A 1 350 ? -64.075 -8.120 46.925 1.00 90.94 350 TYR A CA 1
ATOM 2865 C C . TYR A 1 350 ? -63.407 -7.178 45.910 1.00 90.94 350 TYR A C 1
ATOM 2867 O O . TYR A 1 350 ? -62.359 -7.521 45.363 1.00 90.94 350 TYR A O 1
ATOM 2875 N N . LEU A 1 351 ? -63.969 -5.982 45.700 1.00 90.75 351 LEU A N 1
ATOM 2876 C CA . LEU A 1 351 ? -63.423 -4.980 44.780 1.00 90.75 351 LEU A CA 1
ATOM 2877 C C . LEU A 1 351 ? -62.058 -4.446 45.235 1.00 90.75 351 LEU A C 1
ATOM 2879 O O . LEU A 1 351 ? -61.147 -4.368 44.417 1.00 90.75 351 LEU A O 1
ATOM 2883 N N . LEU A 1 352 ? -61.872 -4.156 46.527 1.00 90.94 352 LEU A N 1
ATOM 2884 C CA . LEU A 1 352 ? -60.567 -3.739 47.058 1.00 90.94 352 LEU A CA 1
ATOM 2885 C C . LEU A 1 352 ? -59.496 -4.826 46.846 1.00 90.94 352 LEU A C 1
ATOM 2887 O O . LEU A 1 352 ? -58.400 -4.524 46.380 1.00 90.94 352 LEU A O 1
ATOM 2891 N N . LYS A 1 353 ? -59.839 -6.102 47.070 1.00 90.81 353 LYS A N 1
ATOM 2892 C CA . LYS A 1 353 ? -58.938 -7.243 46.827 1.00 90.81 353 LYS A CA 1
ATOM 2893 C C . LYS A 1 353 ? -58.644 -7.489 45.336 1.00 90.81 353 LYS A C 1
ATOM 2895 O O . LYS A 1 353 ? -57.556 -7.939 44.986 1.00 90.81 353 LYS A O 1
ATOM 2900 N N . GLN A 1 354 ? -59.594 -7.195 44.447 1.00 94.19 354 GLN A N 1
ATOM 2901 C CA . GLN A 1 354 ? -59.375 -7.156 42.993 1.00 94.19 354 GLN A CA 1
ATOM 2902 C C . GLN A 1 354 ? -58.390 -6.037 42.611 1.00 94.19 354 GLN A C 1
ATOM 2904 O O . GLN A 1 354 ? -57.421 -6.290 41.900 1.00 94.19 354 GLN A O 1
ATOM 2909 N N . MET A 1 355 ? -58.591 -4.823 43.137 1.00 91.12 355 MET A N 1
ATOM 2910 C CA . MET A 1 355 ? -57.705 -3.677 42.893 1.00 91.12 355 MET A CA 1
ATOM 2911 C C . MET A 1 355 ? -56.286 -3.905 43.427 1.00 91.12 355 MET A C 1
ATOM 2913 O O . MET A 1 355 ? -55.328 -3.491 42.782 1.00 91.12 355 MET A O 1
ATOM 2917 N N . GLU A 1 356 ? -56.136 -4.573 44.573 1.00 91.06 356 GLU A N 1
ATOM 2918 C CA . GLU A 1 356 ? -54.839 -5.002 45.106 1.00 91.06 356 GLU A CA 1
ATOM 2919 C C . GLU A 1 356 ? -54.109 -5.943 44.139 1.00 91.06 356 GLU A C 1
ATOM 2921 O O . GLU A 1 356 ? -52.966 -5.671 43.778 1.00 91.06 356 GLU A O 1
ATOM 2926 N N . ARG A 1 357 ? -54.774 -7.007 43.668 1.00 93.25 357 ARG A N 1
ATOM 2927 C CA . ARG A 1 357 ? -54.188 -7.963 42.712 1.00 93.25 357 ARG A CA 1
ATOM 2928 C C . ARG A 1 357 ? -53.748 -7.284 41.421 1.00 93.25 357 ARG A C 1
ATOM 2930 O O . ARG A 1 357 ? -52.581 -7.378 41.061 1.00 93.25 357 ARG A O 1
ATOM 2937 N N . PHE A 1 358 ? -54.645 -6.521 40.797 1.00 94.88 358 PHE A N 1
ATOM 2938 C CA . PHE A 1 358 ? -54.344 -5.798 39.561 1.00 94.88 358 PHE A CA 1
ATOM 2939 C C . PHE A 1 358 ? -53.208 -4.776 39.741 1.00 94.88 358 PHE A C 1
ATOM 2941 O O . PHE A 1 358 ? -52.366 -4.611 38.861 1.00 94.88 358 PHE A O 1
ATOM 2948 N N . ARG A 1 359 ? -53.139 -4.099 40.896 1.00 91.69 359 ARG A N 1
ATOM 2949 C CA . ARG A 1 359 ? -52.033 -3.187 41.226 1.00 91.69 359 ARG A CA 1
ATOM 2950 C C . ARG A 1 359 ? -50.702 -3.929 41.351 1.00 91.69 359 ARG A C 1
ATOM 2952 O O . ARG A 1 359 ? -49.698 -3.397 40.888 1.00 91.69 359 ARG A O 1
ATOM 2959 N N . ASN A 1 360 ? -50.693 -5.116 41.953 1.00 90.38 360 ASN A N 1
ATOM 2960 C CA . ASN A 1 360 ? -49.485 -5.924 42.117 1.00 90.38 360 ASN A CA 1
ATOM 2961 C C . ASN A 1 360 ? -49.011 -6.487 40.763 1.00 90.38 360 ASN A C 1
ATOM 2963 O O . ASN A 1 360 ? -47.846 -6.317 40.422 1.00 90.38 360 ASN A O 1
ATOM 2967 N N . GLU A 1 361 ? -49.917 -7.022 39.938 1.00 94.81 361 GLU A N 1
ATOM 2968 C CA . GLU A 1 361 ? -49.626 -7.451 38.557 1.00 94.81 361 GLU A CA 1
ATOM 2969 C C . GLU A 1 361 ? -49.074 -6.287 37.708 1.00 94.81 361 GLU A C 1
ATOM 2971 O O . GLU A 1 361 ? -48.043 -6.406 37.046 1.00 94.81 361 GLU A O 1
ATOM 2976 N N . MET A 1 362 ? -49.705 -5.108 37.777 1.00 94.62 362 MET A N 1
ATOM 2977 C CA . MET A 1 362 ? -49.222 -3.906 37.089 1.00 94.62 362 MET A CA 1
ATOM 2978 C C . MET A 1 362 ? -47.865 -3.424 37.630 1.00 94.62 362 MET A C 1
ATOM 2980 O O . MET A 1 362 ? -47.067 -2.875 36.867 1.00 94.62 362 MET A O 1
ATOM 2984 N N . TYR A 1 363 ? -47.591 -3.598 38.925 1.00 91.69 363 TYR A N 1
ATOM 2985 C CA . TYR A 1 363 ? -46.290 -3.289 39.519 1.00 91.69 363 TYR A CA 1
ATOM 2986 C C . TYR A 1 363 ? -45.206 -4.239 39.001 1.00 91.69 363 TYR A C 1
ATOM 2988 O O . TYR A 1 363 ? -44.160 -3.758 38.574 1.00 91.69 363 TYR A O 1
ATOM 2996 N N . GLU A 1 364 ? -45.466 -5.548 38.951 1.00 94.06 364 GLU A N 1
ATOM 2997 C CA . GLU A 1 364 ? -44.538 -6.543 38.398 1.00 94.06 364 GLU A CA 1
ATOM 2998 C C . GLU A 1 364 ? -44.214 -6.262 36.924 1.00 94.06 364 GLU A C 1
ATOM 3000 O O . GLU A 1 364 ? -43.041 -6.222 36.557 1.00 94.06 364 GLU A O 1
ATOM 3005 N N . ILE A 1 365 ? -45.222 -5.969 36.093 1.00 95.38 365 ILE A N 1
ATOM 3006 C CA . ILE A 1 365 ? -45.029 -5.623 34.671 1.00 95.38 365 ILE A CA 1
ATOM 3007 C C . ILE A 1 365 ? -44.219 -4.325 34.507 1.00 95.38 365 ILE A C 1
ATOM 3009 O O . ILE A 1 365 ? -43.358 -4.225 33.633 1.00 95.38 365 ILE A O 1
ATOM 3013 N N . ARG A 1 366 ? -44.457 -3.309 35.347 1.00 95.19 366 ARG A N 1
ATOM 3014 C CA . ARG A 1 366 ? -43.665 -2.065 35.314 1.00 95.19 366 ARG A CA 1
ATOM 3015 C C . ARG A 1 366 ? -42.238 -2.281 35.805 1.00 95.19 366 ARG A C 1
ATOM 3017 O O . ARG A 1 366 ? -41.315 -1.704 35.242 1.00 95.19 366 ARG A O 1
ATOM 3024 N N . PHE A 1 367 ? -42.053 -3.102 36.835 1.00 92.69 367 PHE A N 1
ATOM 3025 C CA . PHE A 1 367 ? -40.739 -3.434 37.370 1.00 92.69 367 PHE A CA 1
ATOM 3026 C C . PHE A 1 367 ? -39.896 -4.187 36.336 1.00 92.69 367 PHE A C 1
ATOM 3028 O O . PHE A 1 367 ? -38.764 -3.783 36.076 1.00 92.69 367 PHE A O 1
ATOM 3035 N N . THR A 1 368 ? -40.452 -5.215 35.686 1.00 95.25 368 THR A N 1
ATOM 3036 C CA . THR A 1 368 ? -39.751 -5.960 34.627 1.00 95.25 368 THR A CA 1
ATOM 3037 C C . THR A 1 368 ? -39.420 -5.074 33.428 1.00 95.25 368 THR A C 1
ATOM 3039 O O . THR A 1 368 ? -38.296 -5.143 32.935 1.00 95.25 368 THR A O 1
ATOM 3042 N N . LEU A 1 369 ? -40.325 -4.176 33.014 1.00 96.25 369 LEU A N 1
ATOM 3043 C CA . LEU A 1 369 ? -40.051 -3.197 31.956 1.00 96.25 369 LEU A CA 1
ATOM 3044 C C . LEU A 1 369 ? -38.907 -2.237 32.327 1.00 96.25 369 LEU A C 1
ATOM 3046 O O . LEU A 1 369 ? -37.995 -2.047 31.526 1.00 96.25 369 LEU A O 1
ATOM 3050 N N . CYS A 1 370 ? -38.909 -1.669 33.539 1.00 95.69 370 CYS A N 1
ATOM 3051 C CA . CYS A 1 370 ? -37.817 -0.807 34.005 1.00 95.69 370 CYS A CA 1
ATOM 3052 C C . CYS A 1 370 ? -36.478 -1.558 34.064 1.00 95.69 370 CYS A C 1
ATOM 3054 O O . CYS A 1 370 ? -35.453 -1.015 33.657 1.00 95.69 370 CYS A O 1
ATOM 3056 N N . VAL A 1 371 ? -36.471 -2.811 34.536 1.00 95.12 371 VAL A N 1
ATOM 3057 C CA . VAL A 1 371 ? -35.262 -3.652 34.558 1.00 95.12 371 VAL A CA 1
ATOM 3058 C C . VAL A 1 371 ? -34.757 -3.923 33.139 1.00 95.12 371 VAL A C 1
ATOM 3060 O O . VAL A 1 371 ? -33.567 -3.749 32.891 1.00 95.12 371 VAL A O 1
ATOM 3063 N N . ALA A 1 372 ? -35.639 -4.271 32.198 1.00 95.50 372 ALA A N 1
ATOM 3064 C CA . ALA A 1 372 ? -35.272 -4.485 30.799 1.00 95.50 372 ALA A CA 1
ATOM 3065 C C . ALA A 1 372 ? -34.725 -3.205 30.139 1.00 95.50 372 ALA A C 1
ATOM 3067 O O . ALA A 1 372 ? -33.732 -3.261 29.418 1.00 95.50 372 ALA A O 1
ATOM 3068 N N . GLN A 1 373 ? -35.312 -2.039 30.431 1.00 96.44 373 GLN A N 1
ATOM 3069 C CA . GLN A 1 373 ? -34.827 -0.751 29.926 1.00 96.44 373 GLN A CA 1
ATOM 3070 C C . GLN A 1 373 ? -33.445 -0.387 30.495 1.00 96.44 373 GLN A C 1
ATOM 3072 O O . GLN A 1 373 ? -32.589 0.098 29.756 1.00 96.44 373 GLN A O 1
ATOM 3077 N N . HIS A 1 374 ? -33.194 -0.655 31.782 1.00 95.12 374 HIS A N 1
ATOM 3078 C CA . HIS A 1 374 ? -31.863 -0.488 32.372 1.00 95.12 374 HIS A CA 1
ATOM 3079 C C . HIS A 1 374 ? -30.838 -1.455 31.765 1.00 95.12 374 HIS A C 1
ATOM 3081 O O . HIS A 1 374 ? -29.744 -1.023 31.418 1.00 95.12 374 HIS A O 1
ATOM 3087 N N . GLN A 1 375 ? -31.200 -2.726 31.567 1.00 95.62 375 GLN A N 1
ATOM 3088 C CA . GLN A 1 375 ? -30.337 -3.707 30.900 1.00 95.62 375 GLN A CA 1
ATOM 3089 C C . GLN A 1 375 ? -30.014 -3.303 29.458 1.00 95.62 375 GLN A C 1
ATOM 3091 O O . GLN A 1 375 ? -28.868 -3.430 29.039 1.00 95.62 375 GLN A O 1
ATOM 3096 N N . PHE A 1 376 ? -30.989 -2.778 28.710 1.00 96.50 376 PHE A N 1
ATOM 3097 C CA . PHE A 1 376 ? -30.763 -2.258 27.362 1.00 96.50 376 PHE A CA 1
ATOM 3098 C C . PHE A 1 376 ? -29.765 -1.093 27.365 1.00 96.50 376 PHE A C 1
ATOM 3100 O O . PHE A 1 376 ? -28.785 -1.141 26.628 1.00 96.50 376 PHE A O 1
ATOM 3107 N N . ALA A 1 377 ? -29.947 -0.102 28.244 1.00 95.81 377 ALA A N 1
ATOM 3108 C CA . ALA A 1 377 ? -29.022 1.028 28.369 1.00 95.81 377 ALA A CA 1
ATOM 3109 C C . ALA A 1 377 ? -27.609 0.598 28.826 1.00 95.81 377 ALA A C 1
ATOM 3111 O O . ALA A 1 377 ? -26.607 1.148 28.365 1.00 95.81 377 ALA A O 1
ATOM 3112 N N . ASP A 1 378 ? -27.506 -0.409 29.700 1.00 95.31 378 ASP A N 1
ATOM 3113 C CA . ASP A 1 378 ? -26.223 -0.991 30.113 1.00 95.31 378 ASP A CA 1
ATOM 3114 C C . ASP A 1 378 ? -25.533 -1.745 28.961 1.00 95.31 378 ASP A C 1
ATOM 3116 O O . ASP A 1 378 ? -24.307 -1.677 28.850 1.00 95.31 378 ASP A O 1
ATOM 3120 N N . MET A 1 379 ? -26.290 -2.441 28.102 1.00 94.62 379 MET A N 1
ATOM 3121 C CA . MET A 1 379 ? -25.773 -3.104 26.896 1.00 94.62 379 MET A CA 1
ATOM 3122 C C . MET A 1 379 ? -25.353 -2.091 25.824 1.00 94.62 379 MET A C 1
ATOM 3124 O O . MET A 1 379 ? -24.263 -2.215 25.277 1.00 94.62 379 MET A O 1
ATOM 3128 N N . GLU A 1 380 ? -26.149 -1.050 25.578 1.00 94.38 380 GLU A N 1
ATOM 3129 C CA . GLU A 1 380 ? -25.817 0.059 24.671 1.00 94.38 380 GLU A CA 1
ATOM 3130 C C . GLU A 1 380 ? -24.532 0.775 25.128 1.00 94.38 380 GLU A C 1
ATOM 3132 O O . GLU A 1 380 ? -23.595 0.963 24.352 1.00 94.38 380 GLU A O 1
ATOM 3137 N N . SER A 1 381 ? -24.413 1.063 26.430 1.00 92.31 381 SER A N 1
ATOM 3138 C CA . SER A 1 381 ? -23.196 1.634 27.020 1.00 92.31 381 SER A CA 1
ATOM 3139 C C . SER A 1 381 ? -21.991 0.685 26.999 1.00 92.31 381 SER A C 1
ATOM 3141 O O . SER A 1 381 ? -20.859 1.146 27.162 1.00 92.31 381 SER A O 1
ATOM 3143 N N . GLN A 1 382 ? -22.198 -0.627 26.862 1.00 91.19 382 GLN A N 1
ATOM 3144 C CA . GLN A 1 382 ? -21.123 -1.601 26.649 1.00 91.19 382 GLN A CA 1
ATOM 3145 C C . GLN A 1 382 ? -20.735 -1.690 25.169 1.00 91.19 382 GLN A C 1
ATOM 3147 O O . GLN A 1 382 ? -19.541 -1.658 24.893 1.00 91.19 382 GLN A O 1
ATOM 3152 N N . SER A 1 383 ? -21.697 -1.685 24.236 1.00 88.56 383 SER A N 1
ATOM 3153 C CA . SER A 1 383 ? -21.440 -1.639 22.785 1.00 88.56 383 SER A CA 1
ATOM 3154 C C . SER A 1 383 ? -20.583 -0.431 22.426 1.00 88.56 383 SER A C 1
ATOM 3156 O O . SER A 1 383 ? -19.485 -0.593 21.908 1.00 88.56 383 SER A O 1
ATOM 3158 N N . LEU A 1 384 ? -20.987 0.769 22.856 1.00 86.94 384 LEU A N 1
ATOM 3159 C CA . LEU A 1 384 ? -20.237 2.005 22.603 1.00 86.94 384 LEU A CA 1
ATOM 3160 C C . LEU A 1 384 ? -18.804 1.977 23.173 1.00 86.94 384 LEU A C 1
ATOM 3162 O O . LEU A 1 384 ? -17.903 2.583 22.602 1.00 86.94 384 LEU A O 1
ATOM 3166 N N . LYS A 1 385 ? -18.568 1.258 24.281 1.00 86.56 385 LYS A N 1
ATOM 3167 C CA . LYS A 1 385 ? -17.223 1.059 24.862 1.00 86.56 385 LYS A CA 1
ATOM 3168 C C . LYS A 1 385 ? -16.406 -0.034 24.172 1.00 86.56 385 LYS A C 1
ATOM 3170 O O . LYS A 1 385 ? -15.200 -0.076 24.372 1.00 86.56 385 LYS A O 1
ATOM 3175 N N . MET A 1 386 ? -17.051 -0.946 23.448 1.00 83.81 386 MET A N 1
ATOM 3176 C CA . MET A 1 386 ? -16.389 -1.963 22.625 1.00 83.81 386 MET A CA 1
ATOM 3177 C C . MET A 1 386 ? -16.118 -1.450 21.206 1.00 83.81 386 MET A C 1
ATOM 3179 O O . MET A 1 386 ? -15.168 -1.897 20.571 1.00 83.81 386 MET A O 1
ATOM 3183 N N . GLU A 1 387 ? -16.927 -0.503 20.729 1.00 84.56 387 GLU A N 1
ATOM 3184 C CA . GLU A 1 387 ? -16.719 0.228 19.479 1.00 84.56 387 GLU A CA 1
ATOM 3185 C C . GLU A 1 387 ? -15.575 1.248 19.586 1.00 84.56 387 GLU A C 1
ATOM 3187 O O . GLU A 1 387 ? -14.854 1.429 18.610 1.00 84.56 387 GLU A O 1
ATOM 3192 N N . ASP A 1 388 ? -15.371 1.896 20.741 1.00 86.88 388 ASP A N 1
ATOM 3193 C CA . ASP A 1 388 ? -14.192 2.740 20.995 1.00 86.88 388 ASP A CA 1
ATOM 3194 C C . ASP A 1 388 ? -12.947 1.865 21.226 1.00 86.88 388 ASP A C 1
ATOM 3196 O O . ASP A 1 388 ? -12.737 1.302 22.302 1.00 86.88 388 ASP A O 1
ATOM 3200 N N . LEU A 1 389 ? -12.089 1.779 20.206 1.00 78.62 389 LEU A N 1
ATOM 3201 C CA . LEU A 1 389 ? -10.801 1.078 20.255 1.00 78.62 389 LEU A CA 1
ATOM 3202 C C . LEU A 1 389 ? -9.742 1.842 21.080 1.00 78.62 389 LEU A C 1
ATOM 3204 O O . LEU A 1 389 ? -8.609 1.377 21.228 1.00 78.62 389 LEU A O 1
ATOM 3208 N N . GLY A 1 390 ? -10.103 3.003 21.631 1.00 78.44 390 GLY A N 1
ATOM 3209 C CA . GLY A 1 390 ? -9.255 3.881 22.420 1.00 78.44 390 GLY A CA 1
ATOM 3210 C C . GLY A 1 390 ? -8.890 5.161 21.670 1.00 78.44 390 GLY A C 1
ATOM 3211 O O . GLY A 1 390 ? -8.867 5.223 20.443 1.00 78.44 390 GLY A O 1
ATOM 3212 N N . ASN A 1 391 ? -8.575 6.211 22.434 1.0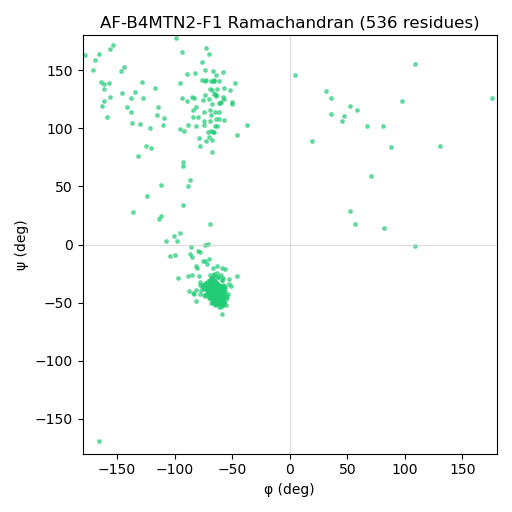0 77.62 391 ASN A N 1
ATOM 3213 C CA . ASN A 1 391 ? -8.309 7.567 21.933 1.00 77.62 391 ASN A CA 1
ATOM 3214 C C . ASN A 1 391 ? -9.453 8.182 21.092 1.00 77.62 391 ASN A C 1
ATOM 3216 O O . ASN A 1 391 ? -9.218 9.170 20.397 1.00 77.62 391 ASN A O 1
ATOM 3220 N N . GLY A 1 392 ? -10.678 7.648 21.185 1.00 79.50 392 GLY A N 1
ATOM 3221 C CA . GLY A 1 392 ? -11.835 8.113 20.420 1.00 79.50 392 GLY A CA 1
ATOM 3222 C C . GLY A 1 392 ? -11.913 7.558 18.997 1.00 79.50 392 GLY A C 1
ATOM 3223 O O . GLY A 1 392 ? -12.680 8.090 18.200 1.00 79.50 392 GLY A O 1
ATOM 3224 N N . LEU A 1 393 ? -11.136 6.518 18.669 1.00 81.56 393 LEU A N 1
ATOM 3225 C CA . LEU A 1 393 ? -11.204 5.832 17.381 1.00 81.56 393 LEU A CA 1
ATOM 3226 C C . LEU A 1 393 ? -12.317 4.777 17.415 1.00 81.56 393 LEU A C 1
ATOM 3228 O O . LEU A 1 393 ? -12.179 3.745 18.073 1.00 81.56 393 LEU A O 1
ATOM 3232 N N . ASN A 1 394 ? -13.406 5.008 16.680 1.00 88.75 394 ASN A N 1
ATOM 3233 C CA . ASN A 1 394 ? -14.471 4.013 16.542 1.00 88.75 394 ASN A CA 1
ATOM 3234 C C . ASN A 1 394 ? -14.035 2.892 15.574 1.00 88.75 394 ASN A C 1
ATOM 3236 O O . ASN A 1 394 ? -13.425 3.157 14.537 1.00 88.75 394 ASN A O 1
ATOM 3240 N N . ILE A 1 395 ? -14.392 1.641 15.865 1.00 89.56 395 ILE A N 1
ATOM 3241 C CA . ILE A 1 395 ? -14.152 0.478 15.001 1.00 89.56 395 ILE A CA 1
ATOM 3242 C C . ILE A 1 395 ? -14.672 0.669 13.566 1.00 89.56 395 ILE A C 1
ATOM 3244 O O . ILE A 1 395 ? -14.018 0.239 12.621 1.00 89.56 395 ILE A O 1
ATOM 3248 N N . ASN A 1 396 ? -15.783 1.384 13.373 1.00 88.25 396 ASN A N 1
ATOM 3249 C CA . ASN A 1 396 ? -16.310 1.705 12.043 1.00 88.25 396 ASN A CA 1
ATOM 3250 C C . ASN A 1 396 ? -15.400 2.678 11.269 1.00 88.25 396 ASN A C 1
ATOM 3252 O O . ASN A 1 396 ? -15.230 2.542 10.059 1.00 88.25 396 ASN A O 1
ATOM 3256 N N . GLU A 1 397 ? -14.774 3.632 11.962 1.00 89.19 397 GLU A N 1
ATOM 3257 C CA . GLU A 1 397 ? -13.794 4.556 11.377 1.00 89.19 397 GLU A CA 1
ATOM 3258 C C . GLU A 1 397 ? -12.477 3.829 11.067 1.00 89.19 397 GLU A C 1
ATOM 3260 O O . GLU A 1 397 ? -11.890 4.031 10.003 1.00 89.19 397 GLU A O 1
ATOM 3265 N N . TYR A 1 398 ? -12.054 2.906 11.938 1.00 91.69 398 TYR A N 1
ATOM 3266 C CA . TYR A 1 398 ? -10.927 2.012 11.668 1.00 91.69 398 TYR A CA 1
ATOM 3267 C C . TYR A 1 398 ? -11.165 1.142 10.422 1.00 91.69 398 TYR A C 1
ATOM 3269 O O . TYR A 1 398 ? -10.311 1.093 9.544 1.00 91.69 398 TYR A O 1
ATOM 3277 N N . LEU A 1 399 ? -12.337 0.512 10.290 1.00 92.62 399 LEU A N 1
ATOM 3278 C CA . LEU A 1 399 ? -12.676 -0.304 9.119 1.00 92.62 399 LEU A CA 1
ATOM 3279 C C . LEU A 1 399 ? -12.775 0.533 7.832 1.00 92.62 399 LEU A C 1
ATOM 3281 O O . LEU A 1 399 ? -12.280 0.106 6.789 1.00 92.62 399 LEU A O 1
ATOM 3285 N N . SER A 1 400 ? -13.345 1.743 7.899 1.00 94.50 400 SER A N 1
ATOM 3286 C CA . SER A 1 400 ? -13.386 2.668 6.755 1.00 94.50 400 SER A CA 1
ATOM 3287 C C . SER A 1 400 ? -11.980 3.087 6.318 1.00 94.50 400 SER A C 1
ATOM 3289 O O . SER A 1 400 ? -11.641 2.999 5.139 1.00 94.50 400 SER A O 1
ATOM 3291 N N . THR A 1 401 ? -11.128 3.494 7.264 1.00 92.88 401 THR A N 1
ATOM 3292 C CA . THR A 1 401 ? -9.745 3.906 6.966 1.00 92.88 401 THR A CA 1
ATOM 3293 C C . THR A 1 401 ? -8.875 2.735 6.510 1.00 92.88 401 THR A C 1
ATOM 3295 O O . THR A 1 401 ? -8.040 2.915 5.622 1.00 92.88 401 THR A O 1
ATOM 3298 N N . GLN A 1 402 ? -9.102 1.521 7.025 1.00 95.25 402 GLN A N 1
ATOM 3299 C CA . GLN A 1 402 ? -8.477 0.306 6.507 1.00 95.25 402 GLN A CA 1
ATOM 3300 C C . GLN A 1 402 ? -8.855 0.096 5.035 1.00 95.25 402 GLN A C 1
ATOM 3302 O O . GLN A 1 402 ? -7.957 0.033 4.194 1.00 95.25 402 GLN A O 1
ATOM 3307 N N . ALA A 1 403 ? -10.151 0.080 4.703 1.00 96.69 403 ALA A N 1
ATOM 3308 C CA . ALA A 1 403 ? -10.616 -0.087 3.326 1.00 96.69 403 ALA A CA 1
ATOM 3309 C C . ALA A 1 403 ? -10.051 1.003 2.394 1.00 96.69 403 ALA A C 1
ATOM 3311 O O . ALA A 1 403 ? -9.565 0.709 1.300 1.00 96.69 403 ALA A O 1
ATOM 3312 N N . GLU A 1 404 ? -10.016 2.262 2.838 1.00 97.56 404 GLU A N 1
ATOM 3313 C CA . GLU A 1 404 ? -9.349 3.343 2.105 1.00 97.56 404 GLU A CA 1
ATOM 3314 C C . GLU A 1 404 ? -7.862 3.043 1.856 1.00 97.56 404 GLU A C 1
ATOM 3316 O O . GLU A 1 404 ? -7.407 3.167 0.714 1.00 97.56 404 GLU A O 1
ATOM 3321 N N . THR A 1 405 ? -7.107 2.592 2.867 1.00 97.44 405 THR A N 1
ATOM 3322 C CA . THR A 1 405 ? -5.682 2.254 2.694 1.00 97.44 405 THR A CA 1
ATOM 3323 C C . THR A 1 405 ? -5.464 1.071 1.750 1.00 97.44 405 THR A C 1
ATOM 3325 O O . THR A 1 405 ? -4.523 1.106 0.956 1.00 97.44 405 THR A O 1
ATOM 3328 N N . GLU A 1 406 ? -6.354 0.076 1.753 1.00 97.69 406 GLU A N 1
ATOM 3329 C CA . GLU A 1 406 ? -6.317 -1.060 0.828 1.00 97.69 406 GLU A CA 1
ATOM 3330 C C . GLU A 1 406 ? -6.584 -0.605 -0.616 1.00 97.69 406 GLU A C 1
ATOM 3332 O O . GLU A 1 406 ? -5.789 -0.910 -1.508 1.00 97.69 406 GLU A O 1
ATOM 3337 N N . THR A 1 407 ? -7.598 0.240 -0.861 1.00 98.00 407 THR A N 1
ATOM 3338 C CA . THR A 1 407 ? -7.827 0.791 -2.214 1.00 98.00 407 THR A CA 1
ATOM 3339 C C . THR A 1 407 ? -6.680 1.686 -2.696 1.00 98.00 407 THR A C 1
ATOM 3341 O O . THR A 1 407 ? -6.376 1.714 -3.893 1.00 98.00 407 THR A O 1
ATOM 3344 N N . LEU A 1 408 ? -6.020 2.422 -1.794 1.00 98.06 408 LEU A N 1
ATOM 3345 C CA . LEU A 1 408 ? -4.836 3.220 -2.118 1.00 98.06 408 LEU A CA 1
ATOM 3346 C C . LEU A 1 408 ? -3.633 2.327 -2.442 1.00 98.06 408 LEU A C 1
ATOM 3348 O O . LEU A 1 408 ? -2.937 2.593 -3.423 1.00 98.06 408 LEU A O 1
ATOM 3352 N N . ALA A 1 409 ? -3.420 1.243 -1.692 1.00 98.12 409 ALA A N 1
ATOM 3353 C CA . ALA A 1 409 ? -2.383 0.256 -1.979 1.00 98.12 409 ALA A CA 1
ATOM 3354 C C . ALA A 1 409 ? -2.590 -0.402 -3.356 1.00 98.12 409 ALA A C 1
ATOM 3356 O O . ALA A 1 409 ? -1.643 -0.480 -4.143 1.00 98.12 409 ALA A O 1
ATOM 3357 N N . SER A 1 410 ? -3.828 -0.776 -3.704 1.00 98.12 410 SER A N 1
ATOM 3358 C CA . SER A 1 410 ? -4.173 -1.304 -5.033 1.00 98.12 410 SER A CA 1
ATOM 3359 C C . SER A 1 410 ? -3.882 -0.299 -6.155 1.00 98.12 410 SER A C 1
ATOM 3361 O O . SER A 1 410 ? -3.254 -0.656 -7.152 1.00 98.12 410 SER A O 1
ATOM 3363 N N . LYS A 1 411 ? -4.248 0.981 -5.981 1.00 98.38 411 LYS A N 1
ATOM 3364 C CA . LYS A 1 411 ? -3.938 2.055 -6.951 1.00 98.38 411 LYS A CA 1
ATOM 3365 C C . LYS A 1 411 ? -2.432 2.287 -7.108 1.00 98.38 411 LYS A C 1
ATOM 3367 O O . LYS A 1 411 ? -1.961 2.540 -8.217 1.00 98.38 411 LYS A O 1
ATOM 3372 N N . ILE A 1 412 ? -1.659 2.183 -6.025 1.00 98.19 412 ILE A N 1
ATOM 3373 C CA . ILE A 1 412 ? -0.190 2.265 -6.071 1.00 98.19 412 ILE A CA 1
ATOM 3374 C C . ILE A 1 412 ? 0.390 1.074 -6.846 1.00 98.19 412 ILE A C 1
ATOM 3376 O O . ILE A 1 412 ? 1.271 1.271 -7.684 1.00 98.19 412 ILE A O 1
ATOM 3380 N N . ALA A 1 413 ? -0.119 -0.143 -6.630 1.00 98.06 413 ALA A N 1
ATOM 3381 C CA . ALA A 1 413 ? 0.301 -1.328 -7.379 1.00 98.06 413 ALA A CA 1
ATOM 3382 C C . ALA A 1 413 ? 0.013 -1.191 -8.887 1.00 98.06 413 ALA A C 1
ATOM 3384 O O . ALA A 1 413 ? 0.908 -1.422 -9.702 1.00 98.06 413 ALA A O 1
ATOM 3385 N N . GLU A 1 414 ? -1.184 -0.724 -9.260 1.00 98.12 414 GLU A N 1
ATOM 3386 C CA . GLU A 1 414 ? -1.564 -0.431 -10.650 1.00 98.12 414 GLU A CA 1
ATOM 3387 C C . GLU A 1 414 ? -0.607 0.589 -11.294 1.00 98.12 414 GLU A C 1
ATOM 3389 O O . GLU A 1 414 ? -0.051 0.346 -12.367 1.00 98.12 414 GLU A O 1
ATOM 3394 N N . LYS A 1 415 ? -0.354 1.722 -10.623 1.00 97.94 415 LYS A N 1
ATOM 3395 C CA . LYS A 1 415 ? 0.522 2.785 -11.145 1.00 97.94 415 LYS A CA 1
ATOM 3396 C C . LYS A 1 415 ? 1.990 2.360 -11.223 1.00 97.94 415 LYS A C 1
ATOM 3398 O O . LYS A 1 415 ? 2.679 2.760 -12.158 1.00 97.94 415 LYS A O 1
ATOM 3403 N N . ASN A 1 416 ? 2.460 1.503 -10.317 1.00 98.25 416 ASN A N 1
ATOM 3404 C CA . ASN A 1 416 ? 3.782 0.881 -10.423 1.00 98.25 416 ASN A CA 1
ATOM 3405 C C . ASN A 1 416 ? 3.869 -0.079 -11.625 1.00 98.25 416 ASN A C 1
ATOM 3407 O O . ASN A 1 416 ? 4.889 -0.092 -12.316 1.00 98.25 416 ASN A O 1
ATOM 3411 N N . GLY A 1 417 ? 2.801 -0.828 -11.921 1.00 98.31 417 GLY A N 1
ATOM 3412 C CA . GLY A 1 417 ? 2.692 -1.648 -13.132 1.00 98.31 417 GLY A CA 1
ATOM 3413 C C . GLY A 1 417 ? 2.752 -0.815 -14.417 1.00 98.31 417 GLY A C 1
ATOM 3414 O O . GLY A 1 417 ? 3.548 -1.113 -15.311 1.00 98.31 417 GLY A O 1
ATOM 3415 N N . ASP A 1 418 ? 1.986 0.279 -14.483 1.00 97.94 418 ASP A N 1
ATOM 3416 C CA . ASP A 1 418 ? 2.030 1.238 -15.597 1.00 97.94 418 ASP A CA 1
ATOM 3417 C C . ASP A 1 418 ? 3.427 1.840 -15.798 1.00 97.94 418 ASP A C 1
ATOM 3419 O O . ASP A 1 418 ? 3.925 1.886 -16.926 1.00 97.94 418 ASP A O 1
ATOM 3423 N N . LEU A 1 419 ? 4.078 2.279 -14.713 1.00 98.19 419 LEU A N 1
ATOM 3424 C CA . LEU A 1 419 ? 5.431 2.841 -14.753 1.00 98.19 419 LEU A CA 1
ATOM 3425 C C . LEU A 1 419 ? 6.460 1.819 -15.242 1.00 98.19 419 LEU A C 1
ATOM 3427 O O . LEU A 1 419 ? 7.324 2.171 -16.046 1.00 98.19 419 LEU A O 1
ATOM 3431 N N . LYS A 1 420 ? 6.353 0.556 -14.811 1.00 98.06 420 LYS A N 1
ATOM 3432 C CA . LYS A 1 420 ? 7.228 -0.522 -15.285 1.00 98.06 420 LYS A CA 1
ATOM 3433 C C . LYS A 1 420 ? 7.063 -0.742 -16.791 1.00 98.06 420 LYS A C 1
ATOM 3435 O O . LYS A 1 420 ? 8.056 -0.699 -17.514 1.00 98.06 420 LYS A O 1
ATOM 3440 N N . ARG A 1 421 ? 5.820 -0.869 -17.273 1.00 97.94 421 ARG A N 1
ATOM 3441 C CA . ARG A 1 421 ? 5.504 -1.021 -18.706 1.00 97.94 421 ARG A CA 1
ATOM 3442 C C . ARG A 1 421 ? 5.987 0.174 -19.537 1.00 97.94 421 ARG A C 1
ATOM 3444 O O . ARG A 1 421 ? 6.473 0.001 -20.655 1.00 97.94 421 ARG A O 1
ATOM 3451 N N . LEU A 1 422 ? 5.884 1.394 -19.003 1.00 97.88 422 LEU A N 1
ATOM 3452 C CA . LEU A 1 422 ? 6.415 2.591 -19.657 1.00 97.88 422 LEU A CA 1
ATOM 3453 C C . LEU A 1 422 ? 7.951 2.574 -19.713 1.00 97.88 422 LEU A C 1
ATOM 3455 O O . LEU A 1 422 ? 8.517 2.913 -20.750 1.00 97.88 422 LEU A O 1
ATOM 3459 N N . GLY A 1 423 ? 8.623 2.142 -18.642 1.00 98.19 423 GLY A N 1
ATOM 3460 C CA . GLY A 1 423 ? 10.078 1.967 -18.608 1.00 98.19 423 GLY A CA 1
ATOM 3461 C C . GLY A 1 423 ? 10.576 0.916 -19.605 1.00 98.19 423 GLY A C 1
ATOM 3462 O O . GLY A 1 423 ? 11.526 1.171 -20.342 1.00 98.19 423 GLY A O 1
ATOM 3463 N N . GLU A 1 424 ? 9.892 -0.227 -19.692 1.00 97.38 424 GLU A N 1
ATOM 3464 C CA . GLU A 1 424 ? 10.154 -1.280 -20.684 1.00 97.38 424 GLU A CA 1
ATOM 3465 C C . GLU A 1 424 ? 10.029 -0.732 -22.119 1.00 97.38 424 GLU A C 1
ATOM 3467 O O . GLU A 1 424 ? 10.941 -0.912 -22.930 1.00 97.38 424 GLU A O 1
ATOM 3472 N N . LYS A 1 425 ? 8.970 0.040 -22.412 1.00 97.88 425 LYS A N 1
ATOM 3473 C CA . LYS A 1 425 ? 8.804 0.712 -23.711 1.00 97.88 425 LYS A CA 1
ATOM 3474 C C . LYS A 1 425 ? 9.917 1.726 -24.004 1.00 97.88 425 LYS A C 1
ATOM 3476 O O . LYS A 1 425 ? 10.465 1.720 -25.102 1.00 97.88 425 LYS A O 1
ATOM 3481 N N . VAL A 1 426 ? 10.272 2.582 -23.043 1.00 97.94 426 VAL A N 1
ATOM 3482 C CA . VAL A 1 426 ? 11.341 3.586 -23.216 1.00 97.94 426 VAL A CA 1
ATOM 3483 C C . VAL A 1 426 ? 12.693 2.918 -23.478 1.00 97.94 426 VAL A C 1
ATOM 3485 O O . VAL A 1 426 ? 13.450 3.396 -24.323 1.00 97.94 426 VAL A O 1
ATOM 3488 N N . ASN A 1 427 ? 12.987 1.797 -22.814 1.00 97.94 427 ASN A N 1
ATOM 3489 C CA . ASN A 1 427 ? 14.196 1.018 -23.077 1.00 97.94 427 ASN A CA 1
ATOM 3490 C C . ASN A 1 427 ? 14.187 0.431 -24.496 1.00 97.94 427 ASN A C 1
ATOM 3492 O O . ASN A 1 427 ? 15.179 0.567 -25.212 1.00 97.94 427 ASN A O 1
ATOM 3496 N N . PHE A 1 428 ? 13.068 -0.155 -24.938 1.00 98.19 428 PHE A N 1
ATOM 3497 C CA . PHE A 1 428 ? 12.919 -0.648 -26.311 1.00 98.19 428 PHE A CA 1
ATOM 3498 C C . PHE A 1 428 ? 13.126 0.466 -27.351 1.00 98.19 428 PHE A C 1
ATOM 3500 O O . PHE A 1 428 ? 13.955 0.320 -28.251 1.00 98.19 428 PHE A O 1
ATOM 3507 N N . ASP A 1 429 ? 12.453 1.610 -27.189 1.00 97.69 429 ASP A N 1
ATOM 3508 C CA . ASP A 1 429 ? 12.582 2.769 -28.082 1.00 97.69 429 ASP A CA 1
ATOM 3509 C C . ASP A 1 429 ? 14.032 3.311 -28.098 1.00 97.69 429 ASP A C 1
ATOM 3511 O O . ASP A 1 429 ? 14.548 3.707 -29.149 1.00 97.69 429 ASP A O 1
ATOM 3515 N N . MET A 1 430 ? 14.736 3.273 -26.958 1.00 97.56 430 MET A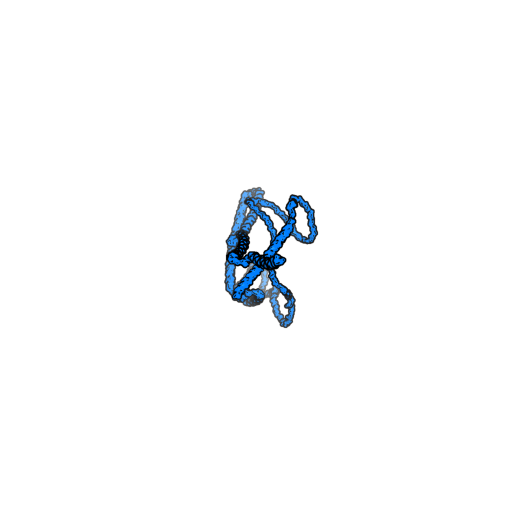 N 1
ATOM 3516 C CA . MET A 1 430 ? 16.151 3.648 -26.857 1.00 97.56 430 MET A CA 1
ATOM 3517 C C . MET A 1 430 ? 17.068 2.676 -27.614 1.00 97.56 430 MET A C 1
ATOM 3519 O O . MET A 1 430 ? 17.937 3.127 -28.366 1.00 97.56 430 MET A O 1
ATOM 3523 N N . HIS A 1 431 ? 16.871 1.362 -27.462 1.00 97.75 431 HIS A N 1
ATOM 3524 C CA . HIS A 1 431 ? 17.626 0.343 -28.198 1.00 97.75 431 HIS A CA 1
ATOM 3525 C C . HIS A 1 431 ? 17.367 0.428 -29.707 1.00 97.75 431 HIS A C 1
ATOM 3527 O O . HIS A 1 431 ? 18.318 0.425 -30.494 1.00 97.75 431 HIS A O 1
ATOM 3533 N N . ALA A 1 432 ? 16.109 0.611 -30.118 1.00 97.75 432 ALA A N 1
ATOM 3534 C CA . ALA A 1 432 ? 15.745 0.834 -31.512 1.00 97.75 432 ALA A CA 1
ATOM 3535 C C . ALA A 1 432 ? 16.440 2.086 -32.078 1.00 97.75 432 ALA A C 1
ATOM 3537 O O . ALA A 1 432 ? 17.078 2.016 -33.130 1.00 97.75 432 ALA A O 1
ATOM 3538 N N . MET A 1 433 ? 16.400 3.221 -31.367 1.00 97.56 433 MET A N 1
ATOM 3539 C CA . MET A 1 433 ? 17.099 4.446 -31.776 1.00 97.56 433 MET A CA 1
ATOM 3540 C C . MET A 1 433 ? 18.624 4.250 -31.870 1.00 97.56 433 MET A C 1
ATOM 3542 O O . MET A 1 433 ? 19.254 4.793 -32.781 1.00 97.56 433 MET A O 1
ATOM 3546 N N . ALA A 1 434 ? 19.230 3.486 -30.956 1.00 97.00 434 ALA A N 1
ATOM 3547 C CA . ALA A 1 434 ? 20.658 3.176 -30.997 1.00 97.00 434 ALA A CA 1
ATOM 3548 C C . ALA A 1 434 ? 21.023 2.341 -32.238 1.00 97.00 434 ALA A C 1
ATOM 3550 O O . ALA A 1 434 ? 21.970 2.688 -32.949 1.00 97.00 434 ALA A O 1
ATOM 3551 N N . HIS A 1 435 ? 20.231 1.312 -32.556 1.00 97.69 435 HIS A N 1
ATOM 3552 C CA . HIS A 1 435 ? 20.395 0.515 -33.773 1.00 97.69 435 HIS A CA 1
ATOM 3553 C C . HIS A 1 435 ? 20.235 1.368 -35.044 1.00 97.69 435 HIS A C 1
ATOM 3555 O O . HIS A 1 435 ? 21.083 1.306 -35.937 1.00 97.69 435 HIS A O 1
ATOM 3561 N N . TRP A 1 436 ? 19.224 2.245 -35.105 1.00 98.06 436 TRP A N 1
ATOM 3562 C CA . TRP A 1 436 ? 19.047 3.181 -36.222 1.00 98.06 436 TRP A CA 1
ATOM 3563 C C . TRP A 1 436 ? 20.250 4.112 -36.412 1.00 98.06 436 TRP A C 1
ATOM 3565 O O . TRP A 1 436 ? 20.723 4.259 -37.539 1.00 98.06 436 TRP A O 1
ATOM 3575 N N . LYS A 1 437 ? 20.802 4.683 -35.331 1.00 97.81 437 LYS A N 1
ATOM 3576 C CA . LYS A 1 437 ? 22.017 5.518 -35.399 1.00 97.81 437 LYS A CA 1
ATOM 3577 C C . LYS A 1 437 ? 23.251 4.733 -35.845 1.00 97.81 437 LYS A C 1
ATOM 3579 O O . LYS A 1 437 ? 24.044 5.255 -36.626 1.00 97.81 437 LYS A O 1
ATOM 3584 N N . CYS A 1 438 ? 23.413 3.489 -35.395 1.00 97.50 438 CYS A N 1
ATOM 3585 C CA . CYS A 1 438 ? 24.501 2.620 -35.849 1.00 97.50 438 CYS A CA 1
ATOM 3586 C C . CYS A 1 438 ? 24.393 2.347 -37.361 1.00 97.50 438 CYS A C 1
ATOM 3588 O O . CYS A 1 438 ? 25.344 2.572 -38.113 1.00 97.50 438 CYS A O 1
ATOM 3590 N N . LYS A 1 439 ? 23.197 1.973 -37.832 1.00 98.19 439 LYS A N 1
ATOM 3591 C CA . LYS A 1 439 ? 22.895 1.758 -39.253 1.00 98.19 439 LYS A CA 1
ATOM 3592 C C . LYS A 1 439 ? 23.131 3.017 -40.096 1.00 98.19 439 LYS A C 1
ATOM 3594 O O . LYS A 1 439 ? 23.704 2.931 -41.182 1.00 98.19 439 LYS A O 1
ATOM 3599 N N . GLU A 1 440 ? 22.759 4.191 -39.583 1.00 97.94 440 GLU A N 1
ATOM 3600 C CA . GLU A 1 440 ? 23.045 5.478 -40.222 1.00 97.94 440 GLU A CA 1
ATOM 3601 C C . GLU A 1 440 ? 24.557 5.724 -40.361 1.00 97.94 440 GLU A C 1
ATOM 3603 O O . GLU A 1 440 ? 25.025 6.034 -41.456 1.00 97.94 440 GLU A O 1
ATOM 3608 N N . GLN A 1 441 ? 25.340 5.525 -39.295 1.00 98.00 441 GLN A N 1
ATOM 3609 C CA . GLN A 1 441 ? 26.801 5.681 -39.321 1.00 98.00 441 GLN A CA 1
ATOM 3610 C C . GLN A 1 441 ? 27.471 4.729 -40.324 1.00 98.00 441 GLN A C 1
ATOM 3612 O O . GLN A 1 441 ? 28.353 5.151 -41.079 1.00 98.00 441 GLN A O 1
ATOM 3617 N N . ILE A 1 442 ? 27.018 3.472 -40.399 1.00 97.25 442 ILE A N 1
ATOM 3618 C CA . ILE A 1 442 ? 27.483 2.495 -41.397 1.00 97.25 442 ILE A CA 1
ATOM 3619 C C . ILE A 1 442 ? 27.192 3.002 -42.818 1.00 97.25 442 ILE A C 1
ATOM 3621 O O . ILE A 1 442 ? 28.082 2.994 -43.673 1.00 97.25 442 ILE A O 1
ATOM 3625 N N . PHE A 1 443 ? 25.984 3.510 -43.083 1.00 97.88 443 PHE A N 1
ATOM 3626 C CA . PHE A 1 443 ? 25.646 4.080 -44.390 1.00 97.88 443 PHE A CA 1
ATOM 3627 C C . PHE A 1 443 ? 26.442 5.348 -44.722 1.00 97.88 443 PHE A C 1
ATOM 3629 O O . PHE A 1 443 ? 26.891 5.490 -45.861 1.00 97.88 443 PHE A O 1
ATOM 3636 N N . GLN A 1 444 ? 26.681 6.241 -43.756 1.00 97.81 444 GLN A N 1
ATOM 3637 C CA . GLN A 1 444 ? 27.525 7.425 -43.947 1.00 97.81 444 GLN A CA 1
ATOM 3638 C C . GLN A 1 444 ? 28.974 7.032 -44.299 1.00 97.81 444 GLN A C 1
ATOM 3640 O O . GLN A 1 444 ? 29.548 7.587 -45.241 1.00 97.81 444 GLN A O 1
ATOM 3645 N N . SER A 1 445 ? 29.537 6.033 -43.609 1.00 97.50 445 SER A N 1
ATOM 3646 C CA . SER A 1 445 ? 30.875 5.484 -43.882 1.00 97.50 445 SER A CA 1
ATOM 3647 C C . SER A 1 445 ? 30.967 4.844 -45.275 1.00 97.50 445 SER A C 1
ATOM 3649 O O . SER A 1 445 ? 31.836 5.197 -46.079 1.00 97.50 445 SER A O 1
ATOM 3651 N N . ASN A 1 446 ? 30.002 3.988 -45.629 1.00 97.62 446 ASN A N 1
ATOM 3652 C CA . ASN A 1 446 ? 29.922 3.369 -46.954 1.00 97.62 446 ASN A CA 1
ATOM 3653 C C . ASN A 1 446 ? 29.790 4.419 -48.069 1.00 97.62 446 ASN A C 1
ATOM 3655 O O . ASN A 1 446 ? 30.473 4.339 -49.091 1.00 97.62 446 ASN A O 1
ATOM 3659 N N . LEU A 1 447 ? 28.964 5.448 -47.869 1.00 97.81 447 LEU A N 1
ATOM 3660 C CA . LEU A 1 447 ? 28.791 6.550 -48.815 1.00 97.81 447 LEU A CA 1
ATOM 3661 C C . LEU A 1 447 ? 30.077 7.378 -48.977 1.00 97.81 447 LEU A C 1
ATOM 3663 O O . LEU A 1 447 ? 30.399 7.793 -50.095 1.00 97.81 447 LEU A O 1
ATOM 3667 N N . PHE A 1 448 ? 30.842 7.589 -47.902 1.00 98.06 448 PHE A N 1
ATOM 3668 C CA . PHE A 1 448 ? 32.163 8.217 -47.965 1.00 98.06 448 PHE A CA 1
ATOM 3669 C C . PHE A 1 448 ? 33.151 7.380 -48.797 1.00 98.06 448 PHE A C 1
ATOM 3671 O O . PHE A 1 448 ? 33.761 7.907 -49.733 1.00 98.06 448 PHE A O 1
ATOM 3678 N N . PHE A 1 449 ? 33.245 6.072 -48.536 1.00 97.38 449 PHE A N 1
ATOM 3679 C CA . PHE A 1 449 ? 34.106 5.156 -49.292 1.00 97.38 449 PHE A CA 1
ATOM 3680 C C . PHE A 1 449 ? 33.725 5.093 -50.781 1.00 97.38 449 PHE A C 1
ATOM 3682 O O . PHE A 1 449 ? 34.586 5.197 -51.658 1.00 97.38 449 PHE A O 1
ATOM 3689 N N . MET A 1 450 ? 32.428 5.025 -51.098 1.00 97.12 450 MET A N 1
ATOM 3690 C CA . MET A 1 450 ? 31.939 5.047 -52.483 1.00 97.12 450 MET A CA 1
ATOM 3691 C C . MET A 1 450 ? 32.276 6.364 -53.200 1.00 97.12 450 MET A C 1
ATOM 3693 O O . MET A 1 450 ? 32.720 6.333 -54.350 1.00 97.12 450 MET A O 1
ATOM 3697 N N . LYS A 1 451 ? 32.162 7.520 -52.526 1.00 97.88 451 LYS A N 1
ATOM 3698 C CA . LYS A 1 451 ? 32.609 8.818 -53.071 1.00 97.88 451 LYS A CA 1
ATOM 3699 C C . LYS A 1 451 ? 34.121 8.853 -53.322 1.00 97.88 451 LYS A C 1
ATOM 3701 O O . LYS A 1 451 ? 34.553 9.366 -54.356 1.00 97.88 451 LYS A O 1
ATOM 3706 N N . GLN A 1 452 ? 34.927 8.296 -52.418 1.00 97.38 452 GLN A N 1
ATOM 3707 C CA . GLN A 1 452 ? 36.381 8.209 -52.587 1.00 97.38 452 GLN A CA 1
ATOM 3708 C C . GLN A 1 452 ? 36.759 7.320 -53.785 1.00 97.38 452 GLN A C 1
ATOM 3710 O O . GLN A 1 452 ? 37.583 7.716 -54.615 1.00 97.38 452 GLN A O 1
ATOM 3715 N N . ASN A 1 453 ? 36.104 6.165 -53.925 1.00 97.31 453 ASN A N 1
ATOM 3716 C CA . ASN A 1 453 ? 36.279 5.262 -55.061 1.00 97.31 453 ASN A CA 1
ATOM 3717 C C . ASN A 1 453 ? 35.875 5.914 -56.386 1.00 97.31 453 ASN A C 1
ATOM 3719 O O . ASN A 1 453 ? 36.627 5.821 -57.358 1.00 97.31 453 ASN A O 1
ATOM 3723 N N . LEU A 1 454 ? 34.739 6.619 -56.428 1.00 97.81 454 LEU A N 1
ATOM 3724 C CA . LEU A 1 454 ? 34.308 7.370 -57.609 1.00 97.81 454 LEU A CA 1
ATOM 3725 C C . LEU A 1 454 ? 35.373 8.392 -58.026 1.00 97.81 454 LEU A C 1
ATOM 3727 O O . LEU A 1 454 ? 35.822 8.365 -59.170 1.00 97.81 454 LEU A O 1
ATOM 3731 N N . ARG A 1 455 ? 35.862 9.212 -57.086 1.00 97.69 455 ARG A N 1
ATOM 3732 C CA . ARG A 1 455 ? 36.914 10.208 -57.347 1.00 97.69 455 ARG A CA 1
ATOM 3733 C C . ARG A 1 455 ? 38.211 9.571 -57.862 1.00 97.69 455 ARG A C 1
ATOM 3735 O O . ARG A 1 455 ? 38.826 10.091 -58.790 1.00 97.69 455 ARG A O 1
ATOM 3742 N N . SER A 1 456 ? 38.612 8.425 -57.308 1.00 96.69 456 SER A N 1
ATOM 3743 C CA . SER A 1 456 ? 39.769 7.654 -57.790 1.00 96.69 456 SER A CA 1
ATOM 3744 C C . SER A 1 456 ? 39.572 7.162 -59.234 1.00 96.69 456 SER A C 1
ATOM 3746 O O . SER A 1 456 ? 40.447 7.331 -60.087 1.00 96.69 456 SER A O 1
ATOM 3748 N N . ARG A 1 457 ? 38.382 6.632 -59.558 1.00 95.94 457 ARG A N 1
ATOM 3749 C CA . ARG A 1 457 ? 38.021 6.203 -60.921 1.00 95.94 457 ARG A CA 1
ATOM 3750 C C . ARG A 1 457 ? 37.944 7.374 -61.904 1.00 95.94 457 ARG A C 1
ATOM 3752 O O . ARG A 1 457 ? 38.338 7.212 -63.057 1.00 95.94 457 ARG A O 1
ATOM 3759 N N . GLU A 1 458 ? 37.486 8.547 -61.474 1.00 97.38 458 GLU A N 1
ATOM 3760 C CA . GLU A 1 458 ? 37.473 9.768 -62.286 1.00 97.38 458 GLU A CA 1
ATOM 3761 C C . GLU A 1 458 ? 38.885 10.264 -62.610 1.00 97.38 458 GLU A C 1
ATOM 3763 O O . GLU A 1 458 ? 39.169 10.544 -63.775 1.00 97.38 458 GLU A O 1
ATOM 3768 N N . LEU A 1 459 ? 39.791 10.291 -61.627 1.00 97.25 459 LEU A N 1
ATOM 3769 C CA . LEU A 1 459 ? 41.204 10.624 -61.841 1.00 97.25 459 LEU A CA 1
ATOM 3770 C C . LEU A 1 459 ? 41.876 9.625 -62.797 1.00 97.25 459 LEU A C 1
ATOM 3772 O O . LEU A 1 459 ? 42.529 10.030 -63.759 1.00 97.25 459 LEU A O 1
ATOM 3776 N N . ALA A 1 460 ? 41.645 8.321 -62.614 1.00 96.44 460 ALA A N 1
ATOM 3777 C CA . ALA A 1 460 ? 42.139 7.295 -63.536 1.00 96.44 460 ALA A CA 1
ATOM 3778 C C . ALA A 1 460 ? 41.572 7.469 -64.961 1.00 96.44 460 ALA A C 1
ATOM 3780 O O . ALA A 1 460 ? 42.291 7.319 -65.949 1.00 96.44 460 ALA A O 1
ATOM 3781 N N . LYS A 1 461 ? 40.292 7.840 -65.096 1.00 97.25 461 LYS A N 1
ATOM 3782 C CA . LYS A 1 461 ? 39.645 8.151 -66.383 1.00 97.25 461 LYS A CA 1
ATOM 3783 C C . LYS A 1 461 ? 40.236 9.401 -67.044 1.00 97.25 461 LYS A C 1
ATOM 3785 O O . LYS A 1 461 ? 40.374 9.412 -68.266 1.00 97.25 461 LYS A O 1
ATOM 3790 N N . GLN A 1 462 ? 40.588 10.432 -66.275 1.00 96.44 462 GLN A N 1
ATOM 3791 C CA . GLN A 1 462 ? 41.274 11.629 -66.777 1.00 96.44 462 GLN A CA 1
ATOM 3792 C C . GLN A 1 462 ? 42.689 11.286 -67.263 1.00 96.44 462 GLN A C 1
ATOM 3794 O O . GLN A 1 462 ? 42.996 11.534 -68.427 1.00 96.44 462 GLN A O 1
ATOM 3799 N N . SER A 1 463 ? 43.489 10.591 -66.450 1.00 96.44 463 SER A N 1
ATOM 3800 C CA . SER A 1 463 ? 44.833 10.133 -66.834 1.00 96.44 463 SER A CA 1
ATOM 3801 C C . SER A 1 463 ? 44.813 9.250 -68.093 1.00 96.44 463 SER A C 1
ATOM 3803 O O . SER A 1 463 ? 45.569 9.479 -69.036 1.00 96.44 463 SER A O 1
ATOM 3805 N N . ASN A 1 464 ? 43.867 8.310 -68.196 1.00 95.69 464 ASN A N 1
ATOM 3806 C CA . ASN A 1 464 ? 43.695 7.498 -69.405 1.00 95.69 464 ASN A CA 1
ATOM 3807 C C . ASN A 1 464 ? 43.307 8.334 -70.641 1.00 95.69 464 ASN A C 1
ATOM 3809 O O . ASN A 1 464 ? 43.777 8.051 -71.744 1.00 95.69 464 ASN A O 1
ATOM 3813 N N . ARG A 1 465 ? 42.488 9.386 -70.488 1.00 97.19 465 ARG A N 1
ATOM 3814 C CA . ARG A 1 465 ? 42.175 10.323 -71.586 1.00 97.19 465 ARG A CA 1
ATOM 3815 C C . ARG A 1 465 ? 43.415 11.091 -72.047 1.00 97.19 465 ARG A C 1
ATOM 3817 O O . ARG A 1 465 ? 43.607 11.238 -73.253 1.00 97.19 465 ARG A O 1
ATOM 3824 N N . GLU A 1 466 ? 44.263 11.532 -71.120 1.00 96.19 466 GLU A N 1
ATOM 3825 C CA . GLU A 1 466 ? 45.537 12.190 -71.432 1.00 96.19 466 GLU A CA 1
ATOM 3826 C C . GLU A 1 466 ? 46.498 11.248 -72.163 1.00 96.19 466 GLU A C 1
ATOM 3828 O O . GLU A 1 466 ? 47.047 11.626 -73.197 1.00 96.19 466 GLU A O 1
ATOM 3833 N N . LEU A 1 467 ? 46.644 10.001 -71.701 1.00 96.50 467 LEU A N 1
ATOM 3834 C CA . LEU A 1 467 ? 47.459 8.980 -72.370 1.00 96.50 467 LEU A CA 1
ATOM 3835 C C . LEU A 1 467 ? 46.968 8.699 -73.799 1.00 96.50 467 LEU A C 1
ATOM 3837 O O . LEU A 1 467 ? 47.773 8.666 -74.731 1.00 96.50 467 LEU A O 1
ATOM 3841 N N . ILE A 1 468 ? 45.651 8.573 -74.003 1.00 96.25 468 ILE A N 1
ATOM 3842 C CA . ILE A 1 468 ? 45.051 8.420 -75.340 1.00 96.25 468 ILE A CA 1
ATOM 3843 C C . ILE A 1 468 ? 45.340 9.650 -76.214 1.00 96.25 468 ILE A C 1
ATOM 3845 O O . ILE A 1 468 ? 45.677 9.502 -77.390 1.00 96.25 468 ILE A O 1
ATOM 3849 N N . TYR A 1 469 ? 45.239 10.863 -75.665 1.00 97.25 469 TYR A N 1
ATOM 3850 C CA . TYR A 1 469 ? 45.534 12.098 -76.395 1.00 97.25 469 TYR A CA 1
ATOM 3851 C C . TYR A 1 469 ? 47.016 12.201 -76.790 1.00 97.25 469 TYR A C 1
ATOM 3853 O O . TYR A 1 469 ? 47.325 12.453 -77.956 1.00 97.25 469 TYR A O 1
ATOM 3861 N N . GLN A 1 470 ? 47.940 11.911 -75.869 1.00 96.56 470 GLN A N 1
ATOM 3862 C CA . GLN A 1 470 ? 49.376 11.838 -76.157 1.00 96.56 470 GLN A CA 1
ATOM 3863 C C . GLN A 1 470 ? 49.692 10.761 -77.207 1.00 96.56 470 GLN A C 1
ATOM 3865 O O . GLN A 1 470 ? 50.493 11.002 -78.112 1.00 96.56 470 GLN A O 1
ATOM 3870 N N . GLY A 1 471 ? 49.040 9.597 -77.128 1.00 96.19 471 GLY A N 1
ATOM 3871 C CA . GLY A 1 471 ? 49.138 8.531 -78.126 1.00 96.19 471 GLY A CA 1
ATOM 3872 C C . GLY A 1 471 ? 48.694 8.994 -79.515 1.00 96.19 471 GLY A C 1
ATOM 3873 O O . GLY A 1 471 ? 49.431 8.814 -80.484 1.00 96.19 471 GLY A O 1
ATOM 3874 N N . LYS A 1 472 ? 47.547 9.682 -79.613 1.00 96.50 472 LYS A N 1
ATOM 3875 C CA . LYS A 1 472 ? 47.061 10.290 -80.865 1.00 96.50 472 LYS A CA 1
ATOM 3876 C C . LYS A 1 472 ? 48.018 11.353 -81.410 1.00 96.50 472 LYS A C 1
ATOM 3878 O O . LYS A 1 472 ? 48.278 11.362 -82.608 1.00 96.50 472 LYS A O 1
ATOM 3883 N N . LEU A 1 473 ? 48.589 12.211 -80.560 1.00 96.00 473 LEU A N 1
ATOM 3884 C CA . LEU A 1 473 ? 49.597 13.190 -80.985 1.00 96.00 473 LEU A CA 1
ATOM 3885 C C . LEU A 1 473 ? 50.860 12.516 -81.540 1.00 96.00 473 LEU A C 1
ATOM 3887 O O . LEU A 1 473 ? 51.343 12.923 -82.594 1.00 96.00 473 LEU A O 1
ATOM 3891 N N . LYS A 1 474 ? 51.376 11.474 -80.873 1.00 95.88 474 LYS A N 1
ATOM 3892 C CA . LYS A 1 474 ? 52.525 10.687 -81.359 1.00 95.88 474 LYS A CA 1
ATOM 3893 C C . LYS A 1 474 ? 52.211 10.002 -82.690 1.00 95.88 474 LYS A C 1
ATOM 3895 O O . LYS A 1 474 ? 52.989 10.129 -83.627 1.00 95.88 474 LYS A O 1
ATOM 3900 N N . HIS A 1 475 ? 51.051 9.354 -82.804 1.00 95.31 475 HIS A N 1
ATOM 3901 C CA . HIS A 1 475 ? 50.593 8.733 -84.048 1.00 95.31 475 HIS A CA 1
ATOM 3902 C C . HIS A 1 475 ? 50.493 9.750 -85.195 1.00 95.31 475 HIS A C 1
ATOM 3904 O O . HIS A 1 475 ? 51.006 9.502 -86.280 1.00 95.31 475 HIS A O 1
ATOM 3910 N N . ASN A 1 476 ? 49.909 10.926 -84.945 1.00 95.25 476 ASN A N 1
ATOM 3911 C CA . ASN A 1 476 ? 49.798 11.988 -85.945 1.00 95.25 476 ASN A CA 1
ATOM 3912 C C . ASN A 1 476 ? 51.163 12.559 -86.365 1.00 95.25 476 ASN A C 1
ATOM 3914 O O . ASN A 1 476 ? 51.319 12.917 -87.528 1.00 95.25 476 ASN A O 1
ATOM 3918 N N . LYS A 1 477 ? 52.152 12.635 -85.459 1.00 96.19 477 LYS A N 1
ATOM 3919 C CA . LYS A 1 477 ? 53.539 12.995 -85.814 1.00 96.19 477 LYS A CA 1
ATOM 3920 C C . LYS A 1 477 ? 54.171 11.941 -86.721 1.00 96.19 477 LYS A C 1
ATOM 3922 O O . LYS A 1 477 ? 54.569 12.277 -87.827 1.00 96.19 477 LYS A O 1
ATOM 3927 N N . ILE A 1 478 ? 54.128 10.670 -86.318 1.00 94.62 478 ILE A N 1
ATOM 3928 C CA . ILE A 1 478 ? 54.655 9.546 -87.109 1.00 94.62 478 ILE A CA 1
ATOM 3929 C C . ILE A 1 478 ? 53.982 9.480 -88.491 1.00 94.62 478 ILE A C 1
ATOM 3931 O O . ILE A 1 478 ? 54.650 9.263 -89.494 1.00 94.62 478 ILE A O 1
ATOM 3935 N N . MET A 1 479 ? 52.671 9.719 -88.587 1.00 94.31 479 MET A N 1
ATOM 3936 C CA . MET A 1 479 ? 51.970 9.746 -89.877 1.00 94.31 479 MET A CA 1
ATOM 3937 C C . MET A 1 479 ? 52.351 10.948 -90.750 1.00 94.31 479 MET A C 1
ATOM 3939 O O . MET A 1 479 ? 52.380 10.809 -91.972 1.00 94.31 479 MET A O 1
ATOM 3943 N N . LYS A 1 480 ? 52.684 12.106 -90.161 1.00 92.94 480 LYS A N 1
ATOM 3944 C CA . LYS A 1 480 ? 53.281 13.228 -90.903 1.00 92.94 480 LYS A CA 1
ATOM 3945 C C . LYS A 1 480 ? 54.677 12.873 -91.403 1.00 92.94 480 LYS A C 1
ATOM 3947 O O . LYS A 1 480 ? 54.891 12.952 -92.602 1.00 92.94 480 LYS A O 1
ATOM 3952 N N . GLU A 1 481 ? 55.553 12.371 -90.535 1.00 91.12 481 GLU A N 1
ATOM 3953 C CA . GLU A 1 481 ? 56.910 11.921 -90.884 1.00 91.12 481 GLU A CA 1
ATOM 3954 C C . GLU A 1 481 ? 56.884 10.860 -92.003 1.00 91.12 481 GLU A C 1
ATOM 3956 O O . GLU A 1 481 ? 57.615 10.966 -92.983 1.00 91.12 481 GLU A O 1
ATOM 3961 N N . ILE A 1 482 ? 55.977 9.877 -91.932 1.00 88.00 482 ILE A N 1
ATOM 3962 C CA . ILE A 1 482 ? 55.766 8.874 -92.991 1.00 88.00 482 ILE A CA 1
ATOM 3963 C C . ILE A 1 482 ? 55.301 9.521 -94.304 1.00 88.00 482 ILE A C 1
ATOM 3965 O O . ILE A 1 482 ? 55.718 9.086 -95.377 1.00 88.00 482 ILE A O 1
ATOM 3969 N N . ASN A 1 483 ? 54.426 10.526 -94.257 1.00 87.62 483 ASN A N 1
ATOM 3970 C CA . ASN A 1 483 ? 53.939 11.202 -95.461 1.00 87.62 483 ASN A CA 1
ATOM 3971 C C . ASN A 1 483 ? 54.986 12.156 -96.060 1.00 87.62 483 ASN A C 1
ATOM 3973 O O . ASN A 1 483 ? 55.089 12.232 -97.281 1.00 87.62 483 ASN A O 1
ATOM 3977 N N . GLU A 1 484 ? 55.798 12.810 -95.231 1.00 88.06 484 GLU A N 1
ATOM 3978 C CA . GLU A 1 484 ? 56.961 13.609 -95.632 1.00 88.06 484 GLU A CA 1
ATOM 3979 C C . GLU A 1 484 ? 58.042 12.724 -96.271 1.00 88.06 484 GLU A C 1
ATOM 3981 O O . GLU A 1 484 ? 58.554 13.044 -97.343 1.00 88.06 484 GLU A O 1
ATOM 3986 N N . LEU A 1 485 ? 58.326 11.552 -95.692 1.00 84.38 485 LEU A N 1
ATOM 3987 C CA . LEU A 1 485 ? 59.212 10.540 -96.282 1.00 84.38 485 LEU A CA 1
ATOM 3988 C C . LEU A 1 485 ? 58.661 9.949 -97.586 1.00 84.38 485 LEU A C 1
ATOM 3990 O O . LEU A 1 485 ? 59.437 9.588 -98.463 1.00 84.38 485 LEU A O 1
ATOM 3994 N N . LYS A 1 486 ? 57.336 9.849 -97.749 1.00 81.19 486 LYS A N 1
ATOM 3995 C CA . LYS A 1 486 ? 56.724 9.457 -99.030 1.00 81.19 486 LYS A CA 1
ATOM 3996 C C . LYS A 1 486 ? 56.844 10.565 -100.079 1.00 81.19 486 LYS A C 1
ATOM 3998 O O . LYS A 1 486 ? 57.163 10.260 -101.220 1.00 81.19 486 LYS A O 1
ATOM 4003 N N . SER A 1 487 ? 56.623 11.831 -99.714 1.00 79.38 487 SER A N 1
ATOM 4004 C CA . SER A 1 487 ? 56.641 12.956 -100.664 1.00 79.38 487 SER A CA 1
ATOM 4005 C C . SER A 1 487 ? 58.049 13.384 -101.093 1.00 79.38 487 SER A C 1
ATOM 4007 O O . SER A 1 487 ? 58.247 13.737 -102.251 1.00 79.38 487 SER A O 1
ATOM 4009 N N . SER A 1 488 ? 59.028 13.319 -100.186 1.00 79.12 488 SER A N 1
ATOM 4010 C CA . SER A 1 488 ? 60.461 13.520 -100.473 1.00 79.12 488 SER A CA 1
ATOM 4011 C C . SER A 1 488 ? 61.178 12.242 -100.933 1.00 79.12 488 SER A C 1
ATOM 4013 O O . SER A 1 488 ? 62.346 12.273 -101.332 1.00 79.12 488 SER A O 1
ATOM 4015 N N . GLY A 1 489 ? 60.483 11.107 -100.857 1.00 72.94 489 GLY A N 1
ATOM 4016 C CA . GLY A 1 489 ? 61.028 9.778 -101.064 1.00 72.94 489 GLY A CA 1
ATOM 4017 C C . GLY A 1 489 ? 61.436 9.503 -102.504 1.00 72.94 489 GLY A C 1
ATOM 4018 O O . GLY A 1 489 ? 60.746 9.833 -103.466 1.00 72.94 489 GLY A O 1
ATOM 4019 N N . TRP A 1 490 ? 62.559 8.807 -102.648 1.00 69.44 490 TRP A N 1
ATOM 4020 C CA . TRP A 1 490 ? 63.005 8.276 -103.930 1.00 69.44 490 TRP A CA 1
ATOM 4021 C C . TRP A 1 490 ? 62.118 7.085 -104.343 1.00 69.44 490 TRP A C 1
ATOM 4023 O O . TRP A 1 490 ? 61.381 6.523 -103.529 1.00 69.44 490 TRP A O 1
ATOM 4033 N N . LEU A 1 491 ? 62.245 6.632 -105.595 1.00 73.88 491 LEU A N 1
ATOM 4034 C CA . LEU A 1 491 ? 61.487 5.515 -106.192 1.00 73.88 491 LEU A CA 1
ATOM 4035 C C . LEU A 1 491 ? 61.380 4.251 -105.302 1.00 73.88 491 LEU A C 1
ATOM 4037 O O . LEU A 1 491 ? 60.404 3.508 -105.386 1.00 73.88 491 LEU A O 1
ATOM 4041 N N . ALA A 1 492 ? 62.350 4.026 -104.410 1.00 71.06 492 ALA A N 1
ATOM 4042 C CA . ALA A 1 492 ? 62.358 2.946 -103.425 1.00 71.06 492 ALA A CA 1
ATOM 4043 C C . ALA A 1 492 ? 61.149 2.926 -102.460 1.00 71.06 492 ALA A C 1
ATOM 4045 O O . ALA A 1 492 ? 60.767 1.842 -102.022 1.00 71.06 492 ALA A O 1
ATOM 4046 N N . HIS A 1 493 ? 60.525 4.071 -102.154 1.00 75.50 493 HIS A N 1
ATOM 4047 C CA . HIS A 1 493 ? 59.359 4.144 -101.254 1.00 75.50 493 HIS A CA 1
ATOM 4048 C C . HIS A 1 493 ? 58.036 3.720 -101.915 1.00 75.50 493 HIS A C 1
ATOM 4050 O O . HIS A 1 493 ? 57.021 3.589 -101.230 1.00 75.50 493 HIS A O 1
ATOM 4056 N N . TYR A 1 494 ? 58.047 3.462 -103.228 1.00 82.06 494 TYR A N 1
ATOM 4057 C CA . TYR A 1 494 ? 56.885 3.050 -104.014 1.00 82.06 494 TYR A CA 1
ATOM 4058 C C . TYR A 1 494 ? 57.153 1.683 -104.671 1.00 82.06 494 TYR A C 1
ATOM 4060 O O . TYR A 1 494 ? 57.530 1.633 -105.844 1.00 82.06 494 TYR A O 1
ATOM 4068 N N . PRO A 1 495 ? 56.957 0.553 -103.955 1.00 83.38 495 PRO A N 1
ATOM 4069 C CA . PRO A 1 495 ? 57.365 -0.775 -104.428 1.00 83.38 495 PRO A CA 1
ATOM 4070 C C . PRO A 1 495 ? 56.780 -1.166 -105.791 1.00 83.38 495 PRO A C 1
ATOM 4072 O O . PRO A 1 495 ? 57.484 -1.752 -106.609 1.00 83.38 495 PRO A O 1
ATOM 4075 N N . ALA A 1 496 ? 55.525 -0.791 -106.061 1.00 84.38 496 ALA A N 1
ATOM 4076 C CA . ALA A 1 496 ? 54.881 -1.014 -107.355 1.00 84.38 496 ALA A CA 1
ATOM 4077 C C . ALA A 1 496 ? 55.579 -0.242 -108.492 1.00 84.38 496 ALA A C 1
ATOM 4079 O O . ALA A 1 496 ? 55.933 -0.831 -109.510 1.00 84.38 496 ALA A O 1
ATOM 4080 N N . LEU A 1 497 ? 55.859 1.050 -108.285 1.00 84.25 497 LEU A N 1
ATOM 4081 C CA . LEU A 1 497 ? 56.508 1.901 -109.286 1.00 84.25 497 LEU A CA 1
ATOM 4082 C C . LEU A 1 497 ? 57.969 1.486 -109.526 1.00 84.25 497 LEU A C 1
ATOM 4084 O O . LEU A 1 497 ? 58.430 1.494 -110.665 1.00 84.25 497 LEU A O 1
ATOM 4088 N N . LYS A 1 498 ? 58.683 1.055 -108.475 1.00 85.50 498 LYS A N 1
ATOM 4089 C CA . LYS A 1 498 ? 60.018 0.451 -108.597 1.00 85.50 498 LYS A CA 1
ATOM 4090 C C . LYS A 1 498 ? 59.981 -0.819 -109.453 1.00 85.50 498 LYS A C 1
ATOM 4092 O O . LYS A 1 498 ? 60.764 -0.952 -110.386 1.00 85.50 498 LYS A O 1
ATOM 4097 N N . HIS A 1 499 ? 59.048 -1.726 -109.170 1.00 87.31 499 HIS A N 1
ATOM 4098 C CA . HIS A 1 499 ? 58.889 -2.972 -109.919 1.00 87.31 499 HIS A CA 1
ATOM 4099 C C . HIS A 1 499 ? 58.552 -2.728 -111.401 1.00 87.31 499 HIS A C 1
ATOM 4101 O O . HIS A 1 499 ? 59.069 -3.424 -112.276 1.00 87.31 499 HIS A O 1
ATOM 4107 N N . ASP A 1 500 ? 57.748 -1.709 -111.713 1.00 89.38 500 ASP A N 1
ATOM 4108 C CA . ASP A 1 500 ? 57.463 -1.336 -113.101 1.00 89.38 500 ASP A CA 1
ATOM 4109 C C . ASP A 1 500 ? 58.656 -0.641 -113.787 1.00 89.38 500 ASP A C 1
ATOM 4111 O O . ASP A 1 500 ? 58.918 -0.905 -114.965 1.00 89.38 500 ASP A O 1
ATOM 4115 N N . TYR A 1 501 ? 59.465 0.141 -113.062 1.00 88.81 501 TYR A N 1
ATOM 4116 C CA . TYR A 1 501 ? 60.756 0.620 -113.569 1.00 88.81 501 TYR A CA 1
ATOM 4117 C C . TYR A 1 501 ? 61.685 -0.552 -113.931 1.00 88.81 501 TYR A C 1
ATOM 4119 O O . TYR A 1 501 ? 62.175 -0.616 -115.060 1.00 88.81 501 TYR A O 1
ATOM 4127 N N . ASP A 1 502 ? 61.847 -1.531 -113.037 1.00 90.38 502 ASP A N 1
ATOM 4128 C CA . ASP A 1 502 ? 62.683 -2.716 -113.271 1.00 90.38 502 ASP A CA 1
ATOM 4129 C C . ASP A 1 502 ? 62.198 -3.518 -114.504 1.00 90.38 502 ASP A C 1
ATOM 4131 O O . ASP A 1 502 ? 63.003 -3.933 -115.348 1.00 90.38 502 ASP A O 1
ATOM 4135 N N . LYS A 1 503 ? 60.874 -3.659 -114.697 1.00 89.81 503 LYS A N 1
ATOM 4136 C CA . LYS A 1 503 ? 60.289 -4.232 -115.928 1.00 89.81 503 LYS A CA 1
ATOM 4137 C C . LYS A 1 503 ? 60.653 -3.433 -117.181 1.00 89.81 503 LYS A C 1
ATOM 4139 O O . LYS A 1 503 ? 61.046 -4.035 -118.183 1.00 89.81 503 LYS A O 1
ATOM 4144 N N . THR A 1 504 ? 60.510 -2.104 -117.164 1.00 90.81 504 THR A N 1
ATOM 4145 C CA . THR A 1 504 ? 60.821 -1.277 -118.346 1.00 90.81 504 THR A CA 1
ATOM 4146 C C . THR A 1 504 ? 62.308 -1.326 -118.688 1.00 90.81 504 THR A C 1
ATOM 4148 O O . THR A 1 504 ? 62.646 -1.502 -119.859 1.00 90.81 504 THR A O 1
ATOM 4151 N N . GLN A 1 505 ? 63.198 -1.301 -117.691 1.00 90.62 505 GLN A N 1
ATOM 4152 C CA . GLN A 1 505 ? 64.638 -1.446 -117.900 1.00 90.62 505 GLN A CA 1
ATOM 4153 C C . GLN A 1 505 ? 64.981 -2.803 -118.544 1.00 90.62 505 GLN A C 1
ATOM 4155 O O . GLN A 1 505 ? 65.773 -2.861 -119.488 1.00 90.62 505 GLN A O 1
ATOM 4160 N N . ASN A 1 506 ? 64.339 -3.887 -118.099 1.00 90.56 506 ASN A N 1
ATOM 4161 C CA . ASN A 1 506 ? 64.495 -5.215 -118.698 1.00 90.56 506 ASN A CA 1
ATOM 4162 C C . ASN A 1 506 ? 63.933 -5.294 -120.131 1.00 90.56 506 ASN A C 1
ATOM 4164 O O . ASN A 1 506 ? 64.532 -5.940 -120.989 1.00 90.56 506 ASN A O 1
ATOM 4168 N N . CYS A 1 507 ? 62.831 -4.599 -120.431 1.00 90.50 507 CYS A N 1
ATOM 4169 C CA . CYS A 1 507 ? 62.307 -4.478 -121.796 1.00 90.50 507 CYS A CA 1
ATOM 4170 C C . CYS A 1 507 ? 63.277 -3.715 -122.719 1.00 90.50 507 CYS A C 1
ATOM 4172 O O . CYS A 1 507 ? 63.531 -4.146 -123.844 1.00 90.50 507 CYS A O 1
ATOM 4174 N N . VAL A 1 508 ? 63.886 -2.626 -122.232 1.00 91.56 508 VAL A N 1
ATOM 4175 C CA . VAL A 1 508 ? 64.906 -1.862 -122.972 1.00 91.56 508 VAL A CA 1
ATOM 4176 C C . VAL A 1 508 ? 66.153 -2.707 -123.245 1.00 91.56 508 VAL A C 1
ATOM 4178 O O . VAL A 1 508 ? 66.647 -2.681 -124.370 1.00 91.56 508 VAL A O 1
ATOM 4181 N N . LYS A 1 509 ? 66.637 -3.493 -122.270 1.00 91.38 509 LYS A N 1
ATOM 4182 C CA . LYS A 1 509 ? 67.760 -4.434 -122.463 1.00 91.38 509 LYS A CA 1
ATOM 4183 C C . LYS A 1 509 ? 67.461 -5.444 -123.579 1.00 91.38 509 LYS A C 1
ATOM 4185 O O . LYS A 1 509 ? 68.197 -5.484 -124.560 1.00 91.38 509 LYS A O 1
ATOM 4190 N N . LYS A 1 510 ? 66.310 -6.126 -123.516 1.00 91.44 510 LYS A N 1
ATOM 4191 C CA . LYS A 1 510 ? 65.859 -7.058 -124.570 1.00 91.44 510 LYS A CA 1
ATOM 4192 C C . LYS A 1 510 ? 65.735 -6.391 -125.945 1.00 91.44 510 LYS A C 1
ATOM 4194 O O . LYS A 1 510 ? 66.106 -6.986 -126.948 1.00 91.44 510 LYS A O 1
ATOM 4199 N N . LYS A 1 511 ? 65.244 -5.146 -126.019 1.00 89.62 511 LYS A N 1
ATOM 4200 C CA . LYS A 1 511 ? 65.199 -4.399 -127.289 1.00 89.62 511 LYS A CA 1
ATOM 4201 C C . LYS A 1 511 ? 66.592 -4.055 -127.821 1.00 89.62 511 LYS A C 1
ATOM 4203 O O . LYS A 1 511 ? 66.778 -4.131 -129.030 1.00 89.62 511 LYS A O 1
ATOM 4208 N N . LYS A 1 512 ? 67.561 -3.712 -126.963 1.00 89.25 512 LYS A N 1
ATOM 4209 C CA . LYS A 1 512 ? 68.959 -3.500 -127.379 1.00 89.25 512 LYS A CA 1
ATOM 4210 C C . LYS A 1 512 ? 69.575 -4.781 -127.942 1.00 89.25 512 LYS A C 1
ATOM 4212 O O . LYS A 1 512 ? 70.093 -4.740 -129.046 1.00 89.25 512 LYS A O 1
ATOM 4217 N N . GLU A 1 513 ? 69.418 -5.912 -127.256 1.00 90.81 513 GLU A N 1
ATOM 4218 C CA . GLU A 1 513 ? 69.861 -7.231 -127.745 1.00 90.81 513 GLU A CA 1
ATOM 4219 C C . GLU A 1 513 ? 69.251 -7.580 -129.115 1.00 90.81 513 GLU A C 1
ATOM 4221 O O . GLU A 1 513 ? 69.941 -8.096 -129.992 1.00 90.81 513 GLU A O 1
ATOM 4226 N N . SER A 1 514 ? 67.968 -7.266 -129.336 1.00 89.00 514 SER A N 1
ATOM 4227 C CA . SER A 1 514 ? 67.325 -7.444 -130.645 1.00 89.00 514 SER A CA 1
ATOM 4228 C C . SER A 1 514 ? 67.859 -6.491 -131.719 1.00 89.00 514 SER A C 1
ATOM 4230 O O . SER A 1 514 ? 67.944 -6.885 -132.876 1.00 89.00 514 SER A O 1
ATOM 4232 N N . ILE A 1 515 ? 68.218 -5.252 -131.366 1.00 88.38 515 ILE A N 1
ATOM 4233 C CA . ILE A 1 515 ? 68.838 -4.293 -132.297 1.00 88.38 515 ILE A CA 1
ATOM 4234 C C . ILE A 1 515 ? 70.256 -4.739 -132.667 1.00 88.38 515 ILE A C 1
ATOM 4236 O O . ILE A 1 515 ? 70.613 -4.642 -133.836 1.00 88.38 515 ILE A O 1
ATOM 4240 N N . GLU A 1 516 ? 71.037 -5.265 -131.721 1.00 88.81 516 GLU A N 1
ATOM 4241 C CA . GLU A 1 516 ? 72.369 -5.821 -131.999 1.00 88.81 516 GLU A CA 1
ATOM 4242 C C . GLU A 1 516 ? 72.269 -6.990 -132.993 1.00 88.81 516 GLU A C 1
ATOM 4244 O O . GLU A 1 516 ? 72.914 -6.959 -134.034 1.00 88.81 516 GLU A O 1
ATOM 4249 N N . LYS A 1 517 ? 71.346 -7.938 -132.776 1.00 88.19 517 LYS A N 1
ATOM 4250 C CA . LYS A 1 517 ? 71.079 -9.035 -133.729 1.00 88.19 517 LYS A CA 1
ATOM 4251 C C . LYS A 1 517 ? 70.610 -8.550 -135.103 1.00 88.19 517 LYS A C 1
ATOM 4253 O O . LYS A 1 517 ? 70.966 -9.131 -136.122 1.00 88.19 517 LYS A O 1
ATOM 4258 N N . LEU A 1 518 ? 69.801 -7.489 -135.151 1.00 86.81 518 LEU A N 1
ATOM 4259 C CA . LEU A 1 518 ? 69.383 -6.885 -136.418 1.00 86.81 518 LEU A CA 1
ATOM 4260 C C . LEU A 1 518 ? 70.542 -6.180 -137.131 1.00 86.81 518 LEU A C 1
ATOM 4262 O O . LEU A 1 518 ? 70.550 -6.173 -138.356 1.00 86.81 518 LEU A O 1
ATOM 4266 N N . ARG A 1 519 ? 71.523 -5.628 -136.404 1.00 86.50 519 ARG A N 1
ATOM 4267 C CA . ARG A 1 519 ? 72.773 -5.116 -136.986 1.00 86.50 519 ARG A CA 1
ATOM 4268 C C . ARG A 1 519 ? 73.643 -6.248 -137.516 1.00 86.50 519 ARG A C 1
ATOM 4270 O O . ARG A 1 519 ? 74.064 -6.161 -138.657 1.00 86.50 519 ARG A O 1
ATOM 4277 N N . GLU A 1 520 ? 73.817 -7.328 -136.757 1.00 87.19 520 GLU A N 1
ATOM 4278 C CA . GLU A 1 520 ? 74.544 -8.526 -137.204 1.00 87.19 520 GLU A CA 1
ATOM 4279 C C . GLU A 1 520 ? 73.936 -9.119 -138.491 1.00 87.19 520 GLU A C 1
ATOM 4281 O O . GLU A 1 520 ? 74.662 -9.446 -139.430 1.00 87.19 520 GLU A O 1
ATOM 4286 N N . GLU A 1 521 ? 72.603 -9.213 -138.588 1.00 84.12 521 GLU A N 1
ATOM 4287 C CA . GLU A 1 521 ? 71.931 -9.649 -139.822 1.00 84.12 521 GLU A CA 1
ATOM 4288 C C . GLU A 1 521 ? 72.012 -8.601 -140.950 1.00 84.12 521 GLU A C 1
ATOM 4290 O O . GLU A 1 521 ? 72.091 -8.982 -142.117 1.00 84.12 521 GLU A O 1
ATOM 4295 N N . LEU A 1 522 ? 72.049 -7.296 -140.648 1.00 83.94 522 LEU A N 1
ATOM 4296 C CA . LEU A 1 522 ? 72.270 -6.245 -141.653 1.00 83.94 522 LEU A CA 1
ATOM 4297 C C . LEU A 1 522 ? 73.699 -6.329 -142.213 1.00 83.94 522 LEU A C 1
ATOM 4299 O O . LEU A 1 522 ? 73.857 -6.400 -143.428 1.00 83.94 522 LEU A O 1
ATOM 4303 N N . ASP A 1 523 ? 74.719 -6.447 -141.362 1.00 84.44 523 ASP A N 1
ATOM 4304 C CA . ASP A 1 523 ? 76.123 -6.643 -141.752 1.00 84.44 523 ASP A CA 1
ATOM 4305 C C . ASP A 1 523 ? 76.299 -7.928 -142.582 1.00 84.44 523 ASP A C 1
ATOM 4307 O O . ASP A 1 523 ? 76.993 -7.944 -143.605 1.00 84.44 523 ASP A O 1
ATOM 4311 N N . ARG A 1 524 ? 75.603 -9.009 -142.201 1.00 85.06 524 ARG A N 1
ATOM 4312 C CA . ARG A 1 524 ? 75.554 -10.270 -142.955 1.00 85.06 524 ARG A CA 1
ATOM 4313 C C . ARG A 1 524 ? 74.880 -10.109 -144.321 1.00 85.06 524 ARG A C 1
ATOM 4315 O O . ARG A 1 524 ? 75.366 -10.666 -145.309 1.00 85.06 524 ARG A O 1
ATOM 4322 N N . LEU A 1 525 ? 73.776 -9.365 -144.400 1.00 81.50 525 LEU A N 1
ATOM 4323 C CA . LEU A 1 525 ? 73.088 -9.055 -145.657 1.00 81.50 525 LEU A CA 1
ATOM 4324 C C . LEU A 1 525 ? 73.925 -8.129 -146.546 1.00 81.50 525 LEU A C 1
ATOM 4326 O O . LEU A 1 525 ? 73.979 -8.362 -147.750 1.00 81.50 525 LEU A O 1
ATOM 4330 N N . GLU A 1 526 ? 74.645 -7.162 -145.977 1.00 80.19 526 GLU A N 1
ATOM 4331 C CA . GLU A 1 526 ? 75.628 -6.336 -146.681 1.00 80.19 526 GLU A CA 1
ATOM 4332 C C . GLU A 1 526 ? 76.765 -7.188 -147.255 1.00 80.19 526 GLU A C 1
ATOM 4334 O O . GLU A 1 526 ? 77.116 -7.042 -148.425 1.00 80.19 526 GLU A O 1
ATOM 4339 N N . HIS A 1 527 ? 77.325 -8.114 -146.470 1.00 76.81 527 HIS A N 1
ATOM 4340 C CA . HIS A 1 527 ? 78.319 -9.074 -146.961 1.00 76.81 527 HIS A CA 1
ATOM 4341 C C . HIS A 1 527 ? 77.765 -9.945 -148.096 1.00 76.81 527 HIS A C 1
ATOM 4343 O O . HIS A 1 527 ? 78.467 -10.194 -149.079 1.00 76.81 527 HIS A O 1
ATOM 4349 N N . ARG A 1 528 ? 76.498 -10.367 -148.013 1.00 76.38 528 ARG A N 1
ATOM 4350 C CA . ARG A 1 528 ? 75.840 -11.144 -149.071 1.00 76.38 528 ARG A CA 1
ATOM 4351 C C . ARG A 1 528 ? 75.551 -10.309 -150.324 1.00 76.38 528 ARG A C 1
ATOM 4353 O O . ARG A 1 528 ? 75.739 -10.819 -151.425 1.00 76.38 528 ARG A O 1
ATOM 4360 N N . LEU A 1 529 ? 75.171 -9.038 -150.187 1.00 74.69 529 LEU A N 1
ATOM 4361 C CA . LEU A 1 529 ? 75.046 -8.090 -151.303 1.00 74.69 529 LEU A CA 1
ATOM 4362 C C . LEU A 1 529 ? 76.396 -7.891 -151.999 1.00 74.69 529 LEU A C 1
ATOM 4364 O O . LEU A 1 529 ? 76.492 -8.120 -153.200 1.00 74.69 529 LEU A O 1
ATOM 4368 N N . LYS A 1 530 ? 77.458 -7.619 -151.231 1.00 73.81 530 LYS A N 1
ATOM 4369 C CA . LYS A 1 530 ? 78.841 -7.487 -151.725 1.00 73.81 530 LYS A CA 1
ATOM 4370 C C . LYS A 1 530 ? 79.360 -8.761 -152.416 1.00 73.81 530 LYS A C 1
ATOM 4372 O O . LYS A 1 530 ? 80.234 -8.678 -153.279 1.00 73.81 530 LYS A O 1
ATOM 4377 N N . GLN A 1 531 ? 78.839 -9.944 -152.071 1.00 70.06 531 GLN A N 1
ATOM 4378 C CA . GLN A 1 531 ? 79.100 -11.193 -152.804 1.00 70.06 531 GLN A CA 1
ATOM 4379 C C . GLN A 1 531 ? 78.272 -11.303 -154.097 1.00 70.06 531 GLN A C 1
ATOM 4381 O O . GLN A 1 531 ? 78.817 -11.687 -155.131 1.00 70.06 531 GLN A O 1
ATOM 4386 N N . ILE A 1 532 ? 76.987 -10.932 -154.075 1.00 70.56 532 ILE A N 1
ATOM 4387 C CA . ILE A 1 532 ? 76.112 -10.964 -155.259 1.00 70.56 532 ILE A CA 1
ATOM 4388 C C . ILE A 1 532 ? 76.581 -9.959 -156.325 1.00 70.56 532 ILE A C 1
ATOM 4390 O O . ILE A 1 532 ? 76.630 -10.305 -157.505 1.00 70.56 532 ILE A O 1
ATOM 4394 N N . GLU A 1 533 ? 76.999 -8.757 -155.925 1.00 66.44 533 GLU A N 1
ATOM 4395 C CA . GLU A 1 533 ? 77.570 -7.739 -156.820 1.00 66.44 533 GLU A CA 1
ATOM 4396 C C . GLU A 1 533 ? 78.841 -8.239 -157.521 1.00 66.44 533 GLU A C 1
ATOM 4398 O O . GLU A 1 533 ? 79.005 -8.022 -158.720 1.00 66.44 533 GLU A O 1
ATOM 4403 N N . LYS A 1 534 ? 79.689 -9.010 -156.825 1.00 61.16 534 LYS A N 1
ATOM 4404 C CA . LYS A 1 534 ? 80.850 -9.679 -157.439 1.00 61.16 534 LYS A CA 1
ATOM 4405 C C . LYS A 1 534 ? 80.461 -10.804 -158.403 1.00 61.16 534 LYS A C 1
ATOM 4407 O O . LYS A 1 534 ? 81.172 -11.024 -159.375 1.00 61.16 534 LYS A O 1
ATOM 4412 N N . SER A 1 535 ? 79.336 -11.486 -158.180 1.00 58.50 535 SER A N 1
ATOM 4413 C CA . SER A 1 535 ? 78.849 -12.556 -159.071 1.00 58.50 535 SER A CA 1
ATOM 4414 C C . SER A 1 535 ? 78.126 -12.068 -160.336 1.00 58.50 535 SER A C 1
ATOM 4416 O O . SER A 1 535 ? 77.783 -12.881 -161.185 1.00 58.50 535 SER A O 1
ATOM 4418 N N . ARG A 1 536 ? 77.893 -10.753 -160.474 1.00 55.94 536 ARG A N 1
ATOM 4419 C CA . ARG A 1 536 ? 77.315 -10.110 -161.673 1.00 55.94 536 ARG A CA 1
ATOM 4420 C C . ARG A 1 536 ? 78.357 -9.447 -162.588 1.00 55.94 536 ARG A C 1
ATOM 4422 O O . ARG A 1 536 ? 77.977 -8.745 -163.519 1.00 55.94 536 ARG A O 1
ATOM 4429 N N . ALA A 1 537 ? 79.647 -9.646 -162.309 1.00 53.34 537 ALA A N 1
ATOM 4430 C CA . ALA A 1 537 ? 80.775 -9.076 -163.053 1.00 53.34 537 ALA A CA 1
ATOM 4431 C C . ALA A 1 537 ? 81.622 -10.143 -163.789 1.00 53.34 537 ALA A C 1
ATOM 4433 O O . ALA A 1 537 ? 82.792 -9.912 -164.096 1.00 53.34 537 ALA A O 1
ATOM 4434 N N . CYS A 1 538 ? 81.027 -11.308 -164.055 1.00 46.12 538 CYS A N 1
ATOM 4435 C CA . CYS A 1 538 ? 81.474 -12.328 -165.008 1.00 46.12 538 CYS A CA 1
ATOM 4436 C C . CYS A 1 538 ? 80.285 -12.690 -165.906 1.00 46.12 538 CYS A C 1
ATOM 4438 O O . CYS A 1 538 ? 80.546 -13.011 -167.083 1.00 46.12 538 CYS A O 1
#

Sequence (538 aa):
MSKSKNSLEQQQNFLERCLQDSTESLNAFENQEEDIVKEVEDEQTKRFTFLEAIMDLPDINDLSETMSEDLIPFKEEDIDKPQQSYVAAIYNAASVGSDTRDVTSEVLDTEGFEYDTFIRRNSSDTESSIITLASLIESEDDSDDILEQKYAKPLEVTILDITNSMKALKPRSSDLLIQEIEDEIEVPVVHEVVVDICHQFLNHIINDTVAYSEDYNNKLRRLLDKHKLMTKLSSLIGNYREEKYTNTRLEKLVSDYLLRKQRFSSLSHRKERDSFYETRLTDALQELDRNLIAKKEIIEKRQTKTTILREQVEEARIHSEQRLYDFETLVKKTLCNRDGNDHLKQTVHYLLKQMERFRNEMYEIRFTLCVAQHQFADMESQSLKMEDLGNGLNINEYLSTQAETETLASKIAEKNGDLKRLGEKVNFDMHAMAHWKCKEQIFQSNLFFMKQNLRSRELAKQSNRELIYQGKLKHNKIMKEINELKSSGWLAHYPALKHDYDKTQNCVKKKKESIEKLREELDRLEHRLKQIEKSRAC